Protein AF-Q0YSE2-F1 (afdb_monomer_lite)

Radius of gyration: 25.14 Å; chains: 1; bounding box: 91×57×61 Å

Structure (mmCIF, N/CA/C/O backbone):
data_AF-Q0YSE2-F1
#
_entry.id   AF-Q0YSE2-F1
#
loop_
_atom_site.group_PDB
_atom_site.id
_atom_site.type_symbol
_atom_site.label_atom_id
_atom_site.label_alt_id
_atom_site.label_comp_id
_atom_site.label_asym_id
_atom_site.label_entity_id
_atom_site.label_seq_id
_atom_site.pdbx_PDB_ins_code
_atom_site.Cartn_x
_atom_site.Cartn_y
_atom_site.Cartn_z
_atom_site.occupancy
_atom_site.B_iso_or_equiv
_atom_site.auth_seq_id
_atom_site.auth_comp_id
_atom_site.auth_asym_id
_atom_site.auth_atom_id
_atom_site.pdbx_PDB_model_num
ATOM 1 N N . MET A 1 1 ? -40.557 2.213 15.399 1.00 27.02 1 MET A N 1
ATOM 2 C CA . MET A 1 1 ? -40.833 2.348 13.955 1.00 27.02 1 MET A CA 1
ATOM 3 C C . MET A 1 1 ? -40.172 3.627 13.483 1.00 27.02 1 MET A C 1
ATOM 5 O O . MET A 1 1 ? -40.533 4.667 13.998 1.00 27.02 1 MET A O 1
ATOM 9 N N . CYS A 1 2 ? -39.141 3.503 12.650 1.00 21.84 2 CYS A N 1
ATOM 10 C CA . CYS A 1 2 ? -38.662 4.458 11.635 1.00 21.84 2 CYS A CA 1
ATOM 11 C C . CYS A 1 2 ? -37.334 3.898 11.108 1.00 21.84 2 CYS A C 1
ATOM 13 O O . CYS A 1 2 ? -36.240 4.401 11.337 1.00 21.84 2 CYS A O 1
ATOM 15 N N . VAL A 1 3 ? -37.473 2.738 10.472 1.00 29.84 3 VAL A N 1
ATOM 16 C CA . VAL A 1 3 ? -36.557 2.243 9.452 1.00 29.84 3 VAL A CA 1
ATOM 17 C C . VAL A 1 3 ? -36.946 3.036 8.203 1.00 29.84 3 VAL A C 1
ATOM 19 O O . VAL A 1 3 ? -38.081 2.853 7.777 1.00 29.84 3 VAL A O 1
ATOM 22 N N . ASN A 1 4 ? -36.109 3.964 7.703 1.00 28.20 4 ASN A N 1
ATOM 23 C CA . ASN A 1 4 ? -35.882 4.175 6.253 1.00 28.20 4 ASN A CA 1
ATOM 24 C C . ASN A 1 4 ? -35.102 5.432 5.801 1.00 28.20 4 ASN A C 1
ATOM 26 O O . ASN A 1 4 ? -34.595 5.387 4.684 1.00 28.20 4 ASN A O 1
ATOM 30 N N . ASP A 1 5 ? -34.908 6.507 6.573 1.00 29.84 5 ASP A N 1
ATOM 31 C CA . ASP A 1 5 ? -34.483 7.782 5.933 1.00 29.84 5 ASP A CA 1
ATOM 32 C C . ASP A 1 5 ? -32.990 8.167 5.956 1.00 29.84 5 ASP A C 1
ATOM 34 O O . ASP A 1 5 ? -32.609 9.168 5.359 1.00 29.84 5 ASP A O 1
ATOM 38 N N . ILE A 1 6 ? -32.084 7.335 6.484 1.00 35.50 6 ILE A N 1
ATOM 39 C CA . ILE A 1 6 ? -30.625 7.597 6.363 1.00 35.50 6 ILE A CA 1
ATOM 40 C C . ILE A 1 6 ? -30.049 7.064 5.030 1.00 35.50 6 ILE A C 1
ATOM 42 O O . ILE A 1 6 ? -28.933 7.396 4.638 1.00 35.50 6 ILE A O 1
ATOM 46 N N . ASN A 1 7 ? -30.827 6.282 4.273 1.00 33.59 7 ASN A N 1
ATOM 47 C CA . ASN A 1 7 ? -30.388 5.677 3.009 1.00 33.59 7 ASN A CA 1
ATOM 48 C C . ASN A 1 7 ? -30.594 6.556 1.765 1.00 33.59 7 ASN A C 1
ATOM 50 O O . ASN A 1 7 ? -30.190 6.150 0.677 1.00 33.59 7 ASN A O 1
ATOM 54 N N . LYS A 1 8 ? -31.212 7.738 1.881 1.00 32.59 8 LYS A N 1
ATOM 55 C CA . LYS A 1 8 ? -31.565 8.540 0.701 1.00 32.59 8 LYS A CA 1
ATOM 56 C C . LYS A 1 8 ? -30.521 9.594 0.340 1.00 32.59 8 LYS A C 1
ATOM 58 O O . LYS A 1 8 ? -30.084 9.624 -0.800 1.00 32.59 8 LYS A O 1
ATOM 63 N N . ASN A 1 9 ? -30.030 10.409 1.266 1.00 30.66 9 ASN A N 1
ATOM 64 C CA . ASN A 1 9 ? -29.483 11.703 0.828 1.00 30.66 9 ASN A CA 1
ATOM 65 C C . ASN A 1 9 ? -28.028 11.702 0.325 1.00 30.66 9 ASN A C 1
ATOM 67 O O . ASN A 1 9 ? -27.698 12.544 -0.499 1.00 30.66 9 ASN A O 1
ATOM 71 N N . VAL A 1 10 ? -27.196 10.715 0.683 1.00 35.56 10 VAL A N 1
ATOM 72 C CA . VAL A 1 10 ? -25.835 10.575 0.105 1.00 35.56 10 VAL A CA 1
ATOM 73 C C . VAL A 1 10 ? -25.837 9.670 -1.139 1.00 35.56 10 VAL A C 1
ATOM 75 O O . VAL A 1 10 ? -25.048 9.849 -2.059 1.00 35.56 10 VAL A O 1
ATOM 78 N N . CYS A 1 11 ? -26.795 8.740 -1.229 1.00 32.41 11 CYS A N 1
ATOM 79 C CA . CYS A 1 11 ? -26.982 7.864 -2.392 1.00 32.41 11 CYS A CA 1
ATOM 80 C C . CYS A 1 11 ? -27.774 8.550 -3.531 1.00 32.41 11 CYS A C 1
ATOM 82 O O . CYS A 1 11 ? -27.746 8.097 -4.674 1.00 32.41 11 CYS A O 1
ATOM 84 N N . ILE A 1 12 ? -28.449 9.676 -3.257 1.00 32.72 12 ILE A N 1
ATOM 85 C CA . ILE A 1 12 ? -29.160 10.480 -4.267 1.00 32.72 12 ILE A CA 1
ATOM 86 C C . ILE A 1 12 ? -28.204 11.140 -5.276 1.00 32.72 12 ILE A C 1
ATOM 88 O O . ILE A 1 12 ? -28.609 11.353 -6.418 1.00 32.72 12 ILE A O 1
ATOM 92 N N . LEU A 1 13 ? -26.946 11.418 -4.922 1.00 32.94 13 LEU A N 1
ATOM 93 C CA . LEU A 1 13 ? -25.993 12.042 -5.853 1.00 32.94 13 LEU A CA 1
ATOM 94 C C . LEU A 1 13 ? -25.423 11.041 -6.866 1.00 32.94 13 LEU A C 1
ATOM 96 O O . LEU A 1 13 ? -25.316 11.360 -8.049 1.00 32.94 13 LEU A O 1
ATOM 100 N N . GLU A 1 14 ? -25.192 9.795 -6.454 1.00 36.44 14 GLU A N 1
ATOM 101 C CA . GLU A 1 14 ? -24.856 8.714 -7.387 1.00 36.44 14 GLU A CA 1
ATOM 102 C C . GLU A 1 14 ? -26.078 8.315 -8.240 1.00 36.44 14 GLU A C 1
ATOM 104 O O . GLU A 1 14 ? -25.955 8.113 -9.448 1.00 36.44 14 GLU A O 1
ATOM 109 N N . ASN A 1 15 ? -27.290 8.345 -7.666 1.00 31.41 15 ASN A N 1
ATOM 110 C CA . ASN A 1 15 ? -28.540 8.104 -8.401 1.00 31.41 15 ASN A CA 1
ATOM 111 C C . ASN A 1 15 ? -28.948 9.230 -9.372 1.00 31.41 15 ASN A C 1
ATOM 113 O O . ASN A 1 15 ? -29.764 8.976 -10.259 1.00 31.41 15 ASN A O 1
ATOM 117 N N . ARG A 1 16 ? -28.405 10.455 -9.270 1.00 32.06 16 ARG A N 1
ATOM 118 C CA . ARG A 1 16 ? -28.670 11.515 -10.268 1.00 32.06 16 ARG A CA 1
ATOM 119 C C . ARG A 1 16 ? -27.799 11.403 -11.517 1.00 32.06 16 ARG A C 1
ATOM 121 O O . ARG A 1 16 ? -28.282 11.698 -12.605 1.00 32.06 16 ARG A O 1
ATOM 128 N N . VAL A 1 17 ? -26.567 10.903 -11.397 1.00 40.09 17 VAL A N 1
ATOM 129 C CA . VAL A 1 17 ? -25.717 10.568 -12.561 1.00 40.09 17 VAL A CA 1
ATOM 130 C C . VAL A 1 17 ? -26.307 9.382 -13.344 1.00 40.09 17 VAL A C 1
ATOM 132 O O . VAL A 1 17 ? -26.159 9.285 -14.563 1.00 40.09 17 VAL A O 1
ATOM 135 N N . ILE A 1 18 ? -27.059 8.516 -12.657 1.00 38.47 18 ILE A N 1
ATOM 136 C CA . ILE A 1 18 ? -27.759 7.352 -13.217 1.00 38.47 18 ILE A CA 1
ATOM 137 C C . ILE A 1 18 ? -29.241 7.685 -13.496 1.00 38.47 18 ILE A C 1
ATOM 139 O O . ILE A 1 18 ? -30.118 6.841 -13.362 1.00 38.47 18 ILE A O 1
ATOM 143 N N . GLN A 1 19 ? -29.572 8.907 -13.930 1.00 39.81 19 GLN A N 1
ATOM 144 C CA . GLN A 1 19 ? -30.920 9.155 -14.478 1.00 39.81 19 GLN A CA 1
ATOM 145 C C . GLN A 1 19 ? -31.128 8.520 -15.860 1.00 39.81 19 GLN A C 1
ATOM 147 O O . GLN A 1 19 ? -32.257 8.429 -16.337 1.00 39.81 19 GLN A O 1
ATOM 152 N N . ASN A 1 20 ? -30.057 8.009 -16.474 1.00 44.41 20 ASN A N 1
ATOM 153 C CA . ASN A 1 20 ? -30.134 7.165 -17.654 1.00 44.41 20 ASN A CA 1
ATOM 154 C C . ASN A 1 20 ? -29.507 5.788 -17.345 1.00 44.41 20 ASN A C 1
ATOM 156 O O . ASN A 1 20 ? -28.294 5.722 -17.110 1.00 44.41 20 ASN A O 1
ATOM 160 N N . PRO A 1 21 ? -30.279 4.683 -17.323 1.00 52.59 21 PRO A N 1
ATOM 161 C CA . PRO A 1 21 ? -29.772 3.350 -16.978 1.00 52.59 21 PRO A CA 1
ATOM 162 C C . PRO A 1 21 ? -28.624 2.885 -17.889 1.00 52.59 21 PRO A C 1
ATOM 164 O O . PRO A 1 21 ? -27.778 2.096 -17.462 1.00 52.59 21 PRO A O 1
ATOM 167 N N . ASP A 1 22 ? -28.534 3.417 -19.110 1.00 57.03 22 ASP A N 1
ATOM 168 C CA . ASP A 1 22 ? -27.431 3.137 -20.031 1.00 57.03 22 ASP A CA 1
ATOM 169 C C . ASP A 1 22 ? -26.116 3.829 -19.633 1.00 57.03 22 ASP A C 1
ATOM 171 O O . ASP A 1 22 ? -25.040 3.282 -19.882 1.00 57.03 22 ASP A O 1
ATOM 175 N N . ASN A 1 23 ? -26.174 4.980 -18.952 1.00 58.16 23 ASN A N 1
ATOM 176 C CA . ASN A 1 23 ? -24.982 5.662 -18.436 1.00 58.16 23 ASN A CA 1
ATOM 177 C C . ASN A 1 23 ? -24.396 4.914 -17.234 1.00 58.16 23 ASN A C 1
ATOM 179 O O . ASN A 1 23 ? -23.186 4.698 -17.178 1.00 58.16 23 ASN A O 1
ATOM 183 N N . GLY A 1 24 ? -25.245 4.439 -16.315 1.00 59.88 24 GLY A N 1
ATOM 184 C CA . GLY A 1 24 ? -24.804 3.617 -15.183 1.00 59.88 24 GLY A CA 1
ATOM 185 C C . GLY A 1 24 ? -24.104 2.336 -15.643 1.00 59.88 24 GLY A C 1
ATOM 186 O O . GLY A 1 24 ? -23.009 2.022 -15.180 1.00 59.88 24 GLY A O 1
ATOM 187 N N . LYS A 1 25 ? -24.674 1.642 -16.637 1.00 69.12 25 LYS A N 1
ATOM 188 C CA . LYS A 1 25 ? -24.063 0.440 -17.230 1.00 69.12 25 LYS A CA 1
ATOM 189 C C . LYS A 1 25 ? -22.701 0.717 -17.871 1.00 69.12 25 LYS A C 1
ATOM 191 O O . LYS A 1 25 ? -21.796 -0.097 -17.715 1.00 69.12 25 LYS A O 1
ATOM 196 N N . ARG A 1 26 ? -22.535 1.848 -18.564 1.00 68.19 26 ARG A N 1
ATOM 197 C CA . ARG A 1 26 ? -21.256 2.241 -19.189 1.00 68.19 26 ARG A CA 1
ATOM 198 C C . ARG A 1 26 ? -20.181 2.577 -18.164 1.00 68.19 26 ARG A C 1
ATOM 200 O O . ARG A 1 26 ? -19.054 2.125 -18.317 1.00 68.19 26 ARG A O 1
ATOM 207 N N . VAL A 1 27 ? -20.527 3.306 -17.104 1.00 68.69 27 VAL A N 1
ATOM 208 C CA . VAL A 1 27 ? -19.583 3.620 -16.019 1.00 68.69 27 VAL A CA 1
ATOM 209 C C . VAL A 1 27 ? -19.141 2.340 -15.310 1.00 68.69 27 VAL A C 1
ATOM 211 O O . VAL A 1 27 ? -17.945 2.127 -15.130 1.00 68.69 27 VAL A O 1
ATOM 214 N N . ILE A 1 28 ? -20.081 1.443 -14.999 1.00 72.81 28 ILE A N 1
ATOM 215 C CA . ILE A 1 28 ? -19.768 0.129 -14.419 1.00 72.81 28 ILE A CA 1
ATOM 216 C C . ILE A 1 28 ? -18.864 -0.672 -15.365 1.00 72.81 28 ILE A C 1
ATOM 218 O O . ILE A 1 28 ? -17.847 -1.207 -14.931 1.00 72.81 28 ILE A O 1
ATOM 222 N N . MET A 1 29 ? -19.187 -0.713 -16.661 1.00 79.00 29 MET A N 1
ATOM 223 C CA . MET A 1 29 ? -18.370 -1.399 -17.665 1.00 79.00 29 MET A CA 1
ATOM 224 C C . MET A 1 29 ? -16.957 -0.806 -17.757 1.00 79.00 29 MET A C 1
ATOM 226 O O . MET A 1 29 ? -15.983 -1.552 -17.775 1.00 79.00 29 MET A O 1
ATOM 230 N N . SER A 1 30 ? -16.819 0.522 -17.740 1.00 83.62 30 SER A N 1
ATOM 231 C CA . SER A 1 30 ? -15.519 1.198 -17.703 1.00 83.62 30 SER A CA 1
ATOM 232 C C . SER A 1 30 ? -14.714 0.812 -16.461 1.00 83.62 30 SER A C 1
ATOM 234 O O . SER A 1 30 ? -13.512 0.581 -16.575 1.00 83.62 30 SER A O 1
ATOM 236 N N . SER A 1 31 ? -15.341 0.714 -15.285 1.00 78.31 31 SER A N 1
ATOM 237 C CA . SER A 1 31 ? -14.663 0.279 -14.056 1.00 78.31 31 SER A CA 1
ATOM 238 C C . SER A 1 31 ? -14.243 -1.192 -14.107 1.00 78.31 31 SER A C 1
ATOM 240 O O . SER A 1 31 ? -13.151 -1.531 -13.654 1.00 78.31 31 SER A O 1
ATOM 242 N N . VAL A 1 32 ? -15.070 -2.063 -14.696 1.00 80.31 32 VAL A N 1
ATOM 243 C CA . VAL A 1 32 ? -14.722 -3.474 -14.926 1.00 80.31 32 VAL A CA 1
ATOM 244 C C . VAL A 1 32 ? -13.524 -3.583 -15.870 1.00 80.31 32 VAL A C 1
ATOM 246 O O . VAL A 1 32 ? -12.567 -4.286 -15.558 1.00 80.31 32 VAL A O 1
ATOM 249 N N . LEU A 1 33 ? -13.527 -2.844 -16.982 1.00 89.00 33 LEU A N 1
ATOM 250 C CA . LEU A 1 33 ? -12.413 -2.829 -17.932 1.00 89.00 33 LEU A CA 1
ATOM 251 C C . LEU A 1 33 ? -11.132 -2.261 -17.307 1.00 89.00 33 LEU A C 1
ATOM 253 O O . LEU A 1 33 ? -10.056 -2.815 -17.519 1.00 89.00 33 LEU A O 1
ATOM 257 N N . LEU A 1 34 ? -11.231 -1.217 -16.480 1.00 87.25 34 LEU A N 1
ATOM 258 C CA . LEU A 1 34 ? -10.095 -0.713 -15.708 1.00 87.25 34 LEU A CA 1
ATOM 259 C C . LEU A 1 34 ? -9.508 -1.799 -14.793 1.00 87.25 34 LEU A C 1
ATOM 261 O O . LEU A 1 34 ? -8.295 -2.002 -14.784 1.00 87.25 34 LEU A O 1
ATOM 265 N N . LEU A 1 35 ? -10.354 -2.530 -14.062 1.00 82.94 35 LEU A N 1
ATOM 266 C CA . LEU A 1 35 ? -9.903 -3.639 -13.220 1.00 82.94 35 LEU A CA 1
ATOM 267 C C . LEU A 1 35 ? -9.222 -4.735 -14.057 1.00 82.94 35 LEU A C 1
ATOM 269 O O . LEU A 1 35 ? -8.158 -5.221 -13.678 1.00 82.94 35 LEU A O 1
ATOM 273 N N . CYS A 1 36 ? -9.783 -5.082 -15.218 1.00 87.38 36 CYS A N 1
ATOM 274 C CA . CYS A 1 36 ? -9.158 -6.015 -16.156 1.00 87.38 36 CYS A CA 1
ATOM 275 C C . CYS A 1 36 ? -7.786 -5.521 -16.642 1.00 87.38 36 CYS A C 1
ATOM 277 O O . CYS A 1 36 ? -6.853 -6.319 -16.703 1.00 87.38 36 CYS A O 1
ATOM 279 N N . SER A 1 37 ? -7.637 -4.227 -16.944 1.00 94.12 37 SER A N 1
ATOM 280 C CA . SER A 1 37 ? -6.348 -3.622 -17.311 1.00 94.12 37 SER A CA 1
ATOM 281 C C . SER A 1 37 ? -5.305 -3.820 -16.206 1.00 94.12 37 SER A C 1
ATOM 283 O O . SER A 1 37 ? -4.218 -4.333 -16.477 1.00 94.12 37 SER A O 1
ATOM 285 N N . VAL A 1 38 ? -5.656 -3.509 -14.953 1.00 88.25 38 VAL A N 1
ATOM 286 C CA . VAL A 1 38 ? -4.768 -3.705 -13.794 1.00 88.25 38 VAL A CA 1
ATOM 287 C C . VAL A 1 38 ? -4.376 -5.177 -13.642 1.00 88.25 38 VAL A C 1
ATOM 289 O O . VAL A 1 38 ? -3.198 -5.487 -13.478 1.00 88.25 38 VAL A O 1
ATOM 292 N N . ILE A 1 39 ? -5.337 -6.100 -13.746 1.00 86.25 39 ILE A N 1
ATOM 293 C CA . ILE A 1 39 ? -5.078 -7.543 -13.634 1.00 86.25 39 ILE A CA 1
ATOM 294 C C . ILE A 1 39 ? -4.139 -8.027 -14.745 1.00 86.25 39 ILE A C 1
ATOM 296 O O . ILE A 1 39 ? -3.189 -8.749 -14.456 1.00 86.25 39 ILE A O 1
ATOM 300 N N . LEU A 1 40 ? -4.361 -7.621 -15.998 1.00 92.94 40 LEU A N 1
ATOM 301 C CA . LEU A 1 40 ? -3.491 -7.993 -17.120 1.00 92.94 40 LEU A CA 1
ATOM 302 C C . LEU A 1 40 ? -2.063 -7.482 -16.927 1.00 92.94 40 LEU A C 1
ATOM 304 O O . LEU A 1 40 ? -1.113 -8.221 -17.186 1.00 92.94 40 LEU A O 1
ATOM 308 N N . PHE A 1 41 ? -1.907 -6.254 -16.424 1.00 93.81 41 PHE A N 1
ATOM 309 C CA . PHE A 1 41 ? -0.590 -5.725 -16.083 1.00 93.81 41 PHE A CA 1
ATOM 310 C C . PHE A 1 41 ? 0.082 -6.576 -14.999 1.00 93.81 41 PHE A C 1
ATOM 312 O O . PHE A 1 41 ? 1.223 -6.992 -15.175 1.00 93.81 41 PHE A O 1
ATOM 319 N N . LEU A 1 42 ? -0.620 -6.904 -13.911 1.00 87.69 42 LEU A N 1
ATOM 320 C CA . LEU A 1 42 ? -0.069 -7.751 -12.844 1.00 87.69 42 LEU A CA 1
ATOM 321 C C . LEU A 1 42 ? 0.300 -9.156 -13.342 1.00 87.69 42 LEU A C 1
ATOM 323 O O . LEU A 1 42 ? 1.358 -9.670 -12.984 1.00 87.69 42 LEU A O 1
ATOM 327 N N . LEU A 1 43 ? -0.524 -9.756 -14.205 1.00 89.12 43 LEU A N 1
ATOM 328 C CA . LEU A 1 43 ? -0.235 -11.053 -14.818 1.00 89.12 43 LEU A CA 1
ATOM 329 C C . LEU A 1 43 ? 0.995 -10.993 -15.726 1.00 89.12 43 LEU A C 1
ATOM 331 O O . LEU A 1 43 ? 1.773 -11.943 -15.737 1.00 89.12 43 LEU A O 1
ATOM 335 N N . SER A 1 44 ? 1.214 -9.881 -16.439 1.00 94.62 44 SER A N 1
ATOM 336 C CA . SER A 1 44 ? 2.403 -9.713 -17.286 1.00 94.62 44 SER A CA 1
ATOM 337 C C . SER A 1 44 ? 3.715 -9.881 -16.520 1.00 94.62 44 SER A C 1
ATOM 339 O O . SER A 1 44 ? 4.686 -10.390 -17.073 1.00 94.62 44 SER A O 1
ATOM 341 N N . LEU A 1 45 ? 3.727 -9.542 -15.227 1.00 90.00 45 LEU A N 1
ATOM 342 C CA . LEU A 1 45 ? 4.910 -9.648 -14.376 1.00 90.00 45 LEU A CA 1
ATOM 343 C C . LEU A 1 45 ? 5.320 -11.098 -14.082 1.00 90.00 45 LEU A C 1
ATOM 345 O O . LEU A 1 45 ? 6.478 -11.334 -13.746 1.00 90.00 45 LEU A O 1
ATOM 349 N N . LEU A 1 46 ? 4.397 -12.056 -14.219 1.00 87.94 46 LEU A N 1
ATOM 350 C CA . LEU A 1 46 ? 4.615 -13.475 -13.916 1.00 87.94 46 LEU A CA 1
ATOM 351 C C . LEU A 1 46 ? 5.244 -14.257 -15.072 1.00 87.94 46 LEU A C 1
ATOM 353 O O . LEU A 1 46 ? 5.734 -15.364 -14.864 1.00 87.94 46 LEU A O 1
ATOM 357 N N . PHE A 1 47 ? 5.203 -13.708 -16.285 1.00 90.19 47 PHE A N 1
ATOM 358 C CA . PHE A 1 47 ? 5.630 -14.394 -17.499 1.00 90.19 47 PHE A CA 1
ATOM 359 C C . PHE A 1 47 ? 6.817 -13.687 -18.147 1.00 90.19 47 PHE A C 1
ATOM 361 O O . PHE A 1 47 ? 7.030 -12.490 -17.959 1.00 90.19 47 PHE A O 1
ATOM 368 N N . ASP A 1 48 ? 7.569 -14.431 -18.958 1.00 90.69 48 ASP A N 1
ATOM 369 C CA . ASP A 1 48 ? 8.640 -13.867 -19.775 1.00 90.69 48 ASP A CA 1
ATOM 370 C C . ASP A 1 48 ? 8.092 -12.868 -20.793 1.00 90.69 48 ASP A C 1
ATOM 372 O O . ASP A 1 48 ? 7.108 -13.141 -21.494 1.00 90.69 48 ASP A O 1
ATOM 376 N N . CYS A 1 49 ? 8.762 -11.724 -20.905 1.00 91.62 49 CYS A N 1
ATOM 377 C CA . CYS A 1 49 ? 8.411 -10.698 -21.878 1.00 91.62 49 CYS A CA 1
ATOM 378 C C . CYS A 1 49 ? 9.216 -10.832 -23.171 1.00 91.62 49 CYS A C 1
ATOM 380 O O . CYS A 1 49 ? 8.650 -10.694 -24.254 1.00 91.62 49 CYS A O 1
ATOM 382 N N . VAL A 1 50 ? 10.519 -11.106 -23.088 1.00 89.81 50 VAL A N 1
ATOM 383 C CA . VAL A 1 50 ? 11.411 -11.089 -24.255 1.00 89.81 50 VAL A CA 1
ATOM 384 C C . VAL A 1 50 ? 12.329 -12.312 -24.260 1.00 89.81 50 VAL A C 1
ATOM 386 O O . VAL A 1 50 ? 12.922 -12.684 -23.249 1.00 89.81 50 VAL A O 1
ATOM 389 N N . TYR A 1 51 ? 12.486 -12.941 -25.418 1.00 88.50 51 TYR A N 1
ATOM 390 C CA . TYR A 1 51 ? 13.453 -14.016 -25.613 1.00 88.50 51 TYR A CA 1
ATOM 391 C C . TYR A 1 51 ? 14.703 -13.460 -26.287 1.00 88.50 51 TYR A C 1
ATOM 393 O O . TYR A 1 51 ? 14.604 -12.735 -27.282 1.00 88.50 51 TYR A O 1
ATOM 401 N N . LEU A 1 52 ? 15.869 -13.797 -25.738 1.00 88.06 52 LEU A N 1
ATOM 402 C CA . LEU A 1 52 ? 17.169 -13.292 -26.174 1.00 88.06 52 LEU A CA 1
ATOM 403 C C . LEU A 1 52 ? 18.043 -14.413 -26.737 1.00 88.06 52 LEU A C 1
ATOM 405 O O . LEU A 1 52 ? 17.897 -15.572 -26.358 1.0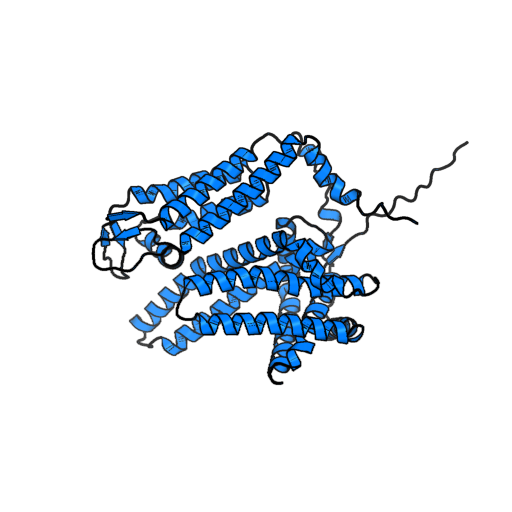0 88.06 52 LEU A O 1
ATOM 409 N N . GLU A 1 53 ? 18.933 -14.052 -27.658 1.00 83.25 53 GLU A N 1
ATOM 410 C CA . GLU A 1 53 ? 19.920 -14.958 -28.256 1.00 83.25 53 GLU A CA 1
ATOM 411 C C . GLU A 1 53 ? 21.054 -15.287 -27.256 1.00 83.25 53 GLU A C 1
ATOM 413 O O . GLU A 1 53 ? 21.676 -14.371 -26.715 1.00 83.25 53 GLU A O 1
ATOM 418 N N . GLY A 1 54 ? 21.322 -16.583 -27.019 1.00 72.75 54 GLY A N 1
ATOM 419 C CA . GLY A 1 54 ? 22.286 -17.100 -26.023 1.00 72.75 54 GLY A CA 1
ATOM 420 C C . GLY A 1 54 ? 21.621 -17.845 -24.848 1.00 72.75 54 GLY A C 1
ATOM 421 O O . GLY A 1 54 ? 20.420 -17.698 -24.626 1.00 72.75 54 GLY A O 1
ATOM 422 N N . GLU A 1 55 ? 22.359 -18.691 -24.108 1.00 54.78 55 GLU A N 1
ATOM 423 C CA . GLU A 1 55 ? 21.796 -19.378 -22.929 1.00 54.78 55 GLU A CA 1
ATOM 424 C C . GLU A 1 55 ? 21.374 -18.374 -21.838 1.00 54.78 55 GLU A C 1
ATOM 426 O O . GLU A 1 55 ? 22.068 -17.407 -21.531 1.00 54.78 55 GLU A O 1
ATOM 431 N N . LYS A 1 56 ? 20.167 -18.620 -21.318 1.00 64.25 56 LYS A N 1
ATOM 432 C CA . LYS A 1 56 ? 19.234 -17.698 -20.650 1.00 64.25 56 LYS A CA 1
ATOM 433 C C . LYS A 1 56 ? 19.819 -16.908 -19.470 1.00 64.25 56 LYS A C 1
ATOM 435 O O . LYS A 1 56 ? 20.447 -17.481 -18.582 1.00 64.25 56 LYS A O 1
ATOM 440 N N . PRO A 1 57 ? 19.326 -15.673 -19.296 1.00 57.56 57 PRO A N 1
ATOM 441 C CA . PRO A 1 57 ? 18.315 -15.511 -18.252 1.00 57.56 57 PRO A CA 1
ATOM 442 C C . PRO A 1 57 ? 16.902 -15.396 -18.835 1.00 57.56 57 PRO A C 1
ATOM 444 O O . PRO A 1 57 ? 16.679 -14.791 -19.883 1.00 57.56 57 PRO A O 1
ATOM 447 N N . LEU A 1 58 ? 15.939 -16.009 -18.140 1.00 68.50 58 LEU A N 1
ATOM 448 C CA . LEU A 1 58 ? 14.516 -15.697 -18.294 1.00 68.50 58 LEU A CA 1
ATOM 449 C C . LEU A 1 58 ? 14.361 -14.180 -18.083 1.00 68.50 58 LEU A C 1
ATOM 451 O O . LEU A 1 58 ? 14.993 -13.631 -17.176 1.00 68.50 58 LEU A O 1
ATOM 455 N N . THR A 1 59 ? 13.556 -13.496 -18.902 1.00 79.44 59 THR A N 1
ATOM 456 C CA . THR A 1 59 ? 13.250 -12.065 -18.707 1.00 79.44 59 THR A CA 1
ATOM 457 C C . THR A 1 59 ? 11.806 -11.903 -18.229 1.00 79.44 59 THR A C 1
ATOM 459 O O . THR A 1 59 ? 10.946 -11.390 -18.956 1.00 79.44 59 THR A O 1
ATOM 462 N N . PRO A 1 60 ? 11.488 -12.380 -17.010 1.00 87.50 60 PRO A N 1
ATOM 463 C CA . PRO A 1 60 ? 10.145 -12.247 -16.484 1.00 87.50 60 PRO A CA 1
ATOM 464 C C . PRO A 1 60 ? 9.798 -10.766 -16.327 1.00 87.50 60 PRO A C 1
ATOM 466 O O . PRO A 1 60 ? 10.654 -9.939 -15.999 1.00 87.50 60 PRO A O 1
ATOM 469 N N . GLY A 1 61 ? 8.533 -10.411 -16.545 1.00 88.44 61 GLY A N 1
ATOM 470 C CA . GLY A 1 61 ? 8.101 -9.015 -16.492 1.00 88.44 61 GLY A CA 1
ATOM 471 C C . GLY A 1 61 ? 8.433 -8.323 -15.165 1.00 88.44 61 GLY A C 1
ATOM 472 O O . GLY A 1 61 ? 8.775 -7.141 -15.170 1.00 88.44 61 GLY A O 1
ATOM 473 N N . TRP A 1 62 ? 8.424 -9.048 -14.038 1.00 84.88 62 TRP A N 1
ATOM 474 C CA . TRP A 1 62 ? 8.821 -8.490 -12.742 1.00 84.88 62 TRP A CA 1
ATOM 475 C C . TRP A 1 62 ? 10.280 -8.013 -12.720 1.00 84.88 62 TRP A C 1
ATOM 477 O O . TRP A 1 62 ? 10.559 -6.965 -12.136 1.00 84.88 62 TRP A O 1
ATOM 487 N N . SER A 1 63 ? 11.208 -8.731 -13.366 1.00 84.81 63 SER A N 1
ATOM 488 C CA . SER A 1 63 ? 12.625 -8.353 -13.361 1.00 84.81 63 SER A CA 1
ATOM 489 C C . SER A 1 63 ? 12.853 -7.135 -14.250 1.00 84.81 63 SER A C 1
ATOM 491 O O . SER A 1 63 ? 13.503 -6.181 -13.827 1.00 84.81 63 SER A O 1
ATOM 493 N N . LEU A 1 64 ? 12.216 -7.103 -15.424 1.00 88.50 64 LEU A N 1
ATOM 494 C CA . LEU A 1 64 ? 12.254 -5.960 -16.339 1.00 88.50 64 LEU A CA 1
ATOM 495 C C . LEU A 1 64 ? 11.601 -4.708 -15.745 1.00 88.50 64 LEU A C 1
ATOM 497 O O . LEU A 1 64 ? 12.057 -3.596 -16.007 1.00 88.50 64 LEU A O 1
ATOM 501 N N . LEU A 1 65 ? 10.562 -4.857 -14.922 1.00 89.25 65 LEU A N 1
ATOM 502 C CA . LEU A 1 65 ? 9.974 -3.727 -14.207 1.00 89.25 65 LEU A CA 1
ATOM 503 C C . LEU A 1 65 ? 10.950 -3.150 -13.165 1.00 89.25 65 LEU A C 1
ATOM 505 O O . LEU A 1 65 ? 11.007 -1.931 -13.008 1.00 89.25 65 LEU A O 1
ATOM 509 N N . MET A 1 66 ? 11.741 -4.001 -12.502 1.00 81.38 66 MET A N 1
ATOM 510 C CA . MET A 1 66 ? 12.723 -3.596 -11.485 1.00 81.38 66 MET A CA 1
ATOM 511 C C . MET A 1 66 ? 13.992 -2.969 -12.067 1.00 81.38 66 MET A C 1
ATOM 513 O O . MET A 1 66 ? 14.510 -2.012 -11.493 1.00 81.38 66 MET A O 1
ATOM 517 N N . THR A 1 67 ? 14.512 -3.504 -13.173 1.00 82.06 67 THR A N 1
ATOM 518 C CA . THR A 1 67 ? 15.824 -3.109 -13.724 1.00 82.06 67 THR A CA 1
ATOM 519 C C . THR A 1 67 ? 15.728 -2.316 -15.023 1.00 82.06 67 THR A C 1
ATOM 521 O O . THR A 1 67 ? 16.668 -1.610 -15.380 1.00 82.06 67 THR A O 1
ATOM 524 N N . GLY A 1 68 ? 14.594 -2.369 -15.725 1.00 86.31 68 GLY A N 1
ATOM 525 C CA . GLY A 1 68 ? 14.441 -1.786 -17.060 1.00 86.31 68 GLY A CA 1
ATOM 526 C C . GLY A 1 68 ? 14.570 -0.264 -17.115 1.00 86.31 68 GLY A C 1
ATOM 527 O O . GLY A 1 68 ? 14.848 0.274 -18.185 1.00 86.31 68 GLY A O 1
ATOM 528 N N . TRP A 1 69 ? 14.445 0.437 -15.983 1.00 85.75 69 TRP A N 1
ATOM 529 C CA . TRP A 1 69 ? 14.702 1.878 -15.909 1.00 85.75 69 TRP A CA 1
ATOM 530 C C . TRP A 1 69 ? 16.161 2.225 -16.252 1.00 85.75 69 TRP A C 1
ATOM 532 O O . TRP A 1 69 ? 16.409 3.304 -16.785 1.00 85.75 69 TRP A O 1
ATOM 542 N N . LEU A 1 70 ? 17.116 1.303 -16.049 1.00 81.06 70 LEU A N 1
ATOM 543 C CA . LEU A 1 70 ? 18.510 1.470 -16.489 1.00 81.06 70 LEU A CA 1
ATOM 544 C C . LEU A 1 70 ? 18.610 1.633 -18.007 1.00 81.06 70 LEU A C 1
ATOM 546 O O . LEU A 1 70 ? 19.460 2.376 -18.494 1.00 81.06 70 LEU A O 1
ATOM 550 N N . GLY A 1 71 ? 17.704 1.002 -18.760 1.00 84.00 71 GLY A N 1
ATOM 551 C CA . GLY A 1 71 ? 17.634 1.128 -20.212 1.00 84.00 71 GLY A CA 1
ATOM 552 C C . GLY A 1 71 ? 17.468 2.575 -20.682 1.00 84.00 71 GLY A C 1
ATOM 553 O O . GLY A 1 71 ? 17.978 2.915 -21.748 1.00 84.00 71 GLY A O 1
ATOM 554 N N . ILE A 1 72 ? 16.858 3.447 -19.869 1.00 87.38 72 ILE A N 1
ATOM 555 C CA . ILE A 1 72 ? 16.668 4.872 -20.188 1.00 87.38 72 ILE A CA 1
ATOM 556 C C . ILE A 1 72 ? 18.019 5.569 -20.392 1.00 87.38 72 ILE A C 1
ATOM 558 O O . ILE A 1 72 ? 18.155 6.374 -21.312 1.00 87.38 72 ILE A O 1
ATOM 562 N N . ILE A 1 73 ? 19.038 5.207 -19.603 1.00 83.69 73 ILE A N 1
ATOM 563 C CA . ILE A 1 73 ? 20.405 5.752 -19.709 1.00 83.69 73 ILE A CA 1
ATOM 564 C C . ILE A 1 73 ? 21.025 5.408 -21.072 1.00 83.69 73 ILE A C 1
ATOM 566 O O . ILE A 1 73 ? 21.797 6.186 -21.627 1.00 83.69 73 ILE A O 1
ATOM 570 N N . TYR A 1 74 ? 20.636 4.267 -21.642 1.00 82.44 74 TYR A N 1
ATOM 571 C CA . TYR A 1 74 ? 21.097 3.773 -22.940 1.00 82.44 74 TYR A CA 1
ATOM 572 C C . TYR A 1 74 ? 20.119 4.090 -24.087 1.00 82.44 74 TYR A C 1
ATOM 574 O O . TYR A 1 74 ? 20.259 3.544 -25.181 1.00 82.44 74 TYR A O 1
ATOM 582 N N . GLY A 1 75 ? 19.128 4.962 -23.859 1.00 84.88 75 GLY A N 1
ATOM 583 C CA . GLY A 1 75 ? 18.170 5.408 -24.878 1.00 84.88 75 GLY A CA 1
ATOM 584 C C . GLY A 1 75 ? 16.933 4.519 -25.062 1.00 84.88 75 GLY A C 1
ATOM 585 O O . GLY A 1 75 ? 16.110 4.796 -25.936 1.00 84.88 75 GLY A O 1
ATOM 586 N N . TYR A 1 76 ? 16.753 3.481 -24.242 1.00 87.75 76 TYR A N 1
ATOM 587 C CA . TYR A 1 76 ? 15.539 2.660 -24.237 1.00 87.75 76 TYR A CA 1
ATOM 588 C C . TYR A 1 76 ? 14.465 3.306 -23.356 1.00 87.75 76 TYR A C 1
ATOM 590 O O . TYR A 1 76 ? 14.537 3.283 -22.130 1.00 87.75 76 TYR A O 1
ATOM 598 N N . ILE A 1 77 ? 13.433 3.865 -23.985 1.00 90.88 77 ILE A N 1
ATOM 599 C CA . ILE A 1 77 ? 12.352 4.588 -23.292 1.00 90.88 77 ILE A CA 1
ATOM 600 C C . ILE A 1 77 ? 11.171 3.699 -22.889 1.00 90.88 77 ILE A C 1
ATOM 602 O O . ILE A 1 77 ? 10.248 4.170 -22.230 1.00 90.88 77 ILE A O 1
ATOM 606 N N . SER A 1 78 ? 11.172 2.423 -23.285 1.00 91.94 78 SER A N 1
ATOM 607 C CA . SER A 1 78 ? 10.034 1.509 -23.117 1.00 91.94 78 SER A CA 1
ATOM 608 C C . SER A 1 78 ? 9.561 1.371 -21.667 1.00 91.94 78 SER A C 1
ATOM 610 O O . SER A 1 78 ? 8.365 1.214 -21.424 1.00 91.94 78 SER A O 1
ATOM 612 N N . TRP A 1 79 ? 10.467 1.503 -20.694 1.00 93.06 79 TRP A N 1
ATOM 613 C CA . TRP A 1 79 ? 10.127 1.454 -19.271 1.00 93.06 79 TRP A CA 1
ATOM 614 C C . TRP A 1 79 ? 9.184 2.592 -18.833 1.00 93.06 79 TRP A C 1
ATOM 616 O O . TRP A 1 79 ? 8.374 2.403 -17.923 1.00 93.06 79 TRP A O 1
ATOM 626 N N . LEU A 1 80 ? 9.213 3.747 -19.514 1.00 92.81 80 LEU A N 1
ATOM 627 C CA . LEU A 1 80 ? 8.342 4.892 -19.215 1.00 92.81 80 LEU A CA 1
ATOM 628 C C . LEU A 1 80 ? 6.856 4.601 -19.462 1.00 92.81 80 LEU A C 1
ATOM 630 O O . LEU A 1 80 ? 6.009 5.298 -18.906 1.00 92.81 80 LEU A O 1
ATOM 634 N N . ALA A 1 81 ? 6.513 3.554 -20.219 1.00 95.31 81 ALA A N 1
ATOM 635 C CA . ALA A 1 81 ? 5.121 3.133 -20.361 1.00 95.31 81 ALA A CA 1
ATOM 636 C C . ALA A 1 81 ? 4.473 2.766 -19.013 1.00 95.31 81 ALA A C 1
ATOM 638 O O . ALA A 1 81 ? 3.267 2.949 -18.863 1.00 95.31 81 ALA A O 1
ATOM 639 N N . ASN A 1 82 ? 5.251 2.302 -18.023 1.00 93.06 82 ASN A N 1
ATOM 640 C CA . ASN A 1 82 ? 4.715 1.876 -16.727 1.00 93.06 82 ASN A CA 1
ATOM 641 C C . ASN A 1 82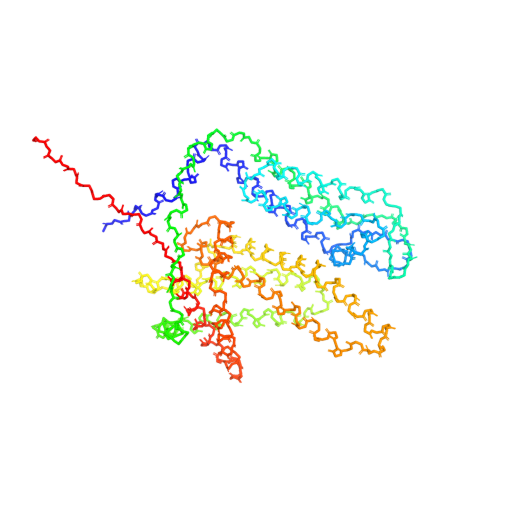 ? 4.135 3.062 -15.921 1.00 93.06 82 ASN A C 1
ATOM 643 O O . ASN A 1 82 ? 2.942 3.021 -15.607 1.00 93.06 82 ASN A O 1
ATOM 647 N N . PRO A 1 83 ? 4.886 4.158 -15.652 1.00 91.12 83 PRO A N 1
ATOM 648 C CA . PRO A 1 83 ? 4.300 5.373 -15.083 1.00 91.12 83 PRO A CA 1
ATOM 649 C C . PRO A 1 83 ? 3.128 5.939 -15.896 1.00 91.12 83 PRO A C 1
ATOM 651 O O . PRO A 1 83 ? 2.152 6.404 -15.313 1.00 91.12 83 PRO A O 1
ATOM 654 N N . ILE A 1 84 ? 3.195 5.892 -17.231 1.00 94.81 84 ILE A N 1
ATOM 655 C CA . ILE A 1 84 ? 2.152 6.455 -18.103 1.00 94.81 84 ILE A CA 1
ATOM 656 C C . ILE A 1 84 ? 0.829 5.680 -17.961 1.00 94.81 84 ILE A C 1
ATOM 658 O O . ILE A 1 84 ? -0.213 6.306 -17.756 1.00 94.81 84 ILE A O 1
ATOM 662 N N . VAL A 1 85 ? 0.852 4.338 -18.004 1.00 93.81 85 VAL A N 1
ATOM 663 C CA . VAL A 1 85 ? -0.346 3.504 -17.755 1.00 93.81 85 VAL A CA 1
ATOM 664 C C . VAL A 1 85 ? -0.917 3.773 -16.374 1.00 93.81 85 VAL A C 1
ATOM 666 O O . VAL A 1 85 ? -2.130 3.897 -16.223 1.00 93.81 85 VAL A O 1
ATOM 669 N N . PHE A 1 86 ? -0.048 3.898 -15.374 1.00 89.38 86 PHE A N 1
ATOM 670 C CA . PHE A 1 86 ? -0.472 4.138 -14.005 1.00 89.38 86 PHE A CA 1
ATOM 671 C C . PHE A 1 86 ? -1.209 5.469 -13.837 1.00 89.38 86 PHE A C 1
ATOM 673 O O . PHE A 1 86 ? -2.274 5.520 -13.217 1.00 89.38 86 PHE A O 1
ATOM 680 N N . VAL A 1 87 ? -0.679 6.546 -14.425 1.00 88.75 87 VAL A N 1
ATOM 681 C CA . VAL A 1 87 ? -1.384 7.833 -14.456 1.00 88.75 87 VAL A CA 1
ATOM 682 C C . VAL A 1 87 ? -2.724 7.675 -15.176 1.00 88.75 87 VAL A C 1
ATOM 684 O O . VAL A 1 87 ? -3.732 8.177 -14.683 1.00 88.75 87 VAL A O 1
ATOM 687 N N . GLY A 1 88 ? -2.771 6.901 -16.263 1.00 91.38 88 GLY A N 1
ATOM 688 C CA . GLY A 1 88 ? -4.018 6.543 -16.937 1.00 91.38 88 GLY A CA 1
ATOM 689 C C . GLY A 1 88 ? -5.037 5.859 -16.015 1.00 91.38 88 GLY A C 1
ATOM 690 O O . GLY A 1 88 ? -6.199 6.259 -16.003 1.00 91.38 88 GLY A O 1
ATOM 691 N N . TRP A 1 89 ? -4.622 4.896 -15.181 1.00 88.88 89 TRP A N 1
ATOM 692 C CA . TRP A 1 89 ? -5.502 4.273 -14.181 1.00 88.88 89 TRP A CA 1
ATOM 693 C C . TRP A 1 89 ? -6.043 5.288 -13.173 1.00 88.88 89 TRP A C 1
ATOM 695 O O . TRP A 1 89 ? -7.246 5.320 -12.921 1.00 88.88 89 TRP A O 1
ATOM 705 N N . ILE A 1 90 ? -5.177 6.142 -12.619 1.00 82.38 90 ILE A N 1
ATOM 706 C CA . ILE A 1 90 ? -5.563 7.178 -11.646 1.00 82.38 90 ILE A CA 1
ATOM 707 C C . ILE A 1 90 ? -6.597 8.139 -12.234 1.00 82.38 90 ILE A C 1
ATOM 709 O O . ILE A 1 90 ? -7.591 8.485 -11.592 1.00 82.38 90 ILE A O 1
ATOM 713 N N . VAL A 1 91 ? -6.333 8.609 -13.445 1.00 84.12 91 VAL A N 1
ATOM 714 C CA . VAL A 1 91 ? -7.181 9.564 -14.152 1.00 84.12 91 VAL A CA 1
ATOM 715 C C . VAL A 1 91 ? -8.538 8.930 -14.482 1.00 84.12 91 VAL A C 1
ATOM 717 O O . VAL A 1 91 ? -9.579 9.561 -14.304 1.00 84.12 91 VAL A O 1
ATOM 720 N N . LEU A 1 92 ? -8.561 7.641 -14.824 1.00 81.69 92 LEU A N 1
ATOM 721 C CA . LEU A 1 92 ? -9.810 6.927 -15.062 1.00 81.69 92 LEU A CA 1
ATOM 722 C C . LEU A 1 92 ? -10.607 6.656 -13.774 1.00 81.69 92 LEU A C 1
ATOM 724 O O . LEU A 1 92 ? -11.835 6.725 -13.788 1.00 81.69 92 LEU A O 1
ATOM 728 N N . LEU A 1 93 ? -9.937 6.430 -12.636 1.00 77.31 93 LEU A N 1
ATOM 729 C CA . LEU A 1 93 ? -10.590 6.371 -11.315 1.00 77.31 93 LEU A CA 1
ATOM 730 C C . LEU A 1 93 ? -11.243 7.707 -10.934 1.00 77.31 93 LEU A C 1
ATOM 732 O O . LEU A 1 93 ? -12.266 7.717 -10.250 1.00 77.31 93 LEU A O 1
ATOM 736 N N . LYS A 1 94 ? -10.685 8.826 -11.413 1.00 71.06 94 LYS A N 1
ATOM 737 C CA . LYS A 1 94 ? -11.284 10.169 -11.322 1.00 71.06 94 LYS A CA 1
ATOM 738 C C . LYS A 1 94 ? -12.451 10.390 -12.283 1.00 71.06 94 LYS A C 1
ATOM 740 O O . LYS A 1 94 ? -13.060 11.452 -12.227 1.00 71.06 94 LYS A O 1
ATOM 745 N N . LYS A 1 95 ? -12.773 9.407 -13.131 1.00 75.88 95 LYS A N 1
ATOM 746 C CA . LYS A 1 95 ? -13.770 9.508 -14.206 1.00 75.88 95 LYS A CA 1
ATOM 747 C C . LYS A 1 95 ? -13.420 10.571 -15.257 1.00 75.88 95 LYS A C 1
ATOM 749 O O . LYS A 1 95 ? -14.299 11.043 -15.969 1.00 75.88 95 LYS A O 1
ATOM 754 N N . ASP A 1 96 ? -12.142 10.921 -15.380 1.00 79.62 96 ASP A N 1
ATOM 755 C CA . ASP A 1 96 ? -11.655 11.788 -16.450 1.00 79.62 96 ASP A CA 1
ATOM 756 C C . ASP A 1 96 ? -11.260 10.916 -17.649 1.00 79.62 96 ASP A C 1
ATOM 758 O O . ASP A 1 96 ? -10.138 10.428 -17.788 1.00 79.62 96 ASP A O 1
ATOM 762 N N . PHE A 1 97 ? -12.248 10.620 -18.489 1.00 86.75 97 PHE A N 1
ATOM 763 C CA . PHE A 1 97 ? -12.095 9.659 -19.580 1.00 86.75 97 PHE A CA 1
ATOM 764 C C . PHE A 1 97 ? -11.254 10.201 -20.745 1.00 86.75 97 PHE A C 1
ATOM 766 O O . PHE A 1 97 ? -10.630 9.415 -21.459 1.00 86.75 97 PHE A O 1
ATOM 773 N N . GLU A 1 98 ? -11.199 11.523 -20.932 1.00 88.06 98 GLU A N 1
ATOM 774 C CA . GLU A 1 98 ? -10.410 12.163 -21.992 1.00 88.06 98 GLU A CA 1
ATOM 775 C C . GLU A 1 98 ? -8.916 12.075 -21.695 1.00 8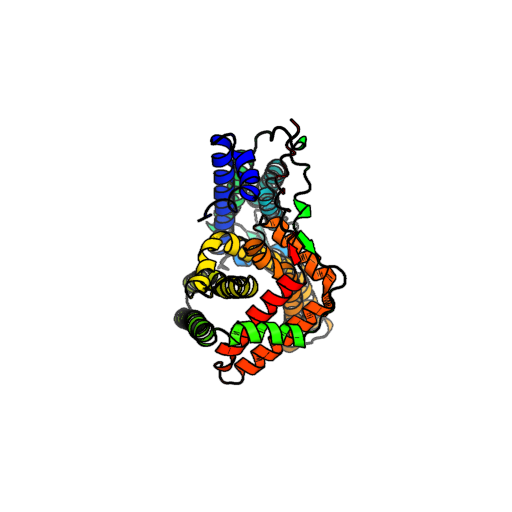8.06 98 GLU A C 1
ATOM 777 O O . GLU A 1 98 ? -8.148 11.548 -22.510 1.00 88.06 98 GLU A O 1
ATOM 782 N N . LEU A 1 99 ? -8.501 12.508 -20.499 1.00 87.94 99 LEU A N 1
ATOM 783 C CA . LEU A 1 99 ? -7.114 12.339 -20.076 1.00 87.94 99 LEU A CA 1
ATOM 784 C C . LEU A 1 99 ? -6.772 10.850 -19.940 1.00 87.94 99 LEU A C 1
ATOM 786 O O . LEU A 1 99 ? -5.676 10.438 -20.325 1.00 87.94 99 LEU A O 1
ATOM 790 N N . GLY A 1 100 ? -7.709 10.021 -19.466 1.00 92.31 100 GLY A N 1
ATOM 791 C CA . GLY A 1 100 ? -7.527 8.571 -19.388 1.00 92.31 100 GLY A CA 1
ATOM 792 C C . GLY A 1 100 ? -7.210 7.962 -20.756 1.00 92.31 100 GLY A C 1
ATOM 793 O O . GLY A 1 100 ? -6.291 7.145 -20.880 1.00 92.31 100 GLY A O 1
ATOM 794 N N . LEU A 1 101 ? -7.914 8.401 -21.806 1.00 95.00 101 LEU A N 1
ATOM 795 C CA . LEU A 1 101 ? -7.651 7.976 -23.177 1.00 95.00 101 LEU A CA 1
ATOM 796 C C . LEU A 1 101 ? -6.265 8.435 -23.646 1.00 95.00 101 LEU A C 1
ATOM 798 O O . LEU A 1 101 ? -5.499 7.608 -24.141 1.00 95.00 101 LEU A O 1
ATOM 802 N N . LEU A 1 102 ? -5.908 9.704 -23.430 1.00 95.75 102 LEU A N 1
ATOM 803 C CA . LEU A 1 102 ? -4.592 10.241 -23.795 1.00 95.75 102 LEU A CA 1
ATOM 804 C C . LEU A 1 102 ? -3.450 9.416 -23.182 1.00 95.75 102 LEU A C 1
ATOM 806 O O . LEU A 1 102 ? -2.577 8.939 -23.908 1.00 95.75 102 LEU A O 1
ATOM 810 N N . PHE A 1 103 ? -3.475 9.198 -21.864 1.00 96.25 103 PHE A N 1
ATOM 811 C CA . PHE A 1 103 ? -2.439 8.422 -21.177 1.00 96.25 103 PHE A CA 1
ATOM 812 C C . PHE A 1 103 ? -2.398 6.968 -21.658 1.00 96.25 103 PHE A C 1
ATOM 814 O O . PHE A 1 103 ? -1.314 6.436 -21.893 1.00 96.25 103 PHE A O 1
ATOM 821 N N . SER A 1 104 ? -3.553 6.334 -21.878 1.00 96.56 104 SER A N 1
ATOM 822 C CA . SER A 1 104 ? -3.600 4.958 -22.387 1.00 96.56 104 SER A CA 1
ATOM 823 C C . SER A 1 104 ? -3.002 4.815 -23.794 1.00 96.56 104 SER A C 1
ATOM 825 O O . SER A 1 104 ? -2.253 3.871 -24.043 1.00 96.56 104 SER A O 1
ATOM 827 N N . ILE A 1 105 ? -3.250 5.780 -24.690 1.00 97.25 105 ILE A N 1
ATOM 828 C CA . ILE A 1 105 ? -2.678 5.801 -26.042 1.00 97.25 105 ILE A CA 1
ATOM 829 C C . ILE A 1 105 ? -1.169 6.045 -25.974 1.00 97.25 105 ILE A C 1
ATOM 831 O O . ILE A 1 105 ? -0.406 5.305 -26.593 1.00 97.25 105 ILE A O 1
ATOM 835 N N . CYS A 1 106 ? -0.722 7.035 -25.196 1.00 97.50 106 CYS A N 1
ATOM 836 C CA . CYS A 1 106 ? 0.703 7.313 -25.003 1.00 97.50 106 CYS A CA 1
ATOM 837 C C . CYS A 1 106 ? 1.449 6.080 -24.480 1.00 97.50 106 CYS A C 1
ATOM 839 O O . CYS A 1 106 ? 2.501 5.723 -25.009 1.00 97.50 106 CYS A O 1
ATOM 841 N N . ALA A 1 107 ? 0.884 5.398 -23.482 1.00 97.50 107 ALA A N 1
ATOM 842 C CA . ALA A 1 107 ? 1.441 4.159 -22.965 1.00 97.50 107 ALA A CA 1
ATOM 843 C C . ALA A 1 107 ? 1.532 3.091 -24.054 1.00 97.50 107 ALA A C 1
ATOM 845 O O . ALA A 1 107 ? 2.602 2.524 -24.258 1.00 97.50 107 ALA A O 1
ATOM 846 N N . LEU A 1 108 ? 0.436 2.850 -24.777 1.00 97.19 108 LEU A N 1
ATOM 847 C CA . LEU A 1 108 ? 0.376 1.828 -25.817 1.00 97.19 108 LEU A CA 1
ATOM 848 C C . LEU A 1 108 ? 1.432 2.064 -26.908 1.00 97.19 108 LEU A C 1
ATOM 850 O O . LEU A 1 108 ? 2.106 1.121 -27.318 1.00 97.19 108 LEU A O 1
ATOM 854 N N . LEU A 1 109 ? 1.636 3.316 -27.326 1.00 96.94 109 LEU A N 1
ATOM 855 C CA . LEU A 1 109 ? 2.674 3.679 -28.295 1.00 96.94 109 LEU A CA 1
ATOM 856 C C . LEU A 1 109 ? 4.085 3.375 -27.772 1.00 96.94 109 LEU A C 1
ATOM 858 O O . LEU A 1 109 ? 4.894 2.787 -28.492 1.00 96.94 109 LEU A O 1
ATOM 862 N N . VAL A 1 110 ? 4.377 3.718 -26.514 1.00 96.94 110 VAL A N 1
ATOM 863 C CA . VAL A 1 110 ? 5.676 3.412 -25.892 1.00 96.94 110 VAL A CA 1
ATOM 864 C C . VAL A 1 110 ? 5.872 1.897 -25.745 1.00 96.94 110 VAL A C 1
ATOM 866 O O . VAL A 1 110 ? 6.964 1.400 -26.015 1.00 96.94 110 VAL A O 1
ATOM 869 N N . MET A 1 111 ? 4.832 1.134 -25.401 1.00 97.25 111 MET A N 1
ATOM 870 C CA . MET A 1 111 ? 4.912 -0.331 -25.302 1.00 97.25 111 MET A CA 1
ATOM 871 C C . MET A 1 111 ? 5.156 -1.002 -26.660 1.00 97.25 111 MET A C 1
ATOM 873 O O . MET A 1 111 ? 5.987 -1.908 -26.776 1.00 97.25 111 MET A O 1
ATOM 877 N N . LEU A 1 112 ? 4.463 -0.541 -27.704 1.00 96.50 112 LEU A N 1
ATOM 878 C CA . LEU A 1 112 ? 4.630 -1.041 -29.072 1.00 96.50 112 LEU A CA 1
ATOM 879 C C . LEU A 1 112 ? 5.978 -0.638 -29.679 1.00 96.50 112 LEU A C 1
ATOM 881 O O . LEU A 1 112 ? 6.481 -1.341 -30.553 1.00 96.50 112 LEU A O 1
ATOM 885 N N . SER A 1 113 ? 6.609 0.434 -29.185 1.00 94.75 113 SER A N 1
ATOM 886 C CA . SER A 1 113 ? 7.940 0.851 -29.648 1.00 94.75 113 SER A CA 1
ATOM 887 C C . SER A 1 113 ? 9.013 -0.238 -29.478 1.00 94.75 113 SER A C 1
ATOM 889 O O . SER A 1 113 ? 9.965 -0.292 -30.255 1.00 94.75 113 SER A O 1
ATOM 891 N N . VAL A 1 114 ? 8.816 -1.165 -28.530 1.00 92.88 114 VAL A N 1
ATOM 892 C CA . VAL A 1 114 ? 9.705 -2.313 -28.278 1.00 92.88 114 VAL A CA 1
ATOM 893 C C . VAL A 1 114 ? 9.815 -3.245 -29.491 1.00 92.88 114 VAL A C 1
ATOM 895 O O . VAL A 1 114 ? 10.849 -3.889 -29.672 1.00 92.88 114 VAL A O 1
ATOM 898 N N . LEU A 1 115 ? 8.802 -3.286 -30.364 1.00 93.56 115 LEU A N 1
ATOM 899 C CA . LEU A 1 115 ? 8.838 -4.073 -31.603 1.00 93.56 115 LEU A CA 1
ATOM 900 C C . LEU A 1 115 ? 9.900 -3.578 -32.597 1.00 93.56 115 LEU A C 1
ATOM 902 O O . LEU A 1 115 ? 10.302 -4.317 -33.493 1.00 93.56 115 LEU A O 1
ATOM 906 N N . PHE A 1 116 ? 10.375 -2.340 -32.441 1.00 92.94 116 PHE A N 1
ATOM 907 C CA . PHE A 1 116 ? 11.443 -1.778 -33.267 1.00 92.94 116 PHE A CA 1
ATOM 908 C C . PHE A 1 116 ? 12.842 -2.027 -32.688 1.00 92.94 116 PHE A C 1
ATOM 910 O O . PHE A 1 116 ? 13.842 -1.759 -33.361 1.00 92.94 116 PHE A O 1
ATOM 917 N N . TYR A 1 117 ? 12.946 -2.549 -31.462 1.00 89.38 117 TYR A N 1
ATOM 918 C CA . TYR A 1 117 ? 14.232 -2.865 -30.847 1.00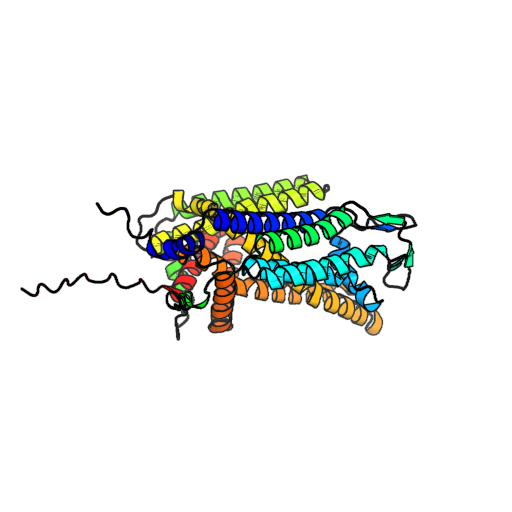 89.38 117 TYR A CA 1
ATOM 919 C C . TYR A 1 117 ? 14.768 -4.190 -31.388 1.00 89.38 117 TYR A C 1
ATOM 921 O O . TYR A 1 117 ? 14.127 -5.232 -31.292 1.00 89.38 117 TYR A O 1
ATOM 929 N N . LYS A 1 118 ? 15.978 -4.155 -31.955 1.00 88.81 118 LYS A N 1
ATOM 930 C CA . LYS A 1 118 ? 16.670 -5.356 -32.457 1.00 88.81 118 LYS A CA 1
ATOM 931 C C . LYS A 1 118 ? 17.482 -6.061 -31.370 1.00 88.81 118 LYS A C 1
ATOM 933 O O . LYS A 1 118 ? 17.714 -7.264 -31.450 1.00 88.81 118 LYS A O 1
ATOM 938 N N . SER A 1 119 ? 17.915 -5.309 -30.368 1.00 86.94 119 SER A N 1
ATOM 939 C CA . SER A 1 119 ? 18.734 -5.771 -29.254 1.00 86.94 119 SER A CA 1
ATOM 940 C C . SER A 1 119 ? 18.383 -4.993 -27.997 1.00 86.94 119 SER A C 1
ATOM 942 O O . SER A 1 119 ? 17.906 -3.863 -28.095 1.00 86.94 119 SER A O 1
ATOM 944 N N . ILE A 1 120 ? 18.656 -5.581 -26.837 1.00 85.88 120 ILE A N 1
ATOM 945 C CA . ILE A 1 120 ? 18.537 -4.918 -25.537 1.00 85.88 120 ILE A CA 1
ATOM 946 C C . ILE A 1 120 ? 19.817 -5.108 -24.732 1.00 85.88 120 ILE A C 1
ATOM 948 O O . ILE A 1 120 ? 20.583 -6.040 -24.983 1.00 85.88 120 ILE A O 1
ATOM 952 N N . ILE A 1 121 ? 20.047 -4.209 -23.778 1.00 82.50 121 ILE A N 1
ATOM 953 C CA . ILE A 1 121 ? 21.163 -4.324 -22.844 1.00 82.50 121 ILE A CA 1
ATOM 954 C C . ILE A 1 121 ? 20.907 -5.466 -21.855 1.00 82.50 121 ILE A C 1
ATOM 956 O O . ILE A 1 121 ? 19.805 -5.589 -21.317 1.00 82.50 121 ILE A O 1
ATOM 960 N N . THR A 1 122 ? 21.913 -6.309 -21.638 1.00 75.12 122 THR A N 1
ATOM 961 C CA . THR A 1 122 ? 21.798 -7.507 -20.788 1.00 75.12 122 THR A CA 1
ATOM 962 C C . THR A 1 122 ? 22.785 -7.560 -19.633 1.00 75.12 122 THR A C 1
ATOM 964 O O . THR A 1 122 ? 22.666 -8.439 -18.782 1.00 75.12 122 THR A O 1
ATOM 967 N N . SER A 1 123 ? 23.720 -6.614 -19.547 1.00 68.06 123 SER A N 1
ATOM 968 C CA . SER A 1 123 ? 24.633 -6.507 -18.409 1.00 68.06 123 SER A CA 1
ATOM 969 C C . SER A 1 123 ? 24.882 -5.061 -17.990 1.00 68.06 123 SER A C 1
ATOM 971 O O . SER A 1 123 ? 24.539 -4.121 -18.700 1.00 68.06 123 SER A O 1
ATOM 973 N N . GLU A 1 124 ? 25.504 -4.900 -16.823 1.00 61.66 124 GLU A N 1
ATOM 974 C CA . GLU A 1 124 ? 25.947 -3.609 -16.274 1.00 61.66 124 GLU A CA 1
ATOM 975 C C . GLU A 1 124 ? 27.088 -2.983 -17.097 1.00 61.66 124 GLU A C 1
ATOM 977 O O . GLU A 1 124 ? 27.287 -1.770 -17.093 1.00 61.66 124 GLU A O 1
ATOM 982 N N . TYR A 1 125 ? 27.813 -3.812 -17.851 1.00 60.78 125 TYR A N 1
ATOM 983 C CA . TYR A 1 125 ? 28.656 -3.382 -18.963 1.00 60.78 125 TYR A CA 1
ATOM 984 C C . TYR A 1 125 ? 27.817 -3.349 -20.250 1.00 60.78 125 TYR A C 1
ATOM 986 O O . TYR A 1 125 ? 26.899 -4.161 -20.355 1.00 60.78 125 TYR A O 1
ATOM 994 N N . PRO A 1 126 ? 28.096 -2.483 -21.243 1.00 62.50 126 PRO A N 1
ATOM 995 C CA . PRO A 1 126 ? 27.360 -2.442 -22.511 1.00 62.50 126 PRO A CA 1
ATOM 996 C C . PRO A 1 126 ? 27.545 -3.729 -23.340 1.00 62.50 126 PRO A C 1
ATOM 998 O O . PRO A 1 126 ? 28.267 -3.760 -24.335 1.00 62.50 126 PRO A O 1
ATOM 1001 N N . ALA A 1 127 ? 26.868 -4.796 -22.922 1.00 76.81 127 ALA A N 1
ATOM 1002 C CA . ALA A 1 127 ? 26.640 -6.018 -23.665 1.00 76.81 127 ALA A CA 1
ATOM 1003 C C . ALA A 1 127 ? 25.195 -6.003 -24.156 1.00 76.81 127 ALA A C 1
ATOM 1005 O O . ALA A 1 127 ? 24.261 -5.694 -23.410 1.00 76.81 127 ALA A O 1
ATOM 1006 N N . TYR A 1 128 ? 25.034 -6.321 -25.434 1.00 83.75 128 TYR A N 1
ATOM 1007 C CA . TYR A 1 128 ? 23.752 -6.309 -26.111 1.00 83.75 128 TYR A CA 1
ATOM 1008 C C . TYR A 1 128 ? 23.414 -7.723 -26.545 1.00 83.75 128 TYR A C 1
ATOM 1010 O O . TYR A 1 128 ? 24.219 -8.381 -27.206 1.00 83.75 128 TYR A O 1
ATOM 1018 N N . SER A 1 129 ? 22.204 -8.162 -26.225 1.00 86.44 129 SER A N 1
ATOM 1019 C CA . SER A 1 129 ? 21.667 -9.423 -26.728 1.00 86.44 129 SER A CA 1
ATOM 1020 C C . SER A 1 129 ? 20.548 -9.141 -27.715 1.00 86.44 129 SER A C 1
ATOM 1022 O O . SER A 1 129 ? 19.718 -8.249 -27.513 1.00 86.44 129 SER A O 1
ATOM 1024 N N . ARG A 1 130 ? 20.536 -9.898 -28.810 1.00 88.56 130 ARG A N 1
ATOM 1025 C CA . ARG A 1 130 ? 19.525 -9.771 -29.856 1.00 88.56 130 ARG A CA 1
ATOM 1026 C C . ARG A 1 130 ? 18.188 -10.323 -29.370 1.00 88.56 130 ARG A C 1
ATOM 1028 O O . ARG A 1 130 ? 18.149 -11.372 -28.730 1.00 88.56 130 ARG A O 1
ATOM 1035 N N . ILE A 1 131 ? 17.101 -9.634 -29.711 1.00 89.88 131 ILE A N 1
ATOM 1036 C CA . ILE A 1 131 ? 15.742 -10.118 -29.460 1.00 89.88 131 ILE A CA 1
ATOM 1037 C C . ILE A 1 131 ? 15.388 -11.159 -30.526 1.00 89.88 131 ILE A C 1
ATOM 1039 O O . ILE A 1 131 ? 15.412 -10.858 -31.721 1.00 89.88 131 ILE A O 1
ATOM 1043 N N . ILE A 1 132 ? 15.053 -12.374 -30.093 1.00 89.94 132 ILE A N 1
ATOM 1044 C CA . ILE A 1 132 ? 14.628 -13.482 -30.968 1.00 89.94 132 ILE A CA 1
ATOM 1045 C C . ILE A 1 132 ? 13.114 -13.717 -30.930 1.00 89.94 132 ILE A C 1
ATOM 1047 O O . ILE A 1 132 ? 12.571 -14.360 -31.824 1.00 89.94 132 ILE A O 1
ATOM 1051 N N . GLY A 1 133 ? 12.415 -13.181 -29.927 1.00 89.94 133 GLY A N 1
ATOM 1052 C CA . GLY A 1 133 ? 10.962 -13.276 -29.838 1.00 89.94 133 GLY A CA 1
ATOM 1053 C C . GLY A 1 133 ? 10.374 -12.558 -28.628 1.00 89.94 133 GLY A C 1
ATOM 1054 O O . GLY A 1 133 ? 11.100 -12.082 -27.755 1.00 89.94 133 GLY A O 1
ATOM 1055 N N . TYR A 1 134 ? 9.043 -12.519 -28.576 1.00 93.06 134 TYR A N 1
ATOM 1056 C CA . TYR A 1 134 ? 8.269 -11.893 -27.504 1.00 93.06 134 TYR A CA 1
ATOM 1057 C C . TYR A 1 134 ? 7.406 -12.943 -26.806 1.00 93.06 134 TYR A C 1
ATOM 1059 O O . TYR A 1 134 ? 6.666 -13.680 -27.461 1.00 93.06 134 TYR A O 1
ATOM 1067 N N . GLY A 1 135 ? 7.525 -13.017 -25.485 1.00 91.88 135 GLY A N 1
ATOM 1068 C CA . GLY A 1 135 ? 6.778 -13.949 -24.649 1.00 91.88 135 GLY A CA 1
ATOM 1069 C C . GLY A 1 135 ? 5.386 -13.439 -24.280 1.00 91.88 135 GLY A C 1
ATOM 1070 O O . GLY A 1 135 ? 4.981 -12.324 -24.619 1.00 91.88 135 GLY A O 1
ATOM 1071 N N . VAL A 1 136 ? 4.638 -14.271 -23.552 1.00 93.19 136 VAL A N 1
ATOM 1072 C CA . VAL A 1 136 ? 3.263 -13.967 -23.118 1.00 93.19 136 VAL A CA 1
ATOM 1073 C C . VAL A 1 136 ? 3.215 -12.723 -22.226 1.00 93.19 136 VAL A C 1
ATOM 1075 O O . VAL A 1 136 ? 2.275 -11.936 -22.336 1.00 93.19 136 VAL A O 1
ATOM 1078 N N . GLY A 1 137 ? 4.242 -12.497 -21.398 1.00 94.50 137 GLY A N 1
ATOM 1079 C CA . GLY A 1 137 ? 4.325 -11.326 -20.524 1.00 94.50 137 GLY A CA 1
ATOM 1080 C C . GLY A 1 137 ? 4.261 -10.017 -21.311 1.00 94.50 137 GLY A C 1
ATOM 1081 O O . GLY A 1 137 ? 3.484 -9.129 -20.971 1.00 94.50 137 GLY A O 1
ATOM 1082 N N . TYR A 1 138 ? 4.967 -9.929 -22.441 1.00 95.69 138 TYR A N 1
ATOM 1083 C CA . TYR A 1 138 ? 4.967 -8.727 -23.279 1.00 95.69 138 TYR A CA 1
ATOM 1084 C C . TYR A 1 138 ? 3.574 -8.417 -23.834 1.00 95.69 138 TYR A C 1
ATOM 1086 O O . TYR A 1 138 ? 3.104 -7.281 -23.760 1.00 95.69 138 TYR A O 1
ATOM 1094 N N . TRP A 1 139 ? 2.873 -9.433 -24.336 1.00 97.31 139 TRP A N 1
ATOM 1095 C CA . TRP A 1 139 ? 1.537 -9.243 -24.898 1.00 97.31 139 TRP A CA 1
ATOM 1096 C C . TRP A 1 139 ? 0.491 -8.914 -23.836 1.00 97.31 139 TRP A C 1
ATOM 1098 O O . TRP A 1 139 ? -0.388 -8.095 -24.098 1.00 97.31 139 TRP A O 1
ATOM 1108 N N . LEU A 1 140 ? 0.596 -9.485 -22.632 1.00 97.06 140 LEU A N 1
ATOM 1109 C CA . LEU A 1 140 ? -0.256 -9.112 -21.498 1.00 97.06 140 LEU A CA 1
ATOM 1110 C C . LEU A 1 140 ? -0.030 -7.651 -21.079 1.00 97.06 140 LEU A C 1
ATOM 1112 O O . LEU A 1 140 ? -0.996 -6.928 -20.828 1.00 97.06 140 LEU A O 1
ATOM 1116 N N . TRP A 1 141 ? 1.225 -7.197 -21.076 1.00 97.25 141 TRP A N 1
ATOM 1117 C CA . TRP A 1 141 ? 1.601 -5.816 -20.773 1.00 97.25 141 TRP A CA 1
ATOM 1118 C C . TRP A 1 141 ? 1.020 -4.831 -21.796 1.00 97.25 141 TRP A C 1
ATOM 1120 O O . TRP A 1 141 ? 0.289 -3.922 -21.407 1.00 97.25 141 TRP A O 1
ATOM 1130 N N . VAL A 1 142 ? 1.209 -5.076 -23.099 1.00 97.75 142 VAL A N 1
ATOM 1131 C CA . VAL A 1 142 ? 0.597 -4.280 -24.187 1.00 97.75 142 VAL A CA 1
ATOM 1132 C C . VAL A 1 142 ? -0.935 -4.297 -24.086 1.00 97.75 142 VAL A C 1
ATOM 1134 O O . VAL A 1 142 ? -1.589 -3.255 -24.183 1.00 97.75 142 VAL A O 1
ATOM 1137 N N . SER A 1 143 ? -1.519 -5.472 -23.831 1.00 97.69 143 SER A N 1
ATOM 1138 C CA . SER A 1 143 ? -2.971 -5.637 -23.697 1.00 97.69 143 SER A CA 1
ATOM 1139 C C . SER A 1 143 ? -3.540 -4.848 -22.524 1.00 97.69 143 SER A C 1
ATOM 1141 O O . SER A 1 143 ? -4.650 -4.332 -22.636 1.00 97.69 143 SER A O 1
ATOM 1143 N N . SER A 1 144 ? -2.800 -4.684 -21.423 1.00 97.62 144 SER A N 1
ATOM 1144 C CA . SER A 1 144 ? -3.269 -3.858 -20.306 1.00 97.62 144 SER A CA 1
ATOM 1145 C C . SER A 1 144 ? -3.510 -2.402 -20.718 1.00 97.62 144 SER A C 1
ATOM 1147 O O . SER A 1 144 ? -4.539 -1.834 -20.345 1.00 97.62 144 SER A O 1
ATOM 1149 N N . ALA A 1 145 ? -2.636 -1.813 -21.543 1.00 97.38 145 ALA A N 1
ATOM 1150 C CA . ALA A 1 145 ? -2.810 -0.451 -22.043 1.00 97.38 145 ALA A CA 1
ATOM 1151 C C . ALA A 1 145 ? -3.945 -0.381 -23.075 1.00 97.38 145 ALA A C 1
ATOM 1153 O O . ALA A 1 145 ? -4.739 0.560 -23.059 1.00 97.38 145 ALA A O 1
ATOM 1154 N N . GLY A 1 146 ? -4.085 -1.408 -23.920 1.00 97.19 146 GLY A N 1
ATOM 1155 C CA . GLY A 1 146 ? -5.197 -1.513 -24.870 1.00 97.19 146 GLY A CA 1
ATOM 1156 C C . GLY A 1 146 ? -6.567 -1.592 -24.183 1.00 97.19 146 GLY A C 1
ATOM 1157 O O . GLY A 1 146 ? -7.491 -0.867 -24.549 1.00 97.19 146 GLY A O 1
ATOM 1158 N N . ILE A 1 147 ? -6.693 -2.415 -23.138 1.00 97.25 147 ILE A N 1
ATOM 1159 C CA . ILE A 1 147 ? -7.918 -2.504 -22.331 1.00 97.25 147 ILE A CA 1
ATOM 1160 C C . ILE A 1 147 ? -8.173 -1.202 -21.568 1.00 97.25 147 ILE A C 1
ATOM 1162 O O . ILE A 1 147 ? -9.327 -0.795 -21.446 1.00 97.25 147 ILE A O 1
ATOM 1166 N N . LEU A 1 148 ? -7.126 -0.508 -21.111 1.00 95.81 148 LEU A N 1
ATOM 1167 C CA . LEU A 1 148 ? -7.284 0.813 -20.507 1.00 95.81 148 LEU A CA 1
ATOM 1168 C C . LEU A 1 148 ? -7.856 1.828 -21.504 1.00 95.81 148 LEU A C 1
ATOM 1170 O O . LEU A 1 148 ? -8.772 2.569 -21.159 1.00 95.81 148 LEU A O 1
ATOM 1174 N N . ALA A 1 149 ? -7.376 1.827 -22.749 1.00 96.12 149 ALA A N 1
ATOM 1175 C CA . ALA A 1 149 ? -7.927 2.674 -23.803 1.00 96.12 149 ALA A CA 1
ATOM 1176 C C . ALA A 1 149 ? -9.400 2.340 -24.081 1.00 96.12 149 ALA A C 1
ATOM 1178 O O . ALA A 1 149 ? -10.231 3.243 -24.179 1.00 96.12 149 ALA A O 1
ATOM 1179 N N . ALA A 1 150 ? -9.750 1.051 -24.130 1.00 94.19 150 ALA A N 1
ATOM 1180 C CA . ALA A 1 150 ? -11.137 0.611 -24.271 1.00 94.19 150 ALA A CA 1
ATOM 1181 C C . ALA A 1 150 ? -12.016 1.062 -23.090 1.00 94.19 150 ALA A C 1
ATOM 1183 O O . ALA A 1 150 ? -13.151 1.489 -23.305 1.00 94.19 150 ALA A O 1
ATOM 1184 N N . ALA A 1 151 ? -11.491 1.017 -21.861 1.00 91.75 151 ALA A N 1
ATOM 1185 C CA . ALA A 1 151 ? -12.172 1.517 -20.671 1.00 91.75 151 ALA A CA 1
ATOM 1186 C C . ALA A 1 151 ? -12.467 3.022 -20.797 1.00 91.75 151 ALA A C 1
ATOM 1188 O O . ALA A 1 151 ? -13.615 3.436 -20.630 1.00 91.75 151 ALA A O 1
ATOM 1189 N N . SER A 1 152 ? -11.469 3.814 -21.198 1.00 92.56 152 SER A N 1
ATOM 1190 C CA . SER A 1 152 ? -11.609 5.253 -21.449 1.00 92.56 152 SER A CA 1
ATOM 1191 C C . SER A 1 152 ? -12.650 5.562 -22.527 1.00 92.56 152 SER A C 1
ATOM 1193 O O . SER A 1 152 ? -13.536 6.386 -22.311 1.00 92.56 152 SER A O 1
ATOM 1195 N N . VAL A 1 153 ? -12.627 4.850 -23.659 1.00 91.44 153 VAL A N 1
ATOM 1196 C CA . VAL A 1 153 ? -13.630 5.007 -24.732 1.00 91.44 153 VAL A CA 1
ATOM 1197 C C . VAL A 1 153 ? -15.035 4.618 -24.267 1.00 91.44 153 VAL A C 1
ATOM 1199 O O . VAL A 1 153 ? -16.005 5.284 -24.625 1.00 91.44 153 VAL A O 1
ATOM 1202 N N . CYS A 1 154 ? -15.172 3.572 -23.452 1.00 88.06 154 CYS A N 1
ATOM 1203 C CA . CYS A 1 154 ? -16.470 3.149 -22.924 1.00 88.06 154 CYS A CA 1
ATOM 1204 C C . CYS A 1 154 ? -17.117 4.236 -22.045 1.00 88.06 154 CYS A C 1
ATOM 1206 O O . CYS A 1 154 ? -18.338 4.421 -22.094 1.00 88.06 154 CYS A O 1
ATOM 1208 N N . GLY A 1 155 ? -16.295 4.975 -21.291 1.00 80.75 155 GLY A N 1
ATOM 1209 C CA . GLY A 1 155 ? -16.724 6.102 -20.462 1.00 80.75 155 GLY A CA 1
ATOM 1210 C C . GLY A 1 155 ? -16.888 7.440 -21.198 1.00 80.75 155 GLY A C 1
ATOM 1211 O O . GLY A 1 155 ? -17.529 8.346 -20.670 1.00 80.75 155 GLY A O 1
ATOM 1212 N N . LEU A 1 156 ? -16.384 7.574 -22.430 1.00 80.81 156 LEU A N 1
ATOM 1213 C CA . LEU A 1 156 ? -16.465 8.802 -23.230 1.00 80.81 156 LEU A CA 1
ATOM 1214 C C . LEU A 1 156 ? -17.888 9.057 -23.779 1.00 80.81 156 LEU A C 1
ATOM 1216 O O . LEU A 1 156 ? -18.259 8.564 -24.847 1.00 80.81 156 LEU A O 1
ATOM 1220 N N . LYS A 1 157 ? -18.683 9.888 -23.082 1.00 68.69 157 LYS A N 1
ATOM 1221 C CA . LYS A 1 157 ? -19.723 10.762 -23.675 1.00 68.69 157 LYS A CA 1
ATOM 1222 C C . LYS A 1 157 ? -20.109 11.908 -22.725 1.00 68.69 157 LYS A C 1
ATOM 1224 O O . LYS A 1 157 ? -20.366 11.655 -21.555 1.00 68.69 157 LYS A O 1
ATOM 1229 N N . LYS A 1 158 ? -20.201 13.132 -23.283 1.00 48.72 158 LYS A N 1
ATOM 1230 C CA . LYS A 1 158 ? -20.585 14.420 -22.657 1.00 48.72 158 LYS A CA 1
ATOM 1231 C C . LYS A 1 158 ? -21.470 14.263 -21.416 1.00 48.72 158 LYS A C 1
ATOM 1233 O O . LYS A 1 158 ? -22.678 14.044 -21.536 1.00 48.72 158 LYS A O 1
ATOM 1238 N N . THR A 1 159 ? -20.876 14.487 -20.251 1.00 43.81 159 THR A N 1
ATOM 1239 C CA . THR A 1 159 ? -21.583 14.973 -19.069 1.00 43.81 159 THR A CA 1
ATOM 1240 C C . THR A 1 159 ? -22.250 16.289 -19.476 1.00 43.81 159 THR A C 1
ATOM 1242 O O . THR A 1 159 ? -21.573 17.282 -19.732 1.00 43.81 159 THR A O 1
ATOM 1245 N N . ILE A 1 160 ? -23.570 16.287 -19.662 1.00 37.72 160 ILE A N 1
ATOM 1246 C CA . ILE A 1 160 ? -24.327 17.539 -19.667 1.00 37.72 160 ILE A CA 1
ATOM 1247 C C . ILE A 1 160 ? -24.275 18.052 -18.225 1.00 37.72 160 ILE A C 1
ATOM 1249 O O . ILE A 1 160 ? -24.623 17.321 -17.302 1.00 37.72 160 ILE A O 1
ATOM 1253 N N . ASP A 1 161 ? -23.795 19.286 -18.092 1.00 33.66 161 ASP A N 1
ATOM 1254 C CA . ASP A 1 161 ? -23.758 20.130 -16.897 1.00 33.66 161 ASP A CA 1
ATOM 1255 C C . ASP A 1 161 ? -22.970 19.632 -15.674 1.00 33.66 161 ASP A C 1
ATOM 1257 O O . ASP A 1 161 ? -23.519 19.240 -14.647 1.00 33.66 161 ASP A O 1
ATOM 1261 N N . GLU A 1 162 ? -21.654 19.869 -15.707 1.00 36.72 162 GLU A N 1
ATOM 1262 C CA . GLU A 1 162 ? -20.866 20.129 -14.487 1.00 36.72 162 GLU A CA 1
ATOM 1263 C C . GLU A 1 162 ? -21.302 21.420 -13.759 1.00 36.72 162 GLU A C 1
ATOM 1265 O O . GLU A 1 162 ? -20.941 21.628 -12.603 1.00 36.72 162 GLU A O 1
ATOM 1270 N N . SER A 1 163 ? -22.138 22.266 -14.378 1.00 28.38 163 SER A N 1
ATOM 1271 C CA . SER A 1 163 ? -22.680 23.478 -13.747 1.00 28.38 163 SER A CA 1
ATOM 1272 C C . SER A 1 163 ? -23.687 23.186 -12.618 1.00 28.38 163 SER A C 1
ATOM 1274 O O . SER A 1 163 ? -23.919 24.050 -11.773 1.00 28.38 163 SER A O 1
ATOM 1276 N N . ALA A 1 164 ? -24.224 21.961 -12.536 1.00 31.64 164 ALA A N 1
ATOM 1277 C CA . ALA A 1 164 ? -25.128 21.525 -11.465 1.00 31.64 164 ALA A CA 1
ATOM 1278 C C . ALA A 1 164 ? -24.427 20.751 -10.328 1.00 31.64 164 ALA A C 1
ATOM 1280 O O . ALA A 1 164 ? -25.072 20.405 -9.337 1.00 31.64 164 ALA A O 1
ATOM 1281 N N . LEU A 1 165 ? -23.119 20.488 -10.449 1.00 34.84 165 LEU A N 1
ATOM 1282 C CA . LEU A 1 165 ? -22.312 19.754 -9.461 1.00 34.84 165 LEU A CA 1
ATOM 1283 C C . LEU A 1 165 ? -21.438 20.675 -8.598 1.00 34.84 165 LEU A C 1
ATOM 1285 O O . LEU A 1 165 ? -20.537 20.215 -7.902 1.00 34.84 165 LEU A O 1
ATOM 1289 N N . ASN A 1 166 ? -21.729 21.977 -8.614 1.00 29.33 166 ASN A N 1
ATOM 1290 C CA . ASN A 1 166 ? -21.073 22.974 -7.777 1.00 29.33 166 ASN A CA 1
ATOM 1291 C C . ASN A 1 166 ? -21.854 23.216 -6.473 1.00 29.33 166 ASN A C 1
ATOM 1293 O O . ASN A 1 166 ? -22.079 24.351 -6.058 1.00 29.33 166 ASN A O 1
ATOM 1297 N N . ILE A 1 167 ? -22.309 22.134 -5.842 1.00 36.00 167 ILE A N 1
ATOM 1298 C CA . ILE A 1 167 ? -22.573 22.154 -4.407 1.00 36.00 167 ILE A CA 1
ATOM 1299 C C . ILE A 1 167 ? -21.330 21.533 -3.795 1.00 36.00 167 ILE A C 1
ATOM 1301 O O . ILE A 1 167 ? -21.020 20.377 -4.069 1.00 36.00 167 ILE A O 1
ATOM 1305 N N . ASP A 1 168 ? -20.603 22.332 -3.020 1.00 36.06 168 ASP A N 1
ATOM 1306 C CA . ASP A 1 168 ? -19.502 21.922 -2.155 1.00 36.06 168 ASP A CA 1
ATOM 1307 C C . ASP A 1 168 ? -19.931 20.751 -1.242 1.00 36.06 168 ASP A C 1
ATOM 1309 O O . ASP A 1 168 ? -20.219 20.910 -0.056 1.00 36.06 168 ASP A O 1
ATOM 1313 N N . ASP A 1 169 ? -19.934 19.530 -1.773 1.00 40.72 169 ASP A N 1
ATOM 1314 C CA . ASP A 1 169 ? -20.130 18.292 -1.006 1.00 40.72 169 ASP A CA 1
ATOM 1315 C C . ASP A 1 169 ? -18.856 17.943 -0.202 1.00 40.72 169 ASP A C 1
ATOM 1317 O O . ASP A 1 169 ? -18.815 17.051 0.643 1.00 40.72 169 ASP A O 1
ATOM 1321 N N . LYS A 1 170 ? -17.801 18.754 -0.385 1.00 43.25 170 LYS A N 1
ATOM 1322 C CA . LYS A 1 170 ? -16.648 18.876 0.517 1.00 43.25 170 LYS A CA 1
ATOM 1323 C C . LYS A 1 170 ? -17.015 19.476 1.884 1.00 43.25 170 LYS A C 1
ATOM 1325 O O . LYS A 1 170 ? -16.176 19.454 2.782 1.00 43.25 170 LYS A O 1
ATOM 1330 N N . SER A 1 171 ? -18.232 19.997 2.068 1.00 44.03 171 SER A N 1
ATOM 1331 C CA . SER A 1 171 ? -18.671 20.645 3.316 1.00 44.03 171 SER A CA 1
ATOM 1332 C C . SER A 1 171 ? -19.016 19.677 4.458 1.00 44.03 171 SER A C 1
ATOM 1334 O O . SER A 1 171 ? -19.069 20.093 5.620 1.00 44.03 171 SER A O 1
ATOM 1336 N N . CYS A 1 172 ? -19.207 18.382 4.181 1.00 50.91 172 CYS A N 1
ATOM 1337 C CA . CYS A 1 172 ? -19.600 17.416 5.213 1.00 50.91 172 CYS A CA 1
ATOM 1338 C C . CYS A 1 172 ? -18.423 16.899 6.055 1.00 50.91 172 CYS A C 1
ATOM 1340 O O . CYS A 1 172 ? -18.647 16.379 7.150 1.00 50.91 172 CYS A O 1
ATOM 1342 N N . ILE A 1 173 ? -17.181 17.028 5.568 1.00 61.53 173 ILE A N 1
ATOM 1343 C CA . ILE A 1 173 ? -15.979 16.480 6.214 1.00 61.53 173 ILE A CA 1
ATOM 1344 C C . ILE A 1 173 ? -15.044 17.620 6.589 1.00 61.53 173 ILE A C 1
ATOM 1346 O O . ILE A 1 173 ? -14.386 18.218 5.736 1.00 61.53 173 ILE A O 1
ATOM 1350 N N . ARG A 1 174 ? -14.938 17.886 7.891 1.00 68.31 174 ARG A N 1
ATOM 1351 C CA . ARG A 1 174 ? -14.009 18.880 8.421 1.00 68.31 174 ARG A CA 1
ATOM 1352 C C . ARG A 1 174 ? -12.852 18.184 9.123 1.00 68.31 174 ARG A C 1
ATOM 1354 O O . ARG A 1 174 ? -13.045 17.402 10.051 1.00 68.31 174 ARG A O 1
ATOM 1361 N N . VAL A 1 175 ? -11.631 18.516 8.706 1.00 74.56 175 VAL A N 1
ATOM 1362 C CA . VAL A 1 175 ? -10.440 18.192 9.496 1.00 74.56 175 VAL A CA 1
ATOM 1363 C C . VAL A 1 175 ? -10.448 19.114 10.705 1.00 74.56 175 VAL A C 1
ATOM 1365 O O . VAL A 1 175 ? -10.375 20.331 10.533 1.00 74.56 175 VAL A O 1
ATOM 1368 N N . VAL A 1 176 ? -10.553 18.548 11.906 1.00 77.94 176 VAL A N 1
ATOM 1369 C CA . VAL A 1 176 ? -10.561 19.320 13.154 1.00 77.94 176 VAL A CA 1
ATOM 1370 C C . VAL A 1 176 ? -9.296 20.180 13.199 1.00 77.94 176 VAL A C 1
ATOM 1372 O O . VAL A 1 176 ? -8.218 19.735 12.805 1.00 77.94 176 VAL A O 1
ATOM 1375 N N . ASP A 1 177 ? -9.437 21.449 13.572 1.00 74.56 177 ASP A N 1
ATOM 1376 C CA . ASP A 1 177 ? -8.327 22.386 13.744 1.00 74.56 177 ASP A CA 1
ATOM 1377 C C . ASP A 1 177 ? -7.921 22.415 15.220 1.00 74.56 177 ASP A C 1
ATOM 1379 O O . ASP A 1 177 ? -8.777 22.365 16.098 1.00 74.56 177 ASP A O 1
ATOM 1383 N N . GLY A 1 178 ? -6.617 22.486 15.507 1.00 75.94 178 GLY A N 1
ATOM 1384 C CA . GLY A 1 178 ? -6.125 22.691 16.876 1.00 75.94 178 GLY A CA 1
ATOM 1385 C C . GLY A 1 178 ? -6.316 21.520 17.849 1.00 75.94 178 GLY A C 1
ATOM 1386 O O . GLY A 1 178 ? -6.192 21.721 19.052 1.00 75.94 178 GLY A O 1
ATOM 1387 N N . TYR A 1 179 ? -6.604 20.302 17.370 1.00 81.25 179 TYR A N 1
ATOM 1388 C CA . TYR A 1 179 ? -6.669 19.125 18.242 1.00 81.25 179 TYR A CA 1
ATOM 1389 C C . TYR A 1 179 ? -5.356 18.919 19.022 1.00 81.25 179 TYR A C 1
ATOM 1391 O O . TYR A 1 179 ? -4.287 18.762 18.427 1.00 81.25 179 TYR A O 1
ATOM 1399 N N . HIS A 1 180 ? -5.449 18.889 20.354 1.00 83.88 180 HIS A N 1
ATOM 1400 C CA . HIS A 1 180 ? -4.331 18.573 21.238 1.00 83.88 180 HIS A CA 1
ATOM 1401 C C . HIS A 1 180 ? -4.140 17.056 21.328 1.00 83.88 180 HIS A C 1
ATOM 1403 O O . HIS A 1 180 ? -5.014 16.332 21.800 1.00 83.88 180 HIS A O 1
ATOM 1409 N N . PHE A 1 181 ? -2.981 16.574 20.878 1.00 87.38 181 PHE A N 1
ATOM 1410 C CA . PHE A 1 181 ? -2.636 15.155 20.924 1.00 87.38 181 PHE A CA 1
ATOM 1411 C C . PHE A 1 181 ? -2.159 14.743 22.317 1.00 87.38 181 PHE A C 1
ATOM 1413 O O . PHE A 1 181 ? -0.987 14.905 22.649 1.00 87.38 181 PHE A O 1
ATOM 1420 N N . ASP A 1 182 ? -3.055 14.143 23.097 1.00 89.38 182 ASP A N 1
ATOM 1421 C CA . ASP A 1 182 ? -2.686 13.365 24.279 1.00 89.38 182 ASP A CA 1
ATOM 1422 C C . ASP A 1 182 ? -2.605 11.875 23.907 1.00 89.38 182 ASP A C 1
ATOM 1424 O O . ASP A 1 182 ? -3.612 11.170 23.793 1.00 89.38 182 ASP A O 1
ATOM 1428 N N . LEU A 1 183 ? -1.378 11.394 23.685 1.00 89.81 183 LEU A N 1
ATOM 1429 C CA . LEU A 1 183 ? -1.111 10.008 23.284 1.00 89.81 183 LEU A CA 1
ATOM 1430 C C . LEU A 1 183 ? -1.628 8.995 24.313 1.00 89.81 183 LEU A C 1
ATOM 1432 O O . LEU A 1 183 ? -2.125 7.928 23.938 1.00 89.81 183 LEU A O 1
ATOM 1436 N N . PHE A 1 184 ? -1.523 9.322 25.602 1.00 89.56 184 PHE A N 1
ATOM 1437 C CA . PHE A 1 184 ? -1.953 8.436 26.676 1.00 89.56 184 PHE A CA 1
ATOM 1438 C C . PHE A 1 184 ? -3.478 8.378 26.748 1.00 89.56 184 PHE A C 1
ATOM 1440 O O . PHE A 1 184 ? -4.047 7.290 26.873 1.00 89.56 184 PHE A O 1
ATOM 1447 N N . GLU A 1 185 ? -4.157 9.518 26.605 1.00 92.94 185 GLU A N 1
ATOM 1448 C CA . GLU A 1 185 ? -5.619 9.561 26.560 1.00 92.94 185 GLU A CA 1
ATOM 1449 C C . GLU A 1 185 ? -6.174 8.785 25.355 1.00 92.94 185 GLU A C 1
ATOM 1451 O O . GLU A 1 185 ? -7.124 8.008 25.502 1.00 92.94 185 GLU A O 1
ATOM 1456 N N . LEU A 1 186 ? -5.559 8.941 24.177 1.00 93.25 186 LEU A N 1
ATOM 1457 C CA . LEU A 1 186 ? -5.924 8.210 22.959 1.00 93.25 186 LEU A CA 1
ATOM 1458 C C . LEU A 1 186 ? -5.800 6.692 23.153 1.00 93.25 186 LEU A C 1
ATOM 1460 O O . LEU A 1 186 ? -6.739 5.945 22.856 1.00 93.25 186 LEU A O 1
ATOM 1464 N N . LEU A 1 187 ? -4.679 6.237 23.720 1.00 94.25 187 LEU A N 1
ATOM 1465 C CA . LEU A 1 187 ? -4.459 4.824 24.024 1.00 94.25 187 LEU A CA 1
ATOM 1466 C C . LEU A 1 187 ? -5.454 4.309 25.072 1.00 94.25 187 LEU A C 1
ATOM 1468 O O . LEU A 1 187 ? -6.034 3.236 24.902 1.00 94.25 187 LEU A O 1
ATOM 1472 N N . LYS A 1 188 ? -5.710 5.090 26.127 1.00 95.31 188 LYS A N 1
ATOM 1473 C CA . LYS A 1 188 ? -6.672 4.751 27.184 1.00 95.31 188 LYS A CA 1
ATOM 1474 C C . LYS A 1 188 ? -8.091 4.606 26.633 1.00 95.31 188 LYS A C 1
ATOM 1476 O O . LYS A 1 188 ? -8.801 3.679 27.023 1.00 95.31 188 LYS A O 1
ATOM 1481 N N . LYS A 1 189 ? -8.511 5.480 25.711 1.00 94.62 189 LYS A N 1
ATOM 1482 C CA . LYS A 1 189 ? -9.804 5.367 25.012 1.00 94.62 189 LYS A CA 1
ATOM 1483 C C . LYS A 1 189 ? -9.861 4.110 24.141 1.00 94.62 189 LYS A C 1
ATOM 1485 O O . LYS A 1 189 ? -10.846 3.379 24.222 1.00 94.62 189 LYS A O 1
ATOM 1490 N N . GLY A 1 190 ? -8.802 3.818 23.384 1.00 95.12 190 GLY A N 1
ATOM 1491 C CA . GLY A 1 190 ? -8.698 2.583 22.598 1.00 95.12 190 GLY A CA 1
ATOM 1492 C C . GLY A 1 190 ? -8.787 1.318 23.459 1.00 95.12 190 GLY A C 1
ATOM 1493 O O . GLY A 1 190 ? -9.560 0.406 23.158 1.00 95.12 190 GLY A O 1
ATOM 1494 N N . TYR A 1 191 ? -8.071 1.299 24.586 1.00 96.31 191 TYR A N 1
ATOM 1495 C CA . TYR A 1 191 ? -8.144 0.220 25.570 1.00 96.31 191 TYR A CA 1
ATOM 1496 C C . TYR A 1 191 ? -9.540 0.093 26.186 1.00 96.31 191 TYR A C 1
ATOM 1498 O O . TYR A 1 191 ? -10.026 -1.020 26.331 1.00 96.31 191 TYR A O 1
ATOM 1506 N N . LYS A 1 192 ? -10.225 1.205 26.487 1.00 96.12 192 LYS A N 1
ATOM 1507 C CA . LYS A 1 192 ? -11.592 1.183 27.037 1.00 96.12 192 LYS A CA 1
ATOM 1508 C C . LYS A 1 192 ? -12.596 0.514 26.090 1.00 96.12 192 LYS A C 1
ATOM 1510 O O . LYS A 1 192 ? -13.478 -0.208 26.555 1.00 96.12 192 LYS A O 1
ATOM 1515 N N . ILE A 1 193 ? -12.469 0.747 24.780 1.00 94.75 193 ILE A N 1
ATOM 1516 C CA . ILE A 1 193 ? -13.292 0.074 23.759 1.00 94.75 193 ILE A CA 1
ATOM 1517 C C . ILE A 1 193 ? -13.007 -1.431 23.776 1.00 94.75 193 ILE A C 1
ATOM 1519 O O . ILE A 1 193 ? -13.933 -2.231 23.872 1.00 94.75 193 ILE A O 1
ATOM 1523 N N . PHE A 1 194 ? -11.727 -1.814 23.774 1.00 95.75 194 PHE A N 1
ATOM 1524 C CA . PHE A 1 194 ? -11.311 -3.216 23.864 1.00 95.75 194 PHE A CA 1
ATOM 1525 C C . PHE A 1 194 ? -11.825 -3.898 25.142 1.00 95.75 194 PHE A C 1
ATOM 1527 O O . PHE A 1 194 ? -12.440 -4.957 25.073 1.00 95.75 194 PHE A O 1
ATOM 1534 N N . SER A 1 195 ? -11.629 -3.276 26.308 1.00 95.44 195 SER A N 1
ATOM 1535 C CA . SER A 1 195 ? -11.973 -3.857 27.609 1.00 95.44 195 SER A CA 1
ATOM 1536 C C . SER A 1 195 ? -13.475 -4.072 27.794 1.00 95.44 195 SER A C 1
ATOM 1538 O O . SER A 1 195 ? -13.872 -4.905 28.602 1.00 95.44 195 SER A O 1
ATOM 1540 N N . LYS A 1 196 ? -14.315 -3.324 27.065 1.00 94.25 196 LYS A N 1
ATOM 1541 C CA . LYS A 1 196 ? -15.776 -3.474 27.100 1.00 94.25 196 LYS A CA 1
ATOM 1542 C C . LYS A 1 196 ? -16.235 -4.805 26.490 1.00 94.25 196 LYS A C 1
ATOM 1544 O O . LYS A 1 196 ? -17.169 -5.397 27.014 1.00 94.25 196 LYS A O 1
ATOM 1549 N N . ASN A 1 197 ? -15.574 -5.258 25.422 1.00 93.19 197 ASN A N 1
ATOM 1550 C CA . ASN A 1 197 ? -15.924 -6.461 24.653 1.00 93.19 197 ASN A CA 1
ATOM 1551 C C . ASN A 1 197 ? -14.696 -7.387 24.522 1.00 93.19 197 ASN A C 1
ATOM 1553 O O . ASN A 1 197 ? -14.295 -7.791 23.427 1.00 93.19 197 ASN A O 1
ATOM 1557 N N . ILE A 1 198 ? -14.017 -7.636 25.650 1.00 94.75 198 ILE A N 1
ATOM 1558 C CA . ILE A 1 198 ? -12.683 -8.253 25.668 1.00 94.75 198 ILE A CA 1
ATOM 1559 C C . ILE A 1 198 ? -12.672 -9.640 25.020 1.00 94.75 198 ILE A C 1
ATOM 1561 O O . ILE A 1 198 ? -11.764 -9.953 24.252 1.00 94.75 198 ILE A O 1
ATOM 1565 N N . TYR A 1 199 ? -13.689 -10.460 25.291 1.00 94.50 199 TYR A N 1
ATOM 1566 C CA . TYR A 1 199 ? -13.758 -11.831 24.796 1.00 94.50 199 TYR A CA 1
ATOM 1567 C C . TYR A 1 199 ? -13.908 -11.857 23.280 1.00 94.50 199 TYR A C 1
ATOM 1569 O O . TYR A 1 199 ? -13.243 -12.639 22.605 1.00 94.50 199 TYR A O 1
ATOM 1577 N N . GLU A 1 200 ? -14.722 -10.967 22.730 1.00 95.12 200 GLU A N 1
ATOM 1578 C CA . GLU A 1 200 ? -14.980 -10.918 21.301 1.00 95.12 200 GLU A CA 1
ATOM 1579 C C . GLU A 1 200 ? -13.757 -10.414 20.532 1.00 95.12 200 GLU A C 1
ATOM 1581 O O . GLU A 1 200 ? -13.374 -11.017 19.530 1.00 95.12 200 GLU A O 1
ATOM 1586 N N . TYR A 1 201 ? -13.069 -9.386 21.038 1.00 95.88 201 TYR A N 1
ATOM 1587 C CA . TYR A 1 201 ? -11.795 -8.965 20.451 1.00 95.88 201 TYR A CA 1
ATOM 1588 C C . TYR A 1 201 ? -10.723 -10.061 20.550 1.00 95.88 201 TYR A C 1
ATOM 1590 O O . TYR A 1 201 ? -10.005 -10.272 19.578 1.00 95.88 201 TYR A O 1
ATOM 1598 N N . LEU A 1 202 ? -10.620 -10.790 21.668 1.00 96.00 202 LEU A N 1
ATOM 1599 C CA . LEU A 1 202 ? -9.636 -11.872 21.822 1.00 96.00 202 LEU A CA 1
ATOM 1600 C C . LEU A 1 202 ? -9.895 -13.046 20.872 1.00 96.00 202 LEU A C 1
ATOM 1602 O O . LEU A 1 202 ? -8.962 -13.532 20.231 1.00 96.00 202 LEU A O 1
ATOM 1606 N N . VAL A 1 203 ? -11.149 -13.492 20.756 1.00 96.25 203 VAL A N 1
ATOM 1607 C CA . VAL A 1 203 ? -11.521 -14.582 19.842 1.00 96.25 203 VAL A CA 1
ATOM 1608 C C . VAL A 1 203 ? -11.280 -14.161 18.394 1.00 96.25 203 VAL A C 1
ATOM 1610 O O . VAL A 1 203 ? -10.721 -14.934 17.617 1.00 96.25 203 VAL A O 1
ATOM 1613 N N . PHE A 1 204 ? -11.641 -12.930 18.025 1.00 96.44 204 PHE A N 1
ATOM 1614 C CA . PHE A 1 204 ? -11.402 -12.443 16.671 1.00 96.44 204 PHE A CA 1
ATOM 1615 C C . PHE A 1 204 ? -9.904 -12.272 16.366 1.00 96.44 204 PHE A C 1
ATOM 1617 O O . PHE A 1 204 ? -9.453 -12.701 15.303 1.00 96.44 204 PHE A O 1
ATOM 1624 N N . SER A 1 205 ? -9.107 -11.768 17.317 1.00 95.38 205 SER A N 1
ATOM 1625 C CA . SER A 1 205 ? -7.641 -11.771 17.224 1.00 95.38 205 SER A CA 1
ATOM 1626 C C . SER A 1 205 ? -7.105 -13.171 16.973 1.00 95.38 205 SER A C 1
ATOM 1628 O O . SER A 1 205 ? -6.336 -13.357 16.034 1.00 95.38 205 SER A O 1
ATOM 1630 N N . LEU A 1 206 ? -7.548 -14.174 17.734 1.00 95.69 206 LEU A N 1
ATOM 1631 C CA . LEU A 1 206 ? -7.106 -15.556 17.552 1.00 95.69 206 LEU A CA 1
ATOM 1632 C C . LEU A 1 206 ? -7.402 -16.079 16.136 1.00 95.69 206 LEU A C 1
ATOM 1634 O O . LEU A 1 206 ? -6.530 -16.702 15.532 1.00 95.69 206 LEU A O 1
ATOM 1638 N N . ILE A 1 207 ? -8.581 -15.780 15.577 1.00 95.56 207 ILE A N 1
ATOM 1639 C CA . ILE A 1 207 ? -8.923 -16.126 14.185 1.00 95.56 207 ILE A CA 1
ATOM 1640 C C . ILE A 1 207 ? -7.924 -15.485 13.215 1.00 95.56 207 ILE A C 1
ATOM 1642 O O . ILE A 1 207 ? -7.386 -16.172 12.345 1.00 95.56 207 ILE A O 1
ATOM 1646 N N . VAL A 1 208 ? -7.629 -14.192 13.380 1.00 94.94 208 VAL A N 1
ATOM 1647 C CA . VAL A 1 208 ? -6.651 -13.493 12.534 1.00 94.94 208 VAL A CA 1
ATOM 1648 C C . VAL A 1 208 ? -5.257 -14.114 12.665 1.00 94.94 208 VAL A C 1
ATOM 1650 O O . VAL A 1 208 ? -4.605 -14.352 11.651 1.00 94.94 208 VAL A O 1
ATOM 1653 N N . PHE A 1 209 ? -4.818 -14.464 13.877 1.00 93.00 209 PHE A N 1
ATOM 1654 C CA . PHE A 1 209 ? -3.535 -15.143 14.086 1.00 93.00 209 PHE A CA 1
ATOM 1655 C C . PHE A 1 209 ? -3.479 -16.521 13.427 1.00 93.00 209 PHE A C 1
ATOM 1657 O O . PHE A 1 209 ? -2.449 -16.860 12.849 1.00 93.00 209 PHE A O 1
ATOM 1664 N N . ILE A 1 210 ? -4.566 -17.294 13.447 1.00 94.19 210 ILE A N 1
ATOM 1665 C CA . ILE A 1 210 ? -4.641 -18.588 12.752 1.00 94.19 210 ILE A CA 1
ATOM 1666 C C . ILE A 1 210 ? -4.532 -18.394 11.233 1.00 94.19 210 ILE A C 1
ATOM 1668 O O . ILE A 1 210 ? -3.811 -19.139 10.566 1.00 94.19 210 ILE A O 1
ATOM 1672 N N . VAL A 1 211 ? -5.184 -17.371 10.671 1.00 94.19 211 VAL A N 1
ATOM 1673 C CA . VAL A 1 211 ? -5.058 -17.028 9.241 1.00 94.19 211 VAL A CA 1
ATOM 1674 C C . VAL A 1 211 ? -3.614 -16.646 8.890 1.00 94.19 211 VAL A C 1
ATOM 1676 O O . VAL A 1 211 ? -3.070 -17.124 7.894 1.00 94.19 211 VAL A O 1
ATOM 1679 N N . ILE A 1 212 ? -2.954 -15.845 9.730 1.00 91.44 212 ILE A N 1
ATOM 1680 C CA . ILE A 1 212 ? -1.545 -15.471 9.537 1.00 91.44 212 ILE A CA 1
ATOM 1681 C C . ILE A 1 212 ? -0.638 -16.705 9.633 1.00 91.44 212 ILE A C 1
ATOM 1683 O O . ILE A 1 212 ? 0.144 -16.965 8.720 1.00 91.44 212 ILE A O 1
ATOM 1687 N N . ALA A 1 213 ? -0.767 -17.500 10.696 1.00 91.88 213 ALA A N 1
ATOM 1688 C CA . ALA A 1 213 ? 0.063 -18.677 10.937 1.00 91.88 213 ALA A CA 1
ATOM 1689 C C . ALA A 1 213 ? -0.107 -19.746 9.847 1.00 91.88 213 ALA A C 1
ATOM 1691 O O . ALA A 1 213 ? 0.885 -20.296 9.372 1.00 91.88 213 ALA A O 1
ATOM 1692 N N . SER A 1 214 ? -1.342 -20.004 9.404 1.00 92.12 214 SER A N 1
ATOM 1693 C CA . SER A 1 214 ? -1.615 -20.935 8.301 1.00 92.12 214 SER A CA 1
ATOM 1694 C C . SER A 1 214 ? -0.997 -20.460 6.987 1.00 92.12 214 SER A C 1
ATOM 1696 O O . SER A 1 214 ? -0.406 -21.264 6.270 1.00 92.12 214 SER A O 1
ATOM 1698 N N . THR A 1 215 ? -1.033 -19.157 6.703 1.00 89.94 215 THR A N 1
ATOM 1699 C CA . THR A 1 215 ? -0.387 -18.594 5.508 1.00 89.94 215 THR A CA 1
ATOM 1700 C C . THR A 1 215 ? 1.132 -18.743 5.572 1.00 89.94 215 THR A C 1
ATOM 1702 O O . THR A 1 215 ? 1.745 -19.188 4.603 1.00 89.94 215 THR A O 1
ATOM 1705 N N . VAL A 1 216 ? 1.748 -18.430 6.716 1.00 90.56 216 VAL A N 1
ATOM 1706 C CA . VAL A 1 216 ? 3.198 -18.606 6.924 1.00 90.56 216 VAL A CA 1
ATOM 1707 C C . VAL A 1 216 ? 3.598 -20.079 6.789 1.00 90.56 216 VAL A C 1
ATOM 1709 O O . VAL A 1 216 ? 4.616 -20.391 6.170 1.00 90.56 216 VAL A O 1
ATOM 1712 N N . TYR A 1 217 ? 2.783 -20.993 7.315 1.00 92.62 217 TYR A N 1
ATOM 1713 C CA . TYR A 1 217 ? 2.998 -22.430 7.176 1.00 92.62 217 TYR A CA 1
ATOM 1714 C C . TYR A 1 217 ? 2.935 -22.883 5.708 1.00 92.62 217 TYR A C 1
ATOM 1716 O O . TYR A 1 217 ? 3.853 -23.553 5.232 1.00 92.62 217 TYR A O 1
ATOM 1724 N N . LEU A 1 218 ? 1.911 -22.458 4.958 1.00 92.25 218 LEU A N 1
ATOM 1725 C CA . LEU A 1 218 ? 1.779 -22.760 3.527 1.00 92.25 218 LEU A CA 1
ATOM 1726 C C . LEU A 1 218 ? 2.924 -22.166 2.698 1.00 92.25 218 LEU A C 1
ATOM 1728 O O . LEU A 1 218 ? 3.418 -22.831 1.785 1.00 92.25 218 LEU A O 1
ATOM 1732 N N . TYR A 1 219 ? 3.374 -20.955 3.034 1.00 90.75 219 TYR A N 1
ATOM 1733 C CA . TYR A 1 219 ? 4.557 -20.338 2.436 1.00 90.75 219 TYR A CA 1
ATOM 1734 C C . TYR A 1 219 ? 5.798 -21.217 2.641 1.00 90.75 219 TYR A C 1
ATOM 1736 O O . TYR A 1 219 ? 6.525 -21.492 1.689 1.00 90.75 219 TYR A O 1
ATOM 1744 N N . TYR A 1 220 ? 6.020 -21.710 3.863 1.00 91.44 220 TYR A N 1
ATOM 1745 C CA . TYR A 1 220 ? 7.177 -22.551 4.170 1.00 91.44 220 TYR A CA 1
ATOM 1746 C C . TYR A 1 220 ? 7.149 -23.884 3.407 1.00 91.44 220 TYR A C 1
ATOM 1748 O O . TYR A 1 220 ? 8.175 -24.296 2.867 1.00 91.44 220 TYR A O 1
ATOM 1756 N N . LEU A 1 221 ? 5.976 -24.521 3.297 1.00 92.88 221 LEU A N 1
ATOM 1757 C CA . LEU A 1 221 ? 5.807 -25.769 2.540 1.00 92.88 221 LEU A CA 1
ATOM 1758 C C . LEU A 1 221 ? 6.063 -25.611 1.035 1.00 92.88 221 LEU A C 1
ATOM 1760 O O . LEU A 1 221 ? 6.495 -26.559 0.387 1.00 92.88 221 LEU A O 1
ATOM 1764 N N . ASN A 1 222 ? 5.805 -24.425 0.480 1.00 91.75 222 ASN A N 1
ATOM 1765 C CA . ASN A 1 222 ? 5.875 -24.164 -0.959 1.00 91.75 222 ASN A CA 1
ATOM 1766 C C . ASN A 1 222 ? 7.024 -23.224 -1.343 1.00 91.75 222 ASN A C 1
ATOM 1768 O O . ASN A 1 222 ? 7.010 -22.660 -2.435 1.00 91.75 222 ASN A O 1
ATOM 1772 N N . LYS A 1 223 ? 8.038 -23.060 -0.479 1.00 89.88 223 LYS A N 1
ATOM 1773 C CA . LYS A 1 223 ? 9.145 -22.107 -0.688 1.00 89.88 223 LYS A CA 1
ATOM 1774 C C . LYS A 1 223 ? 9.896 -22.313 -2.016 1.00 89.88 223 LYS A C 1
ATOM 1776 O O . LYS A 1 223 ? 10.506 -21.376 -2.518 1.00 89.88 223 LYS A O 1
ATOM 1781 N N . SER A 1 224 ? 9.866 -23.518 -2.584 1.00 86.88 224 SER A N 1
ATOM 1782 C CA . SER A 1 224 ? 10.500 -23.841 -3.868 1.00 86.88 224 SER A CA 1
ATOM 1783 C C . SER A 1 224 ? 9.668 -23.481 -5.105 1.00 86.88 224 SER A C 1
ATOM 1785 O O . SER A 1 224 ? 10.212 -23.498 -6.205 1.00 86.88 224 SER A O 1
ATOM 1787 N N . ASN A 1 225 ? 8.372 -23.179 -4.965 1.00 86.00 225 ASN A N 1
ATOM 1788 C CA . ASN A 1 225 ? 7.472 -22.940 -6.093 1.00 86.00 225 ASN A CA 1
ATOM 1789 C C . ASN A 1 225 ? 6.985 -21.487 -6.117 1.00 86.00 225 ASN A C 1
ATOM 1791 O O . ASN A 1 225 ? 5.992 -21.138 -5.477 1.00 86.00 225 ASN A O 1
ATOM 1795 N N . GLU A 1 226 ? 7.663 -20.652 -6.904 1.00 80.75 226 GLU A N 1
ATOM 1796 C CA . GLU A 1 226 ? 7.392 -19.214 -7.019 1.00 80.75 226 GLU A CA 1
ATOM 1797 C C . GLU A 1 226 ? 5.927 -18.897 -7.354 1.00 80.75 226 GLU A C 1
ATOM 1799 O O . GLU A 1 226 ? 5.342 -17.988 -6.766 1.00 80.75 226 GLU A O 1
ATOM 1804 N N . LEU A 1 227 ? 5.293 -19.682 -8.232 1.00 78.12 227 LEU A N 1
ATOM 1805 C CA . LEU A 1 227 ? 3.903 -19.459 -8.631 1.00 78.12 227 LEU A CA 1
ATOM 1806 C C . LEU A 1 227 ? 2.932 -19.648 -7.457 1.00 78.12 227 LEU A C 1
ATOM 1808 O O . LEU A 1 227 ? 2.027 -18.833 -7.263 1.00 78.12 227 LEU A O 1
ATOM 1812 N N . ILE A 1 228 ? 3.126 -20.703 -6.657 1.00 84.94 228 ILE A N 1
ATOM 1813 C CA . ILE A 1 228 ? 2.293 -20.954 -5.471 1.00 84.94 228 ILE A CA 1
ATOM 1814 C C . ILE A 1 228 ? 2.496 -19.841 -4.445 1.00 84.94 228 ILE A C 1
ATOM 1816 O O . ILE A 1 228 ? 1.522 -19.371 -3.859 1.00 84.94 228 ILE A O 1
ATOM 1820 N N . LEU A 1 229 ? 3.733 -19.379 -4.251 1.00 84.06 229 LEU A N 1
ATOM 1821 C CA . LEU A 1 229 ? 4.024 -18.283 -3.327 1.00 84.06 229 LEU A CA 1
ATOM 1822 C C . LEU A 1 229 ? 3.301 -16.994 -3.727 1.00 84.06 229 LEU A C 1
ATOM 1824 O O . LEU A 1 229 ? 2.695 -16.342 -2.877 1.00 84.06 229 LEU A O 1
ATOM 1828 N N . ILE A 1 230 ? 3.306 -16.653 -5.015 1.00 78.69 230 ILE A N 1
ATOM 1829 C CA . ILE A 1 230 ? 2.600 -15.474 -5.527 1.00 78.69 230 ILE A CA 1
ATOM 1830 C C . ILE A 1 230 ? 1.091 -15.611 -5.306 1.00 78.69 230 ILE A C 1
ATOM 1832 O O . ILE A 1 230 ? 0.455 -14.683 -4.803 1.00 78.69 230 ILE A O 1
ATOM 1836 N N . LEU A 1 231 ? 0.516 -16.778 -5.613 1.00 82.50 231 LEU A N 1
ATOM 1837 C CA . LEU A 1 231 ? -0.906 -17.032 -5.383 1.00 82.50 231 LEU A CA 1
ATOM 1838 C C . LEU A 1 231 ? -1.271 -16.925 -3.894 1.00 82.50 231 LEU A C 1
ATOM 1840 O O . LEU A 1 231 ? -2.293 -16.327 -3.560 1.00 82.50 231 LEU A O 1
ATOM 1844 N N . LEU A 1 232 ? -0.428 -17.451 -3.001 1.00 87.50 232 LEU A N 1
ATOM 1845 C CA . LEU A 1 232 ? -0.613 -17.347 -1.551 1.00 87.50 232 LEU A CA 1
ATOM 1846 C C . LEU A 1 232 ? -0.609 -15.889 -1.081 1.00 87.50 232 LEU A C 1
ATOM 1848 O O . LEU A 1 232 ? -1.474 -15.512 -0.293 1.00 87.50 232 LEU A O 1
ATOM 1852 N N . VAL A 1 233 ? 0.310 -15.057 -1.586 1.00 82.62 233 VAL A N 1
ATOM 1853 C CA . VAL A 1 233 ? 0.360 -13.620 -1.263 1.00 82.62 233 VAL A CA 1
ATOM 1854 C C . VAL A 1 233 ? -0.917 -12.913 -1.713 1.00 82.62 233 VAL A C 1
ATOM 1856 O O . VAL A 1 233 ? -1.486 -12.135 -0.946 1.00 82.62 233 VAL A O 1
ATOM 1859 N N . ILE A 1 234 ? -1.400 -13.214 -2.922 1.00 80.12 234 ILE A N 1
ATOM 1860 C CA . ILE A 1 234 ? -2.653 -12.654 -3.436 1.00 80.12 234 ILE A CA 1
ATOM 1861 C C . ILE A 1 234 ? -3.811 -13.075 -2.530 1.00 80.12 234 ILE A C 1
ATOM 1863 O O . ILE A 1 234 ? -4.475 -12.212 -1.972 1.00 80.12 234 ILE A O 1
ATOM 1867 N N . VAL A 1 235 ? -4.027 -14.372 -2.296 1.00 85.38 235 VAL A N 1
ATOM 1868 C CA . VAL A 1 235 ? -5.125 -14.854 -1.433 1.00 85.38 235 VAL A CA 1
ATOM 1869 C C . VAL A 1 235 ? -5.066 -14.213 -0.042 1.00 85.38 235 VAL A C 1
ATOM 1871 O O . VAL A 1 235 ? -6.084 -13.759 0.481 1.00 85.38 235 VAL A O 1
ATOM 1874 N N . TYR A 1 236 ? -3.871 -14.097 0.531 1.00 85.50 236 TYR A N 1
ATOM 1875 C CA . TYR A 1 236 ? -3.658 -13.472 1.831 1.00 85.50 236 TYR A CA 1
ATOM 1876 C C . TYR A 1 236 ? -4.102 -12.003 1.875 1.00 85.50 236 TYR A C 1
ATOM 1878 O O . TYR A 1 236 ? -4.753 -11.590 2.839 1.00 85.50 236 TYR A O 1
ATOM 1886 N N . MET A 1 237 ? -3.834 -11.228 0.819 1.00 77.25 237 MET A N 1
ATOM 1887 C CA . MET A 1 237 ? -4.306 -9.840 0.704 1.00 77.25 237 MET A CA 1
ATOM 1888 C C . MET A 1 237 ? -5.836 -9.741 0.690 1.00 77.25 237 MET A C 1
ATOM 1890 O O . MET A 1 237 ? -6.397 -8.806 1.261 1.00 77.25 237 MET A O 1
ATOM 1894 N N . PHE A 1 238 ? -6.521 -10.714 0.086 1.00 83.88 238 PHE A N 1
ATOM 1895 C CA . PHE A 1 238 ? -7.984 -10.724 -0.009 1.00 83.88 238 PHE A CA 1
ATOM 1896 C C . PHE A 1 238 ? -8.652 -11.116 1.312 1.00 83.88 238 PHE A C 1
ATOM 1898 O O . PHE A 1 238 ? -9.799 -10.743 1.549 1.00 83.88 238 PHE A O 1
ATOM 1905 N N . VAL A 1 239 ? -7.951 -11.848 2.179 1.00 90.19 239 VAL A N 1
ATOM 1906 C CA . VAL A 1 239 ? -8.499 -12.313 3.459 1.00 90.19 239 VAL A CA 1
ATOM 1907 C C . VAL A 1 239 ? -8.175 -11.343 4.590 1.00 90.19 239 VAL A C 1
ATOM 1909 O O . VAL A 1 239 ? -9.067 -10.958 5.345 1.00 90.19 239 VAL A O 1
ATOM 1912 N N . LEU A 1 240 ? -6.918 -10.916 4.727 1.00 89.62 240 LEU A N 1
ATOM 1913 C CA . LEU A 1 240 ? -6.520 -10.128 5.890 1.00 89.62 240 LEU A CA 1
ATOM 1914 C C . LEU A 1 240 ? -7.082 -8.719 5.897 1.00 89.62 240 LEU A C 1
ATOM 1916 O O . LEU A 1 240 ? -7.483 -8.237 6.953 1.00 89.62 240 LEU A O 1
ATOM 1920 N N . SER A 1 241 ? -7.091 -8.032 4.759 1.00 87.75 241 SER A N 1
ATOM 1921 C CA . SER A 1 241 ? -7.495 -6.628 4.743 1.00 87.75 241 SER A CA 1
ATOM 1922 C C . SER A 1 241 ? -8.943 -6.428 5.212 1.00 87.75 241 SER A C 1
ATOM 1924 O O . SER A 1 241 ? -9.154 -5.578 6.080 1.00 87.75 241 SER A O 1
ATOM 1926 N N . PRO A 1 242 ? -9.923 -7.244 4.773 1.00 90.88 242 PRO A N 1
ATOM 1927 C CA . PRO A 1 242 ? -11.262 -7.257 5.363 1.00 90.88 242 PRO A CA 1
ATOM 1928 C C . PRO A 1 242 ? -11.302 -7.609 6.855 1.00 90.88 242 PRO A C 1
ATOM 1930 O O . PRO A 1 242 ? -12.092 -7.030 7.600 1.00 90.88 242 PRO A O 1
ATOM 1933 N N . LEU A 1 243 ? -10.449 -8.524 7.324 1.00 94.00 243 LEU A N 1
ATOM 1934 C CA . LEU A 1 243 ? -10.391 -8.870 8.748 1.00 94.00 243 LEU A CA 1
ATOM 1935 C C . LEU A 1 243 ? -9.874 -7.699 9.597 1.00 94.00 243 LEU A C 1
ATOM 1937 O O . LEU A 1 243 ? -10.463 -7.375 10.626 1.00 94.00 243 LEU A O 1
ATOM 1941 N N . PHE A 1 244 ? -8.826 -7.003 9.144 1.00 91.44 244 PHE A N 1
ATOM 1942 C CA . PHE A 1 244 ? -8.339 -5.778 9.787 1.00 91.44 244 PHE A CA 1
ATOM 1943 C C . PHE A 1 244 ? -9.402 -4.675 9.783 1.00 91.44 244 PHE A C 1
ATOM 1945 O O . PHE A 1 244 ? -9.630 -4.026 10.805 1.00 91.44 244 PHE A O 1
ATOM 1952 N N . ALA A 1 245 ? -10.102 -4.509 8.661 1.00 89.88 245 ALA A N 1
ATOM 1953 C CA . ALA A 1 245 ? -11.249 -3.618 8.538 1.00 89.88 245 ALA A CA 1
ATOM 1954 C C . ALA A 1 245 ? -12.356 -3.922 9.564 1.00 89.88 245 ALA A C 1
ATOM 1956 O O . ALA A 1 245 ? -12.959 -2.999 10.114 1.00 89.88 245 ALA A O 1
ATOM 1957 N N . GLY A 1 246 ? -12.573 -5.199 9.879 1.00 91.94 246 GLY A N 1
ATOM 1958 C CA . GLY A 1 246 ? -13.493 -5.662 10.914 1.00 91.94 246 GLY A CA 1
ATOM 1959 C C . GLY A 1 246 ? -13.303 -5.003 12.280 1.00 91.94 246 GLY A C 1
ATOM 1960 O O . GLY A 1 246 ? -14.284 -4.613 12.918 1.00 91.94 246 GLY A O 1
ATOM 1961 N N . TYR A 1 247 ? -12.052 -4.808 12.712 1.00 93.50 247 TYR A N 1
ATOM 1962 C CA . TYR A 1 247 ? -11.756 -4.115 13.973 1.00 93.50 247 TYR A CA 1
ATOM 1963 C C . TYR A 1 247 ? -12.260 -2.675 13.961 1.00 93.50 247 TYR A C 1
ATOM 1965 O O . TYR A 1 247 ? -12.840 -2.226 14.947 1.00 93.50 247 TYR A O 1
ATOM 1973 N N . PHE A 1 248 ? -12.097 -1.967 12.840 1.00 90.94 248 PHE A N 1
ATOM 1974 C CA . PHE A 1 248 ? -12.596 -0.601 12.691 1.00 90.94 248 PHE A CA 1
ATOM 1975 C C . PHE A 1 248 ? -14.117 -0.547 12.702 1.00 90.94 248 PHE A C 1
ATOM 1977 O O . PHE A 1 248 ? -14.685 0.295 13.392 1.00 90.94 248 PHE A O 1
ATOM 1984 N N . VAL A 1 249 ? -14.793 -1.453 11.988 1.00 90.06 249 VAL A N 1
ATOM 1985 C CA . VAL A 1 249 ? -16.265 -1.506 11.989 1.00 90.06 249 VAL A CA 1
ATOM 1986 C C . VAL A 1 249 ? -16.797 -1.748 13.401 1.00 90.06 249 VAL A C 1
ATOM 1988 O O . VAL A 1 249 ? -17.755 -1.096 13.831 1.00 90.06 249 VAL A O 1
ATOM 1991 N N . SER A 1 250 ? -16.161 -2.662 14.134 1.00 92.12 250 SER A N 1
ATOM 1992 C CA . SER A 1 250 ? -16.480 -2.926 15.534 1.00 92.12 250 SER A CA 1
ATOM 1993 C C . SER A 1 250 ? -16.253 -1.688 16.407 1.00 92.12 250 SER A C 1
ATOM 1995 O O . SER A 1 250 ? -17.180 -1.232 17.079 1.00 92.12 250 SER A O 1
ATOM 1997 N N . ALA A 1 251 ? -15.067 -1.078 16.321 1.00 91.50 251 ALA A N 1
ATOM 1998 C CA . ALA A 1 251 ? -14.712 0.109 17.093 1.00 91.50 251 ALA A CA 1
ATOM 1999 C C . ALA A 1 251 ? -15.674 1.274 16.825 1.00 91.50 251 ALA A C 1
ATOM 2001 O O . ALA A 1 251 ? -16.199 1.877 17.758 1.00 91.50 251 ALA A O 1
ATOM 2002 N N . PHE A 1 252 ? -15.977 1.569 15.559 1.00 88.69 252 PHE A N 1
ATOM 2003 C CA . PHE A 1 252 ? -16.904 2.643 15.200 1.00 88.69 252 PHE A CA 1
ATOM 2004 C C . PHE A 1 252 ? -18.336 2.364 15.638 1.00 88.69 252 PHE A C 1
ATOM 2006 O O . PHE A 1 252 ? -19.054 3.308 15.972 1.00 88.69 252 PHE A O 1
ATOM 2013 N N . SER A 1 253 ? -18.754 1.097 15.682 1.00 86.38 253 SER A N 1
ATOM 2014 C CA . SER A 1 253 ? -20.061 0.730 16.231 1.00 86.38 253 SER A CA 1
ATOM 2015 C C . SER A 1 253 ? -20.146 1.084 17.716 1.00 86.38 253 SER A C 1
ATOM 2017 O O . SER A 1 253 ? -21.112 1.730 18.125 1.00 86.38 253 SER A O 1
ATOM 2019 N N . ASP A 1 254 ? -19.113 0.748 18.492 1.00 86.56 254 ASP A N 1
ATOM 2020 C CA . ASP A 1 254 ? -19.037 1.089 19.915 1.00 86.56 254 ASP A CA 1
ATOM 2021 C C . ASP A 1 254 ? -18.947 2.598 20.152 1.00 86.56 254 ASP A C 1
ATOM 2023 O O . ASP A 1 254 ? -19.667 3.124 21.005 1.00 86.56 254 ASP A O 1
ATOM 2027 N N . ILE A 1 255 ? -18.106 3.311 19.394 1.00 86.94 255 ILE A N 1
ATOM 2028 C CA . ILE A 1 255 ? -17.959 4.761 19.569 1.00 86.94 255 ILE A CA 1
ATOM 2029 C C . ILE A 1 255 ? -19.246 5.502 19.172 1.00 86.94 255 ILE A C 1
ATOM 2031 O O . ILE A 1 255 ? -19.622 6.483 19.809 1.00 86.94 255 ILE A O 1
ATOM 2035 N N . SER A 1 256 ? -19.986 4.992 18.184 1.00 82.88 256 SER A N 1
ATOM 2036 C CA . SER A 1 256 ? -21.302 5.528 17.804 1.00 82.88 256 SER A CA 1
ATOM 2037 C C . SER A 1 256 ? -22.415 5.200 18.811 1.00 82.88 256 SER A C 1
ATOM 2039 O O . SER A 1 256 ? -23.580 5.494 18.544 1.00 82.88 256 SER A O 1
ATOM 2041 N N . GLY A 1 257 ? -22.103 4.535 19.929 1.00 83.44 257 GLY A N 1
ATOM 2042 C CA . GLY A 1 257 ? -23.079 4.132 20.941 1.00 83.44 257 GLY A CA 1
ATOM 2043 C C . GLY A 1 257 ? -24.012 2.997 20.505 1.00 83.44 257 GLY A C 1
ATOM 2044 O O . GLY A 1 257 ? -25.009 2.732 21.179 1.00 83.44 257 GLY A O 1
ATOM 2045 N N . LYS A 1 258 ? -23.724 2.311 19.390 1.00 83.69 258 LYS A N 1
ATOM 2046 C CA . LYS A 1 258 ? -24.508 1.146 18.959 1.00 83.69 258 LYS A CA 1
ATOM 2047 C C . LYS A 1 258 ? -24.181 -0.045 19.859 1.00 83.69 258 LYS A C 1
ATOM 2049 O O . LYS A 1 258 ? -23.087 -0.155 20.411 1.00 83.69 258 LYS A O 1
ATOM 2054 N N . ARG A 1 259 ? -25.137 -0.966 20.007 1.00 81.81 259 ARG A N 1
ATOM 2055 C CA . ARG A 1 259 ? -24.872 -2.233 20.699 1.00 81.81 259 ARG A CA 1
ATOM 2056 C C . ARG A 1 259 ? -23.848 -3.037 19.902 1.00 81.81 259 ARG A C 1
ATOM 2058 O O . ARG A 1 259 ? -23.962 -3.147 18.681 1.00 81.81 259 ARG A O 1
ATOM 2065 N N . PHE A 1 260 ? -22.874 -3.591 20.613 1.00 86.25 260 PHE A N 1
ATOM 2066 C CA . PHE A 1 260 ? -21.874 -4.471 20.034 1.00 86.25 260 PHE A CA 1
ATOM 2067 C C . PHE A 1 260 ? -22.552 -5.709 19.425 1.00 86.25 260 PHE A C 1
ATOM 2069 O O . PHE A 1 260 ? -23.500 -6.257 19.992 1.00 86.25 260 PHE A O 1
ATOM 2076 N N . GLN A 1 261 ? -22.082 -6.133 18.252 1.00 90.44 261 GLN A N 1
ATOM 2077 C CA . GLN A 1 261 ? -22.531 -7.353 17.587 1.00 90.44 261 GLN A CA 1
ATOM 2078 C C . GLN A 1 261 ? -21.317 -8.079 17.015 1.00 90.44 261 GLN A C 1
ATOM 2080 O O . GLN A 1 261 ? -20.562 -7.487 16.248 1.00 90.44 261 GLN A O 1
ATOM 2085 N N . TRP A 1 262 ? -21.186 -9.373 17.314 1.00 92.75 262 TRP A N 1
ATOM 2086 C CA . TRP A 1 262 ? -20.102 -10.232 16.818 1.00 92.75 262 TRP A CA 1
ATOM 2087 C C . TRP A 1 262 ? -19.901 -10.141 15.296 1.00 92.75 262 TRP A C 1
ATOM 2089 O O . TRP A 1 262 ? -18.779 -10.035 14.808 1.00 92.75 262 TRP A O 1
ATOM 2099 N N . ILE A 1 263 ? -21.002 -10.091 14.538 1.00 92.75 263 ILE A N 1
ATOM 2100 C CA . ILE A 1 263 ? -20.981 -10.004 13.072 1.00 92.75 263 ILE A CA 1
ATOM 2101 C C . ILE A 1 263 ? -20.257 -8.756 12.542 1.00 92.75 263 ILE A C 1
ATOM 2103 O O . ILE A 1 263 ? -19.795 -8.755 11.404 1.00 92.75 263 ILE A O 1
ATOM 2107 N N . ASN A 1 264 ? -20.113 -7.697 13.348 1.00 90.75 264 ASN A N 1
ATOM 2108 C CA . ASN A 1 264 ? -19.439 -6.467 12.928 1.00 90.75 264 ASN A CA 1
ATOM 2109 C C . ASN A 1 264 ? -17.976 -6.700 12.535 1.00 90.75 264 ASN A C 1
ATOM 2111 O O . ASN A 1 264 ? -17.495 -6.020 11.633 1.00 90.75 264 ASN A O 1
ATOM 2115 N N . PHE A 1 265 ? -17.299 -7.684 13.131 1.00 94.56 265 PHE A N 1
ATOM 2116 C CA . PHE A 1 265 ? -15.930 -8.036 12.756 1.00 94.56 265 PHE A CA 1
ATOM 2117 C C . PHE A 1 265 ? -15.806 -8.586 11.328 1.00 94.56 265 PHE A C 1
ATOM 2119 O O . PHE A 1 265 ? -14.764 -8.444 10.698 1.00 94.56 265 PHE A O 1
ATOM 2126 N N . PHE A 1 266 ? -16.869 -9.168 10.778 1.00 94.81 266 PHE A N 1
ATOM 2127 C CA . PHE A 1 266 ? -16.864 -9.709 9.417 1.00 94.81 266 PHE A CA 1
ATOM 2128 C C . PHE A 1 266 ? -17.430 -8.728 8.383 1.00 94.81 266 PHE A C 1
ATOM 2130 O O . PHE A 1 266 ? -17.235 -8.920 7.188 1.00 94.81 266 PHE A O 1
ATOM 2137 N N . LYS A 1 267 ? -18.045 -7.618 8.810 1.00 89.25 267 LYS A N 1
ATOM 2138 C CA . LYS A 1 267 ? -18.551 -6.574 7.897 1.00 89.25 267 LYS A CA 1
ATOM 2139 C C . LYS A 1 267 ? -17.455 -5.858 7.102 1.00 89.25 267 LYS A C 1
ATOM 2141 O O . LYS A 1 267 ? -17.757 -5.142 6.157 1.00 89.25 267 LYS A O 1
ATOM 2146 N N . GLY A 1 268 ? -16.177 -6.055 7.435 1.00 85.94 268 GLY A N 1
ATOM 2147 C CA . GLY A 1 268 ? -15.079 -5.605 6.576 1.00 85.94 268 GLY A CA 1
ATOM 2148 C C . GLY A 1 268 ? -15.101 -6.250 5.182 1.00 85.94 268 GLY A C 1
ATOM 2149 O O . GLY A 1 268 ? -14.659 -5.622 4.221 1.00 85.94 268 GLY A O 1
ATOM 2150 N N . PHE A 1 269 ? -15.673 -7.455 5.041 1.00 87.69 269 PHE A N 1
ATOM 2151 C CA . PHE A 1 269 ? -15.823 -8.137 3.748 1.00 87.69 269 PHE A CA 1
ATOM 2152 C C . PHE A 1 269 ? -16.842 -7.463 2.821 1.00 87.69 269 PHE A C 1
ATOM 2154 O O . PHE A 1 269 ? -16.699 -7.568 1.604 1.00 87.69 269 PHE A O 1
ATOM 2161 N N . ASP A 1 270 ? -17.785 -6.682 3.359 1.00 84.06 270 ASP A N 1
ATOM 2162 C CA . ASP A 1 270 ? -18.721 -5.882 2.553 1.00 84.06 270 ASP A CA 1
ATOM 2163 C C . ASP A 1 270 ? -17.982 -4.820 1.712 1.00 84.06 270 ASP A C 1
ATOM 2165 O O . ASP A 1 270 ? -18.493 -4.338 0.703 1.00 84.06 270 ASP A O 1
ATOM 2169 N N . PHE A 1 271 ? -16.747 -4.479 2.103 1.00 76.94 271 PHE A N 1
ATOM 2170 C CA . PHE A 1 271 ? -15.886 -3.494 1.448 1.00 76.94 271 PHE A CA 1
ATOM 2171 C C . PHE A 1 271 ? -14.678 -4.133 0.745 1.00 76.94 271 PHE A C 1
ATOM 2173 O O . PHE A 1 271 ? -13.681 -3.447 0.508 1.00 76.94 271 PHE A O 1
ATOM 2180 N N . LEU A 1 272 ? -14.750 -5.425 0.391 1.00 81.06 272 LEU A N 1
ATOM 2181 C CA . LEU A 1 272 ? -13.639 -6.176 -0.212 1.00 81.06 272 LEU A CA 1
ATOM 2182 C C . LEU A 1 272 ? -13.034 -5.470 -1.436 1.00 81.06 272 LEU A C 1
ATOM 2184 O O . LEU A 1 272 ? -11.819 -5.302 -1.509 1.00 81.06 272 LEU A O 1
ATOM 2188 N N . ILE A 1 273 ? -13.874 -5.036 -2.382 1.00 74.56 273 ILE A N 1
ATOM 2189 C CA . ILE A 1 273 ? -13.410 -4.411 -3.629 1.00 74.56 273 ILE A CA 1
ATOM 2190 C C . ILE A 1 273 ? -12.736 -3.048 -3.367 1.00 74.56 273 ILE A C 1
ATOM 2192 O O . ILE A 1 273 ? -11.591 -2.881 -3.789 1.00 74.56 273 ILE A O 1
ATOM 2196 N N . PRO A 1 274 ? -13.351 -2.091 -2.636 1.00 72.19 274 PRO A N 1
ATOM 2197 C CA . PRO A 1 274 ? -12.675 -0.845 -2.260 1.00 72.19 274 PRO A CA 1
ATOM 2198 C C . PRO A 1 274 ? -11.353 -1.050 -1.507 1.00 72.19 274 PRO A C 1
ATOM 2200 O O . PRO A 1 274 ? -10.368 -0.369 -1.793 1.00 72.19 274 PRO A O 1
ATOM 2203 N N . LEU A 1 275 ? -11.313 -2.002 -0.568 1.00 75.88 275 LEU A N 1
ATOM 2204 C CA . LEU A 1 275 ? -10.109 -2.346 0.194 1.00 75.88 275 LEU A CA 1
ATOM 2205 C C . LEU A 1 275 ? -8.988 -2.855 -0.708 1.00 75.88 275 LEU A C 1
ATOM 2207 O O . LEU A 1 275 ? -7.846 -2.411 -0.591 1.00 75.88 275 LEU A O 1
ATOM 2211 N N . LEU A 1 276 ? -9.321 -3.765 -1.623 1.00 76.75 276 LEU A N 1
ATOM 2212 C CA . LEU A 1 276 ? -8.368 -4.317 -2.573 1.00 76.75 276 LEU A CA 1
ATOM 2213 C C . LEU A 1 276 ? -7.785 -3.220 -3.467 1.00 76.75 276 LEU A C 1
ATOM 2215 O O . LEU A 1 276 ? -6.571 -3.167 -3.645 1.00 76.75 276 LEU A O 1
ATOM 2219 N N . LEU A 1 277 ? -8.629 -2.324 -3.983 1.00 72.69 277 LEU A N 1
ATOM 2220 C CA . LEU A 1 277 ? -8.185 -1.212 -4.823 1.00 72.69 277 LEU A CA 1
ATOM 2221 C C . LEU A 1 277 ? -7.236 -0.271 -4.073 1.00 72.69 277 LEU A C 1
ATOM 2223 O O . LEU A 1 277 ? -6.207 0.107 -4.630 1.00 72.69 277 LEU A O 1
ATOM 2227 N N . VAL A 1 278 ? -7.527 0.066 -2.809 1.00 75.00 278 VAL A N 1
ATOM 2228 C CA . VAL A 1 278 ? -6.608 0.871 -1.981 1.00 75.00 278 VAL A CA 1
ATOM 2229 C C . VAL A 1 278 ? -5.291 0.152 -1.773 1.00 75.00 278 VAL A C 1
ATOM 2231 O O . VAL A 1 278 ? -4.245 0.754 -1.995 1.00 75.00 278 VAL A O 1
ATOM 2234 N N . ASN A 1 279 ? -5.312 -1.124 -1.405 1.00 78.12 279 ASN A N 1
ATOM 2235 C CA . ASN A 1 279 ? -4.077 -1.858 -1.153 1.00 78.12 279 ASN A CA 1
ATOM 2236 C C . ASN A 1 279 ? -3.229 -2.004 -2.415 1.00 78.12 279 ASN A C 1
ATOM 2238 O O . ASN A 1 279 ? -2.030 -1.746 -2.364 1.00 78.12 279 ASN A O 1
ATOM 2242 N N . LEU A 1 280 ? -3.837 -2.362 -3.548 1.00 77.81 280 LEU A N 1
ATOM 2243 C CA . LEU A 1 280 ? -3.132 -2.471 -4.825 1.00 77.81 280 LEU A CA 1
ATOM 2244 C C . LEU A 1 280 ? -2.545 -1.126 -5.249 1.00 77.81 280 LEU A C 1
ATOM 2246 O O . LEU A 1 280 ? -1.380 -1.074 -5.642 1.00 77.81 280 LEU A O 1
ATOM 2250 N N . LEU A 1 281 ? -3.308 -0.036 -5.126 1.00 76.69 281 LEU A N 1
ATOM 2251 C CA . LEU A 1 281 ? -2.811 1.285 -5.486 1.00 76.69 281 LEU A CA 1
ATOM 2252 C C . LEU A 1 281 ? -1.680 1.731 -4.556 1.00 76.69 281 LEU A C 1
ATOM 2254 O O . LEU A 1 281 ? -0.637 2.160 -5.038 1.00 76.69 281 LEU A O 1
ATOM 2258 N N . VAL A 1 282 ? -1.855 1.617 -3.238 1.00 78.44 282 VAL A N 1
ATOM 2259 C CA . VAL A 1 282 ? -0.833 2.014 -2.260 1.00 78.44 282 VAL A CA 1
ATOM 2260 C C . VAL A 1 282 ? 0.432 1.185 -2.452 1.00 78.44 282 VAL A C 1
ATOM 2262 O O . VAL A 1 282 ? 1.519 1.755 -2.500 1.00 78.44 282 VAL A O 1
ATOM 2265 N N . MET A 1 283 ? 0.311 -0.131 -2.644 1.00 78.25 283 MET A N 1
ATOM 2266 C CA . MET A 1 283 ? 1.464 -0.976 -2.952 1.00 78.25 283 MET A CA 1
ATOM 2267 C C . MET A 1 283 ? 2.145 -0.562 -4.249 1.00 78.25 283 MET A C 1
ATOM 2269 O O . MET A 1 283 ? 3.368 -0.508 -4.284 1.00 78.25 283 MET A O 1
ATOM 2273 N N . PHE A 1 284 ? 1.387 -0.238 -5.295 1.00 77.12 284 PHE A N 1
ATOM 2274 C CA . PHE A 1 284 ? 1.971 0.218 -6.549 1.00 77.12 284 PHE A CA 1
ATOM 2275 C C . PHE A 1 284 ? 2.670 1.576 -6.398 1.00 77.12 284 PHE A C 1
ATOM 2277 O O . PHE A 1 284 ? 3.766 1.758 -6.920 1.00 77.12 284 PHE A O 1
ATOM 2284 N N . VAL A 1 285 ? 2.089 2.521 -5.653 1.00 79.69 285 VAL A N 1
ATOM 2285 C CA . VAL A 1 285 ? 2.718 3.821 -5.363 1.00 79.69 285 VAL A CA 1
ATOM 2286 C C . VAL A 1 285 ? 4.023 3.627 -4.599 1.00 79.69 285 VAL A C 1
ATOM 2288 O O . VAL A 1 285 ? 5.036 4.220 -4.962 1.00 79.69 285 VAL A O 1
ATOM 2291 N N . VAL A 1 286 ? 4.023 2.773 -3.576 1.00 81.81 286 VAL A N 1
ATOM 2292 C CA . VAL A 1 286 ? 5.230 2.438 -2.807 1.00 81.81 286 VAL A CA 1
ATOM 2293 C C . VAL A 1 286 ? 6.248 1.733 -3.691 1.00 81.81 286 VAL A C 1
ATOM 2295 O O . VAL A 1 286 ? 7.425 2.066 -3.651 1.00 81.81 286 VAL A O 1
ATOM 2298 N N . PHE A 1 287 ? 5.803 0.807 -4.532 1.00 80.12 287 PHE A N 1
ATOM 2299 C CA . PHE A 1 287 ? 6.649 0.107 -5.485 1.00 80.12 287 PHE A CA 1
ATOM 2300 C C . PHE A 1 287 ? 7.311 1.076 -6.473 1.00 80.12 287 PHE A C 1
ATOM 2302 O O . PHE A 1 287 ? 8.524 1.027 -6.654 1.00 80.12 287 PHE A O 1
ATOM 2309 N N . MET A 1 288 ? 6.555 2.006 -7.059 1.00 77.44 288 MET A N 1
ATOM 2310 C CA . MET A 1 288 ? 7.100 3.058 -7.923 1.00 77.44 288 MET A CA 1
ATOM 2311 C C . MET A 1 288 ? 8.051 3.975 -7.163 1.00 77.44 288 MET A C 1
ATOM 2313 O O . MET A 1 288 ? 9.103 4.324 -7.689 1.00 77.44 288 MET A O 1
ATOM 2317 N N . PHE A 1 289 ? 7.727 4.330 -5.920 1.00 81.88 289 PHE A N 1
ATOM 2318 C CA . PHE A 1 289 ? 8.630 5.093 -5.067 1.00 81.88 289 PHE A CA 1
ATOM 2319 C C . PHE A 1 289 ? 9.949 4.335 -4.839 1.00 81.88 289 PHE A C 1
ATOM 2321 O O . PHE A 1 289 ? 11.023 4.917 -4.980 1.00 81.88 289 PHE A O 1
ATOM 2328 N N . CYS A 1 290 ? 9.897 3.023 -4.592 1.00 79.81 290 CYS A N 1
ATOM 2329 C CA . CYS A 1 290 ? 11.085 2.178 -4.531 1.00 79.81 290 CYS A CA 1
ATOM 2330 C C . CYS A 1 290 ? 11.854 2.190 -5.854 1.00 79.81 290 CYS A C 1
ATOM 2332 O O . CYS A 1 290 ? 13.043 2.480 -5.866 1.00 79.81 290 CYS A O 1
ATOM 2334 N N . VAL A 1 291 ? 11.219 1.919 -6.990 1.00 77.44 291 VAL A N 1
ATOM 2335 C CA . VAL A 1 291 ? 11.966 1.836 -8.254 1.00 77.44 291 VAL A CA 1
ATOM 2336 C C . VAL A 1 291 ? 12.559 3.189 -8.660 1.00 77.44 291 VAL A C 1
ATOM 2338 O O . VAL A 1 291 ? 13.689 3.233 -9.129 1.00 77.44 291 VAL A O 1
ATOM 2341 N N . LEU A 1 292 ? 11.852 4.298 -8.434 1.00 79.06 292 LEU A N 1
ATOM 2342 C CA . LEU A 1 292 ? 12.313 5.631 -8.830 1.00 79.06 292 LEU A CA 1
ATOM 2343 C C . LEU A 1 292 ? 13.361 6.222 -7.883 1.00 79.06 292 LEU A C 1
ATOM 2345 O O . LEU A 1 292 ? 14.252 6.931 -8.342 1.00 79.06 292 LEU A O 1
ATOM 2349 N N . PHE A 1 293 ? 13.256 5.961 -6.578 1.00 80.31 293 PHE A N 1
ATOM 2350 C CA . PHE A 1 293 ? 14.128 6.589 -5.582 1.00 80.31 293 PHE A CA 1
ATOM 2351 C C . PHE A 1 293 ? 15.068 5.597 -4.894 1.00 80.31 293 PHE A C 1
ATOM 2353 O O . PHE A 1 293 ? 16.212 5.953 -4.630 1.00 80.31 293 PHE A O 1
ATOM 2360 N N . PHE A 1 294 ? 14.641 4.359 -4.619 1.00 82.06 294 PHE A N 1
ATOM 2361 C CA . PHE A 1 294 ? 15.506 3.365 -3.971 1.00 82.06 294 PHE A CA 1
ATOM 2362 C C . PHE A 1 294 ? 16.561 2.859 -4.922 1.00 82.06 294 PHE A C 1
ATOM 2364 O O . PHE A 1 294 ? 17.739 2.906 -4.600 1.00 82.06 294 PHE A O 1
ATOM 2371 N N . MET A 1 295 ? 16.127 2.334 -6.070 1.00 78.06 295 MET A N 1
ATOM 2372 C CA . MET A 1 295 ? 16.996 1.551 -6.940 1.00 78.06 295 MET A CA 1
ATOM 2373 C C . MET A 1 295 ? 18.158 2.390 -7.478 1.00 78.06 295 MET A C 1
ATOM 2375 O O . MET A 1 295 ? 19.289 1.916 -7.382 1.00 78.06 295 MET A O 1
ATOM 2379 N N . PRO A 1 296 ? 17.962 3.648 -7.928 1.00 77.56 296 PRO A N 1
ATOM 2380 C CA . PRO A 1 296 ? 19.077 4.495 -8.334 1.00 77.56 296 PRO A CA 1
ATOM 2381 C C . PRO A 1 296 ? 20.021 4.827 -7.177 1.00 77.56 296 PRO A C 1
ATOM 2383 O O . PRO A 1 296 ? 21.233 4.739 -7.341 1.00 77.56 296 PRO A O 1
ATOM 2386 N N . VAL A 1 297 ? 19.488 5.164 -5.996 1.00 78.88 297 VAL A N 1
ATOM 2387 C CA . VAL A 1 297 ? 20.305 5.495 -4.814 1.00 78.88 297 VAL A CA 1
ATOM 2388 C C . VAL A 1 297 ? 21.086 4.279 -4.328 1.00 78.88 297 VAL A C 1
ATOM 2390 O O . VAL A 1 297 ? 22.263 4.397 -4.000 1.00 78.88 297 VAL A O 1
ATOM 2393 N N . TYR A 1 298 ? 20.451 3.111 -4.308 1.00 79.56 298 TYR A N 1
ATOM 2394 C CA . TYR A 1 298 ? 21.074 1.846 -3.956 1.00 79.56 298 TYR A CA 1
ATOM 2395 C C . TYR A 1 298 ? 22.183 1.508 -4.950 1.00 79.56 298 TYR A C 1
ATOM 2397 O O . TYR A 1 298 ? 23.313 1.284 -4.534 1.00 79.56 298 TYR A O 1
ATOM 2405 N N . PHE A 1 299 ? 21.900 1.553 -6.253 1.00 76.06 299 PHE A N 1
ATOM 2406 C CA . PHE A 1 299 ? 22.872 1.221 -7.293 1.00 76.06 299 PHE A CA 1
ATOM 2407 C C . PHE A 1 299 ? 24.075 2.175 -7.286 1.00 76.06 299 PHE A C 1
ATOM 2409 O O . PHE A 1 299 ? 25.218 1.727 -7.224 1.00 76.06 299 PHE A O 1
ATOM 2416 N N . VAL A 1 300 ? 23.834 3.491 -7.259 1.00 75.31 300 VAL A N 1
ATOM 2417 C CA . VAL A 1 300 ? 24.897 4.510 -7.190 1.00 75.31 300 VAL A CA 1
ATOM 2418 C C . VAL A 1 300 ? 25.669 4.414 -5.875 1.00 75.31 300 VAL A C 1
ATOM 2420 O O . VAL A 1 300 ? 26.896 4.480 -5.879 1.00 75.31 300 VAL A O 1
ATOM 2423 N N . GLY A 1 301 ? 24.974 4.231 -4.750 1.00 73.81 301 GLY A N 1
ATOM 2424 C CA . GLY A 1 301 ? 25.589 4.104 -3.432 1.00 73.81 301 GLY A CA 1
ATOM 2425 C C . GLY A 1 301 ? 26.515 2.895 -3.349 1.00 73.81 301 GLY A C 1
ATOM 2426 O O . GLY A 1 301 ? 27.668 3.041 -2.953 1.00 73.81 301 GLY A O 1
ATOM 2427 N N . VAL A 1 302 ? 26.044 1.724 -3.784 1.00 73.12 302 VAL A N 1
ATOM 2428 C CA . VAL A 1 302 ? 26.844 0.491 -3.840 1.00 73.12 302 VAL A CA 1
ATOM 2429 C C . VAL A 1 302 ? 28.048 0.670 -4.763 1.00 73.12 302 VAL A C 1
ATOM 2431 O O . VAL A 1 302 ? 29.168 0.382 -4.348 1.00 73.12 302 VAL A O 1
ATOM 2434 N N . PHE A 1 303 ? 27.839 1.204 -5.970 1.00 73.19 303 PHE A N 1
ATOM 2435 C CA . PHE A 1 303 ? 28.908 1.423 -6.948 1.00 73.19 303 PHE A CA 1
ATOM 2436 C C . PHE A 1 303 ? 30.008 2.356 -6.418 1.00 73.19 303 PHE A C 1
ATOM 2438 O O . PHE A 1 303 ? 31.195 2.063 -6.554 1.00 73.19 303 PHE A O 1
ATOM 2445 N N . ILE A 1 304 ? 29.631 3.462 -5.769 1.00 70.56 304 ILE A N 1
ATOM 2446 C CA . ILE A 1 304 ? 30.576 4.413 -5.165 1.00 70.56 304 ILE A CA 1
ATOM 2447 C C . ILE A 1 304 ? 31.337 3.765 -4.003 1.00 70.56 304 ILE A C 1
ATOM 2449 O O . ILE A 1 304 ? 32.559 3.883 -3.924 1.00 70.56 304 ILE A O 1
ATOM 2453 N N . LEU A 1 305 ? 30.633 3.095 -3.089 1.00 71.56 305 LEU A N 1
ATOM 2454 C CA . LEU A 1 305 ? 31.234 2.537 -1.874 1.00 71.56 305 LEU A CA 1
ATOM 2455 C C . LEU A 1 305 ? 32.197 1.386 -2.176 1.00 71.56 305 LEU A C 1
ATOM 2457 O O . LEU A 1 305 ? 33.282 1.331 -1.588 1.00 71.56 305 LEU A O 1
ATOM 2461 N N . ASP A 1 306 ? 31.816 0.506 -3.102 1.00 70.94 306 ASP A N 1
ATOM 2462 C CA . ASP A 1 306 ? 32.633 -0.637 -3.509 1.00 70.94 306 ASP A CA 1
ATOM 2463 C C . ASP A 1 306 ? 33.784 -0.193 -4.427 1.00 70.94 306 ASP A C 1
ATOM 2465 O O . ASP A 1 306 ? 34.938 -0.552 -4.198 1.00 70.94 306 ASP A O 1
ATOM 2469 N N . GLY A 1 307 ? 33.498 0.668 -5.412 1.00 71.19 307 GLY A N 1
ATOM 2470 C CA . GLY A 1 307 ? 34.458 1.073 -6.441 1.00 71.19 307 GLY A CA 1
ATOM 2471 C C . GLY A 1 307 ? 35.470 2.146 -6.023 1.00 71.19 307 GLY A C 1
ATOM 2472 O O . GLY A 1 307 ? 36.612 2.099 -6.476 1.00 71.19 307 GLY A O 1
ATOM 2473 N N . LEU A 1 308 ? 35.090 3.114 -5.178 1.00 67.06 308 LEU A N 1
ATOM 2474 C CA . LEU A 1 308 ? 35.975 4.231 -4.796 1.00 67.06 308 LEU A CA 1
ATOM 2475 C C . LEU A 1 308 ? 36.602 4.065 -3.411 1.00 67.06 308 LEU A C 1
ATOM 2477 O O . LEU A 1 308 ? 37.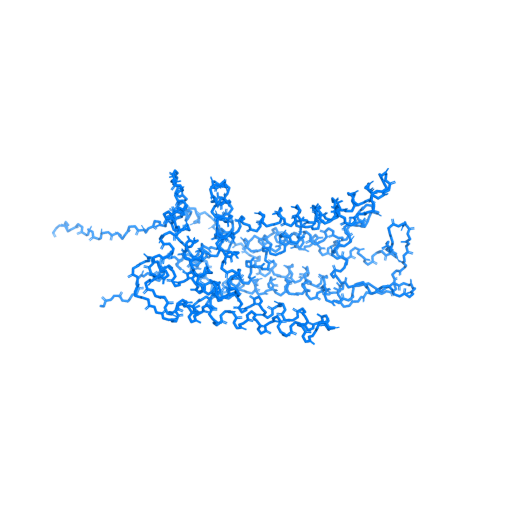722 4.522 -3.194 1.00 67.06 308 LEU A O 1
ATOM 2481 N N . ILE A 1 309 ? 35.884 3.449 -2.469 1.00 71.75 309 ILE A N 1
ATOM 2482 C CA . ILE A 1 309 ? 36.287 3.398 -1.052 1.00 71.75 309 ILE A CA 1
ATOM 2483 C C . ILE A 1 309 ? 36.706 1.974 -0.640 1.00 71.75 309 ILE A C 1
ATOM 2485 O O . ILE A 1 309 ? 37.292 1.782 0.424 1.00 71.75 309 ILE A O 1
ATOM 2489 N N . GLY A 1 310 ? 36.455 0.963 -1.483 1.00 72.12 310 GLY A N 1
ATOM 2490 C CA . GLY A 1 310 ? 36.820 -0.432 -1.219 1.00 72.12 310 GLY A CA 1
ATOM 2491 C C . GLY A 1 310 ? 36.073 -1.052 -0.032 1.00 72.12 310 GLY A C 1
ATOM 2492 O O . GLY A 1 310 ? 36.512 -2.066 0.519 1.00 72.12 310 GLY A O 1
ATOM 2493 N N . ILE A 1 311 ? 34.956 -0.447 0.395 1.00 69.56 311 ILE A N 1
ATOM 2494 C CA . ILE A 1 311 ? 34.121 -0.970 1.477 1.00 69.56 311 ILE A CA 1
ATOM 2495 C C . ILE A 1 311 ? 33.177 -2.003 0.871 1.00 69.56 311 ILE A C 1
ATOM 2497 O O . ILE A 1 311 ? 32.144 -1.658 0.301 1.00 69.56 311 ILE A O 1
ATOM 2501 N N . LYS A 1 312 ? 33.508 -3.287 1.043 1.00 66.56 312 LYS A N 1
ATOM 2502 C CA . LYS A 1 312 ? 32.638 -4.387 0.609 1.00 66.56 312 LYS A CA 1
ATOM 2503 C C . LYS A 1 312 ? 31.274 -4.268 1.293 1.00 66.56 312 LYS A C 1
ATOM 2505 O O . LYS A 1 312 ? 31.167 -4.332 2.519 1.00 66.56 312 LYS A O 1
ATOM 2510 N N . GLY A 1 313 ? 30.235 -4.089 0.481 1.00 58.12 313 GLY A N 1
ATOM 2511 C CA . GLY A 1 313 ? 28.964 -3.462 0.853 1.00 58.12 313 GLY A CA 1
ATOM 2512 C C . GLY A 1 313 ? 28.073 -4.150 1.894 1.00 58.12 313 GLY A C 1
ATOM 2513 O O . GLY A 1 313 ? 26.984 -3.655 2.132 1.00 58.12 313 GLY A O 1
ATOM 2514 N N . GLY A 1 314 ? 28.461 -5.241 2.560 1.00 66.56 314 GLY A N 1
ATOM 2515 C CA . GLY A 1 314 ? 27.547 -5.998 3.438 1.00 66.56 314 GLY A CA 1
ATOM 2516 C C . GLY A 1 314 ? 26.819 -5.136 4.488 1.00 66.56 314 GLY A C 1
ATOM 2517 O O . GLY A 1 314 ? 25.587 -5.054 4.504 1.00 66.56 314 GLY A O 1
ATOM 2518 N N . SER A 1 315 ? 27.574 -4.431 5.334 1.00 68.00 315 SER A N 1
ATOM 2519 C CA . SER A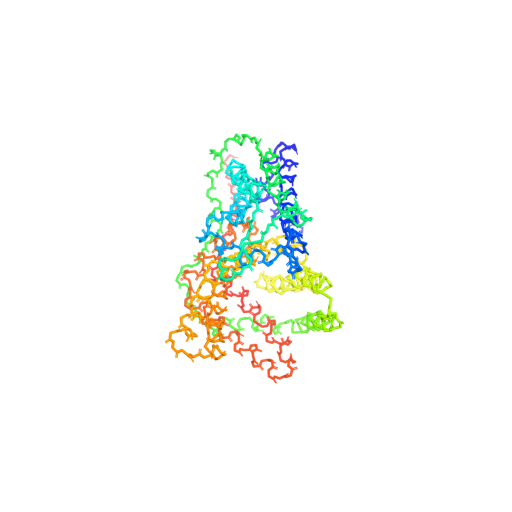 1 315 ? 27.004 -3.605 6.411 1.00 68.00 315 SER A CA 1
ATOM 2520 C C . SER A 1 315 ? 26.361 -2.315 5.893 1.00 68.00 315 SER A C 1
ATOM 2522 O O . SER A 1 315 ? 25.317 -1.901 6.392 1.00 68.00 315 SER A O 1
ATOM 2524 N N . VAL A 1 316 ? 26.949 -1.684 4.871 1.00 68.81 316 VAL A N 1
ATOM 2525 C CA . VAL A 1 316 ? 26.455 -0.402 4.343 1.00 68.81 316 VAL A CA 1
ATOM 2526 C C . VAL A 1 316 ? 25.192 -0.589 3.500 1.00 68.81 316 VAL A C 1
ATOM 2528 O O . VAL A 1 316 ? 24.241 0.175 3.656 1.00 68.81 316 VAL A O 1
ATOM 2531 N N . ASN A 1 317 ? 25.111 -1.659 2.705 1.00 71.94 317 ASN A N 1
ATOM 2532 C CA . ASN A 1 317 ? 23.911 -2.016 1.943 1.00 71.94 317 ASN A CA 1
ATOM 2533 C C . ASN A 1 317 ? 22.732 -2.261 2.882 1.00 71.94 317 ASN A C 1
ATOM 2535 O O . ASN A 1 317 ? 21.619 -1.827 2.599 1.00 71.94 317 ASN A O 1
ATOM 2539 N N . THR A 1 318 ? 22.989 -2.896 4.028 1.00 72.44 318 THR A N 1
ATOM 2540 C CA . THR A 1 318 ? 21.967 -3.115 5.057 1.00 72.44 318 THR A CA 1
ATOM 2541 C C . THR A 1 318 ? 21.430 -1.785 5.591 1.00 72.44 318 THR A C 1
ATOM 2543 O O . THR A 1 318 ? 20.218 -1.607 5.677 1.00 72.44 318 THR A O 1
ATOM 2546 N N . ILE A 1 319 ? 22.302 -0.814 5.884 1.00 78.56 319 ILE A N 1
ATOM 2547 C CA . ILE A 1 319 ? 21.883 0.516 6.358 1.00 78.56 319 ILE A CA 1
ATOM 2548 C C . ILE A 1 319 ? 21.062 1.251 5.288 1.00 78.56 319 ILE A C 1
ATOM 2550 O O . ILE A 1 319 ? 19.998 1.780 5.606 1.00 78.56 319 ILE A O 1
ATOM 2554 N N . ILE A 1 320 ? 21.506 1.246 4.025 1.00 78.38 320 ILE A N 1
ATOM 2555 C CA . ILE A 1 320 ? 20.788 1.889 2.909 1.00 78.38 320 ILE A CA 1
ATOM 2556 C C . ILE A 1 320 ? 19.383 1.287 2.751 1.00 78.38 320 ILE A C 1
ATOM 2558 O O . ILE A 1 320 ? 18.400 2.025 2.662 1.00 78.38 320 ILE A O 1
ATOM 2562 N N . VAL A 1 321 ? 19.274 -0.045 2.777 1.00 79.81 321 VAL A N 1
ATOM 2563 C CA . VAL A 1 321 ? 17.990 -0.761 2.701 1.00 79.81 321 VAL A CA 1
ATOM 2564 C C . VAL A 1 321 ? 17.078 -0.380 3.870 1.00 79.81 321 VAL A C 1
ATOM 2566 O O . VAL A 1 321 ? 15.892 -0.127 3.657 1.00 79.81 321 VAL A O 1
ATOM 2569 N N . LEU A 1 322 ? 17.603 -0.308 5.097 1.00 79.81 322 LEU A N 1
ATOM 2570 C CA . LEU A 1 322 ? 16.817 0.040 6.286 1.00 79.81 322 LEU A CA 1
ATOM 2571 C C . LEU A 1 322 ? 16.301 1.481 6.238 1.00 79.81 322 LEU A C 1
ATOM 2573 O O . LEU A 1 322 ? 15.112 1.709 6.472 1.00 79.81 322 LEU A O 1
ATOM 2577 N N . VAL A 1 323 ? 17.164 2.441 5.892 1.00 83.12 323 VAL A N 1
ATOM 2578 C CA . VAL A 1 323 ? 16.780 3.854 5.748 1.00 83.12 323 VAL A CA 1
ATOM 2579 C C . VAL A 1 323 ? 15.691 3.995 4.691 1.00 83.12 323 VAL A C 1
ATOM 2581 O O . VAL A 1 323 ? 14.683 4.662 4.922 1.00 83.12 323 VAL A O 1
ATOM 2584 N N . PHE A 1 324 ? 15.840 3.326 3.550 1.00 82.50 324 PHE A N 1
ATOM 2585 C CA . PHE A 1 324 ? 14.846 3.432 2.492 1.00 82.50 324 PHE A CA 1
ATOM 2586 C C . PHE A 1 324 ? 13.530 2.720 2.827 1.00 82.50 324 PHE A C 1
ATOM 2588 O O . PHE A 1 324 ? 12.452 3.240 2.540 1.00 82.50 324 PHE A O 1
ATOM 2595 N N . SER A 1 325 ? 13.593 1.566 3.493 1.00 79.31 325 SER A N 1
ATOM 2596 C CA . SER A 1 325 ? 12.401 0.867 3.989 1.00 79.31 325 SER A CA 1
ATOM 2597 C C . SER A 1 325 ? 11.621 1.743 4.971 1.00 79.31 325 SER A C 1
ATOM 2599 O O . SER A 1 325 ? 10.391 1.804 4.917 1.00 79.31 325 SER A O 1
ATOM 2601 N N . PHE A 1 326 ? 12.332 2.492 5.820 1.00 82.88 326 PHE A N 1
ATOM 2602 C CA . PHE A 1 326 ? 11.723 3.495 6.686 1.00 82.88 326 PHE A CA 1
ATOM 2603 C C . PHE A 1 326 ? 11.040 4.607 5.873 1.00 82.88 326 PHE A C 1
ATOM 2605 O O . PHE A 1 326 ? 9.870 4.893 6.122 1.00 82.88 326 PHE A O 1
ATOM 2612 N N . LEU A 1 327 ? 11.691 5.166 4.846 1.00 84.56 327 LEU A N 1
ATOM 2613 C CA . LEU A 1 327 ? 11.074 6.172 3.965 1.00 84.56 327 LEU A CA 1
ATOM 2614 C C . LEU A 1 327 ? 9.814 5.650 3.254 1.00 84.56 327 LEU A C 1
ATOM 2616 O O . LEU A 1 327 ? 8.805 6.350 3.203 1.00 84.56 327 LEU A O 1
ATOM 2620 N N . CYS A 1 328 ? 9.829 4.406 2.771 1.00 82.88 328 CYS A N 1
ATOM 2621 C CA . CYS A 1 328 ? 8.649 3.767 2.178 1.00 82.88 328 CYS A CA 1
ATOM 2622 C C . CYS A 1 328 ? 7.497 3.666 3.170 1.00 82.88 328 CYS A C 1
ATOM 2624 O O . CYS A 1 328 ? 6.346 3.928 2.819 1.00 82.88 328 CYS A O 1
ATOM 2626 N N . SER A 1 329 ? 7.804 3.308 4.419 1.00 79.94 329 SER A N 1
ATOM 2627 C CA . SER A 1 329 ? 6.791 3.236 5.466 1.00 79.94 329 SER A CA 1
ATOM 2628 C C . SER A 1 329 ? 6.127 4.597 5.690 1.00 79.94 329 SER A C 1
ATOM 2630 O O . SER A 1 329 ? 4.907 4.642 5.808 1.00 79.94 329 SER A O 1
ATOM 2632 N N . LEU A 1 330 ? 6.875 5.709 5.630 1.00 82.56 330 LEU A N 1
ATOM 2633 C CA . LEU A 1 330 ? 6.312 7.061 5.738 1.00 82.56 330 LEU A CA 1
ATOM 2634 C C . LEU A 1 330 ? 5.348 7.379 4.589 1.00 82.56 330 LEU A C 1
ATOM 2636 O O . LEU A 1 330 ? 4.292 7.962 4.829 1.00 82.56 330 LEU A O 1
ATOM 2640 N N . VAL A 1 331 ? 5.660 6.943 3.362 1.00 85.12 331 VAL A N 1
ATOM 2641 C CA . VAL A 1 331 ? 4.744 7.075 2.214 1.00 85.12 331 VAL A CA 1
ATOM 2642 C C . VAL A 1 331 ? 3.447 6.306 2.474 1.00 85.12 331 VAL A C 1
ATOM 2644 O O . VAL A 1 331 ? 2.367 6.863 2.286 1.00 85.12 331 VAL A O 1
ATOM 2647 N N . ILE A 1 332 ? 3.529 5.069 2.976 1.00 84.19 332 ILE A N 1
ATOM 2648 C CA . ILE A 1 332 ? 2.346 4.269 3.345 1.00 84.19 332 ILE A CA 1
ATOM 2649 C C . ILE A 1 332 ? 1.504 4.990 4.404 1.00 84.19 332 ILE A C 1
ATOM 2651 O O . ILE A 1 332 ? 0.276 5.019 4.293 1.00 84.19 332 ILE A O 1
ATOM 2655 N N . MET A 1 333 ? 2.141 5.624 5.395 1.00 82.25 333 MET A N 1
ATOM 2656 C CA . MET A 1 333 ? 1.428 6.323 6.470 1.00 82.25 333 MET A CA 1
ATOM 2657 C C . MET A 1 333 ? 0.584 7.506 5.978 1.00 82.25 333 MET A C 1
ATOM 2659 O O . MET A 1 333 ? -0.403 7.847 6.627 1.00 82.25 333 MET A O 1
ATOM 2663 N N . THR A 1 334 ? 0.885 8.099 4.819 1.00 85.56 334 THR A N 1
ATOM 2664 C CA . THR A 1 334 ? 0.024 9.151 4.238 1.00 85.56 334 THR A CA 1
ATOM 2665 C C . THR A 1 334 ? -1.388 8.644 3.917 1.00 85.56 334 THR A C 1
ATOM 2667 O O . THR A 1 334 ? -2.356 9.408 3.946 1.00 85.56 334 THR A O 1
ATOM 2670 N N . TYR A 1 335 ? -1.531 7.336 3.694 1.00 87.38 335 TYR A N 1
ATOM 2671 C CA . TYR A 1 335 ? -2.785 6.675 3.338 1.00 87.38 335 TYR A CA 1
ATOM 2672 C C . TYR A 1 335 ? -3.476 6.001 4.530 1.00 87.38 335 TYR A C 1
ATOM 2674 O O . TYR A 1 335 ? -4.497 5.332 4.352 1.00 87.38 335 TYR A O 1
ATOM 2682 N N . LEU A 1 336 ? -2.960 6.213 5.742 1.00 84.44 336 LEU A N 1
ATOM 2683 C CA . LEU A 1 336 ? -3.400 5.582 6.984 1.00 84.44 336 LEU A CA 1
ATOM 2684 C C . LEU A 1 336 ? -4.907 5.768 7.277 1.00 84.44 336 LEU A C 1
ATOM 2686 O O . LEU A 1 336 ? -5.555 4.844 7.766 1.00 84.44 336 LEU A O 1
ATOM 2690 N N . PHE A 1 337 ? -5.495 6.921 6.938 1.00 87.75 337 PHE A N 1
ATOM 2691 C CA . PHE A 1 337 ? -6.918 7.215 7.181 1.00 87.75 337 PHE A CA 1
ATOM 2692 C C . PHE A 1 337 ? -7.840 6.901 6.000 1.00 87.75 337 PHE A C 1
ATOM 2694 O O . PHE A 1 337 ? -9.058 7.027 6.132 1.00 87.75 337 PHE A O 1
ATOM 2701 N N . SER A 1 338 ? -7.295 6.467 4.864 1.00 84.88 338 SER A N 1
ATOM 2702 C CA . SER A 1 338 ? -8.070 6.258 3.632 1.00 84.88 338 SER A CA 1
ATOM 2703 C C . SER A 1 338 ? -9.169 5.221 3.826 1.00 84.88 338 SER A C 1
ATOM 2705 O O . SER A 1 338 ? -10.304 5.431 3.409 1.00 84.88 338 SER A O 1
ATOM 2707 N N . PHE A 1 339 ? -8.867 4.121 4.521 1.00 79.75 339 PHE A N 1
ATOM 2708 C CA . PHE A 1 339 ? -9.865 3.092 4.790 1.00 79.75 339 PHE A CA 1
ATOM 2709 C C . PHE A 1 339 ? -10.976 3.554 5.754 1.00 79.75 339 PHE A C 1
ATOM 2711 O O . PHE A 1 339 ? -12.144 3.492 5.365 1.00 79.75 339 PHE A O 1
ATOM 2718 N N . PRO A 1 340 ? -10.670 4.073 6.960 1.00 81.81 340 PRO A N 1
ATOM 2719 C CA . PRO A 1 340 ? -11.677 4.675 7.834 1.00 81.81 340 PRO A CA 1
ATOM 2720 C C . PRO A 1 340 ? -12.569 5.724 7.155 1.00 81.81 340 PRO A C 1
ATOM 2722 O O . PRO A 1 340 ? -13.777 5.733 7.393 1.00 81.81 340 PRO A O 1
ATOM 2725 N N . LEU A 1 341 ? -11.999 6.562 6.278 1.00 78.62 341 LEU A N 1
ATOM 2726 C CA . LEU A 1 341 ? -12.735 7.549 5.482 1.00 78.62 341 LEU A CA 1
ATOM 2727 C C . LEU A 1 341 ? -13.741 6.889 4.535 1.00 78.62 341 LEU A C 1
ATOM 2729 O O . LEU A 1 341 ? -14.914 7.263 4.530 1.00 78.62 341 LEU A O 1
ATOM 2733 N N . MET A 1 342 ? -13.315 5.884 3.767 1.00 73.12 342 MET A N 1
ATOM 2734 C CA . MET A 1 342 ? -14.221 5.142 2.882 1.00 73.12 342 MET A CA 1
ATOM 2735 C C . MET A 1 342 ? -15.325 4.428 3.669 1.00 73.12 342 MET A C 1
ATOM 2737 O O . MET A 1 342 ? -16.474 4.403 3.235 1.00 73.12 342 MET A O 1
ATOM 2741 N N . LEU A 1 343 ? -15.002 3.870 4.838 1.00 70.56 343 LEU A N 1
ATOM 2742 C CA . LEU A 1 343 ? -15.967 3.122 5.638 1.00 70.56 343 LEU A CA 1
ATOM 2743 C C . LEU A 1 343 ? -17.001 4.035 6.314 1.00 70.56 343 LEU A C 1
ATOM 2745 O O . LEU A 1 343 ? -18.203 3.771 6.253 1.00 70.56 343 LEU A O 1
ATOM 2749 N N . ASN A 1 344 ? -16.536 5.091 6.984 1.00 66.75 344 ASN A N 1
ATOM 2750 C CA . ASN A 1 344 ? -17.381 5.923 7.837 1.00 66.75 344 ASN A CA 1
ATOM 2751 C C . ASN A 1 344 ? -18.023 7.091 7.079 1.00 66.75 344 ASN A C 1
ATOM 2753 O O . ASN A 1 344 ? -19.161 7.449 7.372 1.00 66.75 344 ASN A O 1
ATOM 2757 N N . CYS A 1 345 ? -17.316 7.673 6.107 1.00 61.22 345 CYS A N 1
ATOM 2758 C CA . CYS A 1 345 ? -17.802 8.823 5.342 1.00 61.22 345 CYS A CA 1
ATOM 2759 C C . CYS A 1 345 ? -18.309 8.448 3.942 1.00 61.22 345 CYS A C 1
ATOM 2761 O O . CYS A 1 345 ? -18.867 9.309 3.274 1.00 61.22 345 CYS A O 1
ATOM 2763 N N . ARG A 1 346 ? -18.108 7.197 3.485 1.00 62.16 346 ARG A N 1
ATOM 2764 C CA . ARG A 1 346 ? -18.440 6.728 2.121 1.00 62.16 346 ARG A CA 1
ATOM 2765 C C . ARG A 1 346 ? -17.940 7.655 1.008 1.00 62.16 346 ARG A C 1
ATOM 2767 O O . ARG A 1 346 ? -18.535 7.725 -0.062 1.00 62.16 346 ARG A O 1
ATOM 2774 N N . VAL A 1 347 ? -16.836 8.357 1.260 1.00 63.53 347 VAL A N 1
ATOM 2775 C CA . VAL A 1 347 ? -16.183 9.180 0.242 1.00 63.53 347 VAL A CA 1
ATOM 2776 C C . VAL A 1 347 ? -15.694 8.306 -0.898 1.00 63.53 347 VAL A C 1
ATOM 2778 O O . VAL A 1 347 ? -15.276 7.162 -0.686 1.00 63.53 347 VAL A O 1
ATOM 2781 N N . CYS A 1 348 ? -15.706 8.869 -2.106 1.00 62.47 348 CYS A N 1
ATOM 2782 C CA . CYS A 1 348 ? -15.077 8.226 -3.244 1.00 62.47 348 CYS A CA 1
ATOM 2783 C C . CYS A 1 348 ? -13.613 7.914 -2.913 1.00 62.47 348 CYS A C 1
ATOM 2785 O O . CYS A 1 348 ? -12.926 8.663 -2.215 1.00 62.47 348 CYS A O 1
ATOM 2787 N N . PHE A 1 349 ? -13.141 6.794 -3.451 1.00 68.12 349 PHE A N 1
ATOM 2788 C CA . PHE A 1 349 ? -11.796 6.254 -3.259 1.00 68.12 349 PHE A CA 1
ATOM 2789 C C . PHE A 1 349 ? -10.689 7.320 -3.267 1.00 68.12 349 PHE A C 1
ATOM 2791 O O . PHE A 1 349 ? -9.809 7.344 -2.408 1.00 68.12 349 PHE A O 1
ATOM 2798 N N . TRP A 1 350 ? -10.737 8.214 -4.250 1.00 67.69 350 TRP A N 1
ATOM 2799 C CA . TRP A 1 350 ? -9.663 9.164 -4.478 1.00 67.69 350 TRP A CA 1
ATOM 2800 C C . TRP A 1 350 ? -9.696 10.344 -3.517 1.00 67.69 350 TRP A C 1
ATOM 2802 O O . TRP A 1 350 ? -8.654 10.761 -3.008 1.00 67.69 350 TRP A O 1
ATOM 2812 N N . ASP A 1 351 ? -10.896 10.809 -3.182 1.00 73.12 351 ASP A N 1
ATOM 2813 C CA . ASP A 1 351 ? -11.087 11.810 -2.140 1.00 73.12 351 ASP A CA 1
ATOM 2814 C C . ASP A 1 351 ? -10.620 11.272 -0.786 1.00 73.12 351 ASP A C 1
ATOM 2816 O O . ASP A 1 351 ? -9.973 11.999 -0.033 1.00 73.12 351 ASP A O 1
ATOM 2820 N N . ALA A 1 352 ? -10.839 9.982 -0.503 1.00 77.31 352 ALA A N 1
ATOM 2821 C CA . ALA A 1 352 ? -10.343 9.341 0.713 1.00 77.31 352 ALA A CA 1
ATOM 2822 C C . ALA A 1 352 ? -8.811 9.422 0.833 1.00 77.31 352 ALA A C 1
ATOM 2824 O O . ALA A 1 352 ? -8.291 9.774 1.892 1.00 77.31 352 ALA A O 1
ATOM 2825 N N . LEU A 1 353 ? -8.088 9.143 -0.256 1.00 80.06 353 LEU A N 1
ATOM 2826 C CA . LEU A 1 353 ? -6.622 9.170 -0.279 1.00 80.06 353 LEU A CA 1
ATOM 2827 C C . LEU A 1 353 ? -6.079 10.604 -0.149 1.00 80.06 353 LEU A C 1
ATOM 2829 O O . LEU A 1 353 ? -5.162 10.849 0.638 1.00 80.06 353 LEU A O 1
ATOM 2833 N N . VAL A 1 354 ? -6.687 11.576 -0.840 1.00 81.31 354 VAL A N 1
ATOM 2834 C CA . VAL A 1 354 ? -6.293 12.995 -0.753 1.00 81.31 354 VAL A CA 1
ATOM 2835 C C . VAL A 1 354 ? -6.581 13.579 0.634 1.00 81.31 354 VAL A C 1
ATOM 2837 O O . VAL A 1 354 ? -5.734 14.280 1.197 1.00 81.31 354 VAL A O 1
ATOM 2840 N N . ILE A 1 355 ? -7.754 13.295 1.209 1.00 82.19 355 ILE A N 1
ATOM 2841 C CA . ILE A 1 355 ? -8.114 13.750 2.558 1.00 82.19 355 ILE A CA 1
ATOM 2842 C C . ILE A 1 355 ? -7.196 13.092 3.592 1.00 82.19 355 ILE A C 1
ATOM 2844 O O . ILE A 1 355 ? -6.691 13.796 4.466 1.00 82.19 355 ILE A O 1
ATOM 2848 N N . SER A 1 356 ? -6.912 11.789 3.466 1.00 88.88 356 SER A N 1
ATOM 2849 C CA . SER A 1 356 ? -5.957 11.092 4.337 1.00 88.88 356 SER A CA 1
ATOM 2850 C C . SER A 1 356 ? -4.591 11.776 4.325 1.00 88.88 356 SER A C 1
ATOM 2852 O O . SER A 1 356 ? -4.078 12.127 5.389 1.00 88.88 356 SER A O 1
ATOM 2854 N N . GLY A 1 357 ? -4.044 12.057 3.136 1.00 87.62 357 GLY A N 1
ATOM 2855 C CA . GLY A 1 357 ? -2.767 12.757 3.001 1.00 87.62 357 GLY A CA 1
ATOM 2856 C C . GLY A 1 357 ? -2.795 14.147 3.639 1.00 87.62 357 GLY A C 1
ATOM 2857 O O . GLY A 1 357 ? -1.882 14.513 4.379 1.00 87.62 357 GLY A O 1
ATOM 2858 N N . ARG A 1 358 ? -3.877 14.909 3.436 1.00 86.25 358 ARG A N 1
ATOM 2859 C CA . ARG A 1 358 ? -4.046 16.240 4.042 1.00 86.25 358 ARG A CA 1
ATOM 2860 C C . ARG A 1 358 ? -4.069 16.183 5.572 1.00 86.25 358 ARG A C 1
ATOM 2862 O O . ARG A 1 358 ? -3.421 17.007 6.213 1.00 86.25 358 ARG A O 1
ATOM 2869 N N . VAL A 1 359 ? -4.794 15.226 6.155 1.00 88.81 359 VAL A N 1
ATOM 2870 C CA . VAL A 1 359 ? -4.843 15.021 7.614 1.00 88.81 359 VAL A CA 1
ATOM 2871 C C . VAL A 1 359 ? -3.470 14.611 8.140 1.00 88.81 359 VAL A C 1
ATOM 2873 O O . VAL A 1 359 ? -3.005 15.178 9.130 1.00 88.81 359 VAL A O 1
ATOM 2876 N N . TYR A 1 360 ? -2.804 13.679 7.454 1.00 90.50 360 TYR A N 1
ATOM 2877 C CA . TYR A 1 360 ? -1.479 13.201 7.830 1.00 90.50 360 TYR A CA 1
ATOM 2878 C C . TYR A 1 360 ? -0.450 14.334 7.860 1.00 90.50 360 TYR A C 1
ATOM 2880 O O . TYR A 1 360 ? 0.196 14.535 8.883 1.00 90.50 360 TYR A O 1
ATOM 2888 N N . PHE A 1 361 ? -0.339 15.128 6.789 1.00 89.44 361 PHE A N 1
ATOM 2889 C CA . PHE A 1 361 ? 0.627 16.232 6.736 1.00 89.44 361 PHE A CA 1
ATOM 2890 C C . PHE A 1 361 ? 0.298 17.371 7.707 1.00 89.44 361 PHE A C 1
ATOM 2892 O O . PHE A 1 361 ? 1.214 17.997 8.237 1.00 89.44 361 PHE A O 1
ATOM 2899 N N . LYS A 1 362 ? -0.985 17.611 8.005 1.00 89.38 362 LYS A N 1
ATOM 2900 C CA . LYS A 1 362 ? -1.396 18.592 9.022 1.00 89.38 362 LYS A CA 1
ATOM 2901 C C . LYS A 1 362 ? -0.951 18.190 10.433 1.00 89.38 362 LYS A C 1
ATOM 2903 O O . LYS A 1 362 ? -0.567 19.050 11.220 1.00 89.38 362 LYS A O 1
ATOM 2908 N N . TYR A 1 363 ? -0.991 16.895 10.743 1.00 89.12 363 TYR A N 1
ATOM 2909 C CA . TYR A 1 363 ? -0.668 16.339 12.060 1.00 89.12 363 TYR A CA 1
ATOM 2910 C C . TYR A 1 363 ? 0.551 15.408 12.032 1.00 89.12 363 TYR A C 1
ATOM 2912 O O . TYR A 1 363 ? 0.619 14.436 12.784 1.00 89.12 363 TYR A O 1
ATOM 2920 N N . TYR A 1 364 ? 1.533 15.725 11.185 1.00 89.56 364 TYR A N 1
ATOM 2921 C CA . TYR A 1 364 ? 2.661 14.848 10.863 1.00 89.56 364 TYR A CA 1
ATOM 2922 C C . TYR A 1 364 ? 3.434 14.365 12.100 1.00 89.56 364 TYR A C 1
ATOM 2924 O O . TYR A 1 364 ? 3.531 13.161 12.345 1.00 89.56 364 TYR A O 1
ATOM 2932 N N . PHE A 1 365 ? 3.941 15.293 12.922 1.00 89.75 365 PHE A N 1
ATOM 2933 C CA . PHE A 1 365 ? 4.748 14.936 14.095 1.00 89.75 365 PHE A CA 1
ATOM 2934 C C . PHE A 1 365 ? 3.957 14.155 15.159 1.00 89.75 365 PHE A C 1
ATOM 2936 O O . PHE A 1 365 ? 4.439 13.098 15.579 1.00 89.75 365 PHE A O 1
ATOM 2943 N N . PRO A 1 366 ? 2.746 14.587 15.577 1.00 91.12 366 PRO A N 1
ATOM 2944 C CA . PRO A 1 366 ? 1.962 13.817 16.540 1.00 91.12 366 PRO A CA 1
ATOM 2945 C C . PRO A 1 366 ? 1.576 12.417 16.051 1.00 91.12 366 PRO A C 1
ATOM 2947 O O . PRO A 1 366 ? 1.615 11.466 16.833 1.00 91.12 366 PRO A O 1
ATOM 2950 N N . LEU A 1 367 ? 1.241 12.263 14.764 1.00 91.44 367 LEU A N 1
ATOM 2951 C CA . LEU A 1 367 ? 0.875 10.965 14.192 1.00 91.44 367 LEU A CA 1
ATOM 2952 C C . LEU A 1 367 ? 2.059 10.000 14.139 1.00 91.44 367 LEU A C 1
ATOM 2954 O O . LEU A 1 367 ? 1.892 8.832 14.481 1.00 91.44 367 LEU A O 1
ATOM 2958 N N . ILE A 1 368 ? 3.258 10.470 13.784 1.00 90.00 368 ILE A N 1
ATOM 2959 C CA . ILE A 1 368 ? 4.468 9.636 13.840 1.00 90.00 368 ILE A CA 1
ATOM 2960 C C . ILE A 1 368 ? 4.749 9.184 15.274 1.00 90.00 368 ILE A C 1
ATOM 2962 O O . ILE A 1 368 ? 4.976 7.996 15.498 1.00 90.00 368 ILE A O 1
ATOM 2966 N N . GLY A 1 369 ? 4.683 10.096 16.250 1.00 90.31 369 GLY A N 1
ATOM 2967 C CA . GLY A 1 369 ? 4.865 9.748 17.663 1.00 90.31 369 GLY A CA 1
ATOM 2968 C C . GLY A 1 369 ? 3.853 8.704 18.144 1.00 90.31 369 GLY A C 1
ATOM 2969 O O . GLY A 1 369 ? 4.224 7.734 18.806 1.00 90.31 369 GLY A O 1
ATOM 2970 N N . PHE A 1 370 ? 2.588 8.850 17.743 1.00 92.12 370 PHE A N 1
ATOM 2971 C CA . PHE A 1 370 ? 1.536 7.876 18.028 1.00 92.12 370 PHE A CA 1
ATOM 2972 C C . PHE A 1 370 ? 1.821 6.504 17.402 1.00 92.12 370 PHE A C 1
ATOM 2974 O O . PHE A 1 370 ? 1.721 5.488 18.085 1.00 92.12 370 PHE A O 1
ATOM 2981 N N . ILE A 1 371 ? 2.228 6.454 16.132 1.00 90.06 371 ILE A N 1
ATOM 2982 C CA . ILE A 1 371 ? 2.549 5.194 15.446 1.00 90.06 371 ILE A CA 1
ATOM 2983 C C . ILE A 1 371 ? 3.747 4.505 16.104 1.00 90.06 371 ILE A C 1
ATOM 2985 O O . ILE A 1 371 ? 3.687 3.304 16.355 1.00 90.06 371 ILE A O 1
ATOM 2989 N N . ILE A 1 372 ? 4.809 5.246 16.435 1.00 90.31 372 ILE A N 1
ATOM 2990 C CA . ILE A 1 372 ? 5.979 4.694 17.135 1.00 90.31 372 ILE A CA 1
ATOM 2991 C C . ILE A 1 372 ? 5.559 4.091 18.479 1.00 90.31 372 ILE A C 1
ATOM 2993 O O . ILE A 1 372 ? 5.955 2.969 18.793 1.00 90.31 372 ILE A O 1
ATOM 2997 N N . LEU A 1 373 ? 4.710 4.785 19.244 1.00 93.06 373 LEU A N 1
ATOM 2998 C CA . LEU A 1 373 ? 4.171 4.266 20.502 1.00 93.06 373 LEU A CA 1
ATOM 2999 C C . LEU A 1 373 ? 3.414 2.945 20.290 1.00 93.06 373 LEU A C 1
ATOM 3001 O O . LEU A 1 373 ? 3.650 1.977 21.014 1.00 93.06 373 LEU A O 1
ATOM 3005 N N . LEU A 1 374 ? 2.544 2.877 19.280 1.00 92.75 374 LEU A N 1
ATOM 3006 C CA . LEU A 1 374 ? 1.820 1.651 18.940 1.00 92.75 374 LEU A CA 1
ATOM 3007 C C . LEU A 1 374 ? 2.765 0.517 18.520 1.00 92.75 374 LEU A C 1
ATOM 3009 O O . LEU A 1 374 ? 2.563 -0.628 18.926 1.00 92.75 374 LEU A O 1
ATOM 3013 N N . VAL A 1 375 ? 3.812 0.812 17.745 1.00 90.94 375 VAL A N 1
ATOM 3014 C CA . VAL A 1 375 ? 4.834 -0.174 17.361 1.00 90.94 375 VAL A CA 1
ATOM 3015 C C . VAL A 1 375 ? 5.535 -0.723 18.602 1.00 90.94 375 VAL A C 1
ATOM 3017 O O . VAL A 1 375 ? 5.603 -1.939 18.758 1.00 90.94 375 VAL A O 1
ATOM 3020 N N . VAL A 1 376 ? 5.978 0.138 19.522 1.00 92.81 376 VAL A N 1
ATOM 3021 C CA . VAL A 1 376 ? 6.621 -0.283 20.779 1.00 92.81 376 VAL A CA 1
ATOM 3022 C C . VAL A 1 376 ? 5.690 -1.173 21.607 1.00 92.81 376 VAL A C 1
ATOM 3024 O O . VAL A 1 376 ? 6.114 -2.229 22.073 1.00 92.81 376 VAL A O 1
ATOM 3027 N N . ILE A 1 377 ? 4.413 -0.805 21.741 1.00 92.88 377 ILE A N 1
ATOM 3028 C CA . ILE A 1 377 ? 3.422 -1.610 22.472 1.00 92.88 377 ILE A CA 1
ATOM 3029 C C . ILE A 1 377 ? 3.259 -2.998 21.837 1.00 92.88 377 ILE A C 1
ATOM 3031 O O . ILE A 1 377 ? 3.245 -3.999 22.553 1.00 92.88 377 ILE A O 1
ATOM 3035 N N . ASN A 1 378 ? 3.180 -3.089 20.507 1.00 93.38 378 ASN A N 1
ATOM 3036 C CA . ASN A 1 378 ? 3.078 -4.386 19.833 1.00 93.38 378 ASN A CA 1
ATOM 3037 C C . ASN A 1 378 ? 4.377 -5.198 19.909 1.00 93.38 378 ASN A C 1
ATOM 3039 O O . ASN A 1 378 ? 4.308 -6.415 20.047 1.00 93.38 378 ASN A O 1
ATOM 3043 N N . LEU A 1 379 ? 5.552 -4.563 19.896 1.00 92.62 379 LEU A N 1
ATOM 3044 C CA . LEU A 1 379 ? 6.823 -5.257 20.130 1.00 92.62 379 LEU A CA 1
ATOM 3045 C C . LEU A 1 379 ? 6.887 -5.849 21.542 1.00 92.62 379 LEU A C 1
ATOM 3047 O O . LEU A 1 379 ? 7.301 -6.995 21.703 1.00 92.62 379 LEU A O 1
ATOM 3051 N N . ILE A 1 380 ? 6.411 -5.120 22.555 1.00 92.31 380 ILE A N 1
ATOM 3052 C CA . ILE A 1 380 ? 6.270 -5.652 23.917 1.00 92.31 380 ILE A CA 1
ATOM 3053 C C . ILE A 1 380 ? 5.315 -6.851 23.916 1.00 92.31 380 ILE A C 1
ATOM 3055 O O . ILE A 1 380 ? 5.650 -7.897 24.466 1.00 92.31 380 ILE A O 1
ATOM 3059 N N . GLY A 1 381 ? 4.162 -6.741 23.247 1.00 90.38 381 GLY A N 1
ATOM 3060 C CA . GLY A 1 381 ? 3.219 -7.853 23.089 1.00 90.38 381 GLY A CA 1
ATOM 3061 C C . GLY A 1 381 ? 3.833 -9.082 22.408 1.00 90.38 381 GLY A C 1
ATOM 3062 O O . GLY A 1 381 ? 3.544 -10.215 22.797 1.00 90.38 381 GLY A O 1
ATOM 3063 N N . LEU A 1 382 ? 4.719 -8.869 21.433 1.00 90.50 382 LEU A N 1
ATOM 3064 C CA . LEU A 1 382 ? 5.439 -9.930 20.732 1.00 90.50 382 LEU A CA 1
ATOM 3065 C C . LEU A 1 382 ? 6.443 -10.656 21.643 1.00 90.50 382 LEU A C 1
ATOM 3067 O O . LEU A 1 382 ? 6.524 -11.882 21.571 1.00 90.50 382 LEU A O 1
ATOM 3071 N N . ILE A 1 383 ? 7.157 -9.935 22.519 1.00 91.50 383 ILE A N 1
ATOM 3072 C CA . ILE A 1 383 ? 8.142 -10.512 23.460 1.00 91.50 383 ILE A CA 1
ATOM 3073 C C . ILE A 1 383 ? 7.503 -11.570 24.372 1.00 91.50 383 ILE A C 1
ATOM 3075 O O . ILE A 1 383 ? 8.142 -12.567 24.704 1.00 91.50 383 ILE A O 1
ATOM 3079 N N . PHE A 1 384 ? 6.220 -11.424 24.711 1.00 87.12 384 PHE A N 1
ATOM 3080 C CA . PHE A 1 384 ? 5.449 -12.434 25.444 1.00 87.12 384 PHE A CA 1
ATOM 3081 C C . PHE A 1 384 ? 4.976 -13.584 24.531 1.00 87.12 384 PHE A C 1
ATOM 3083 O O . PHE A 1 384 ? 3.786 -13.906 24.482 1.00 87.12 384 PHE A O 1
ATOM 3090 N N . PHE A 1 385 ? 5.912 -14.185 23.784 1.00 78.00 385 PHE A N 1
ATOM 3091 C CA . PHE A 1 385 ? 5.713 -15.321 22.867 1.00 78.00 385 PHE A CA 1
ATOM 3092 C C . PHE A 1 385 ? 4.575 -15.129 21.849 1.00 78.00 385 PHE A C 1
ATOM 3094 O O . PHE A 1 385 ? 3.883 -16.078 21.484 1.00 78.00 385 PHE A O 1
ATOM 3101 N N . GLY A 1 386 ? 4.330 -13.890 21.419 1.00 78.06 386 GLY A N 1
ATOM 3102 C CA . GLY A 1 386 ? 3.229 -13.545 20.516 1.00 78.06 386 GLY A CA 1
ATOM 3103 C C . GLY A 1 386 ? 1.827 -13.585 21.141 1.00 78.06 386 GLY A C 1
ATOM 3104 O O . GLY A 1 386 ? 0.903 -13.030 20.554 1.00 78.06 386 GLY A O 1
ATOM 3105 N N . VAL A 1 387 ? 1.646 -14.142 22.346 1.00 85.25 387 VAL A N 1
ATOM 3106 C CA . VAL A 1 387 ? 0.347 -14.161 23.049 1.00 85.25 387 VAL A CA 1
ATOM 3107 C C . VAL A 1 387 ? -0.079 -12.747 23.429 1.00 85.25 387 VAL A C 1
ATOM 3109 O O . VAL A 1 387 ? -1.254 -12.401 23.317 1.00 85.25 387 VAL A O 1
ATOM 3112 N N . GLY A 1 388 ? 0.878 -11.893 23.804 1.00 89.75 388 GLY A N 1
ATOM 3113 C CA . GLY A 1 388 ? 0.605 -10.484 24.084 1.00 89.75 388 GLY A CA 1
ATOM 3114 C C . GLY A 1 388 ? 0.006 -9.743 22.883 1.00 89.75 388 GLY A C 1
ATOM 3115 O O . GLY A 1 388 ? -0.792 -8.825 23.078 1.00 89.75 388 GLY A O 1
ATOM 3116 N N . LEU A 1 389 ? 0.286 -10.183 21.649 1.00 91.88 389 LEU A N 1
ATOM 3117 C CA . LEU A 1 389 ? -0.292 -9.576 20.450 1.00 91.88 389 LEU A CA 1
ATOM 3118 C C . LEU A 1 389 ? -1.805 -9.775 20.327 1.00 91.88 389 LEU A C 1
ATOM 3120 O O . LEU A 1 389 ? -2.466 -8.927 19.727 1.00 91.88 389 LEU A O 1
ATOM 3124 N N . LEU A 1 390 ? -2.374 -10.819 20.944 1.00 93.94 390 LEU A N 1
ATOM 3125 C CA . LEU A 1 390 ? -3.830 -11.005 21.005 1.00 93.94 390 LEU A CA 1
ATOM 3126 C C . LEU A 1 390 ? -4.532 -9.822 21.683 1.00 93.94 390 LEU A C 1
ATOM 3128 O O . LEU A 1 390 ? -5.694 -9.550 21.386 1.00 93.94 390 LEU A O 1
ATOM 3132 N N . VAL A 1 391 ? -3.814 -9.114 22.561 1.00 93.81 391 VAL A N 1
ATOM 3133 C CA . VAL A 1 391 ? -4.283 -7.932 23.291 1.00 93.81 391 VAL A CA 1
ATOM 3134 C C . VAL A 1 391 ? -3.782 -6.644 22.642 1.00 93.81 391 VAL A C 1
ATOM 3136 O O . VAL A 1 391 ? -4.561 -5.716 22.427 1.00 93.81 391 VAL A O 1
ATOM 3139 N N . THR A 1 392 ? -2.491 -6.546 22.314 1.00 95.12 392 THR A N 1
ATOM 3140 C CA . THR A 1 392 ? -1.924 -5.271 21.846 1.00 95.12 392 THR A CA 1
ATOM 3141 C C . THR A 1 392 ? -2.429 -4.876 20.462 1.00 95.12 392 THR A C 1
ATOM 3143 O O . THR A 1 392 ? -2.649 -3.687 20.222 1.00 95.12 392 THR A O 1
ATOM 3146 N N . MET A 1 393 ? -2.690 -5.843 19.577 1.00 93.12 393 MET A N 1
ATOM 3147 C CA . MET A 1 393 ? -3.213 -5.597 18.231 1.00 93.12 393 MET A CA 1
ATOM 3148 C C . MET A 1 393 ? -4.621 -4.967 18.245 1.00 93.12 393 MET A C 1
ATOM 3150 O O . MET A 1 393 ? -4.780 -3.889 17.666 1.00 93.12 393 MET A O 1
ATOM 3154 N N . PRO A 1 394 ? -5.645 -5.534 18.918 1.00 95.50 394 PRO A N 1
ATOM 3155 C CA . PRO A 1 394 ? -6.962 -4.902 18.965 1.00 95.50 394 PRO A CA 1
ATOM 3156 C C . PRO A 1 394 ? -6.946 -3.557 19.699 1.00 95.50 394 PRO A C 1
ATOM 3158 O O . PRO A 1 394 ? -7.614 -2.623 19.258 1.00 95.50 394 PRO A O 1
ATOM 3161 N N . VAL A 1 395 ? -6.152 -3.410 20.768 1.00 96.00 395 VAL A N 1
ATOM 3162 C CA . VAL A 1 395 ? -5.985 -2.114 21.454 1.00 96.00 395 VAL A CA 1
ATOM 3163 C C . VAL A 1 395 ? -5.407 -1.066 20.503 1.00 96.00 395 VAL A C 1
ATOM 3165 O O . VAL A 1 395 ? -5.890 0.065 20.472 1.00 96.00 395 VAL A O 1
ATOM 3168 N N . THR A 1 396 ? -4.428 -1.452 19.684 1.00 94.81 396 THR A N 1
ATOM 3169 C CA . THR A 1 396 ? -3.813 -0.588 18.669 1.00 94.81 396 THR A CA 1
ATOM 3170 C C . THR A 1 396 ? -4.825 -0.128 17.626 1.00 94.81 396 THR A C 1
ATOM 3172 O O . THR A 1 396 ? -4.937 1.069 17.362 1.00 94.81 396 THR A O 1
ATOM 3175 N N . LEU A 1 397 ? -5.602 -1.058 17.068 1.00 94.31 397 LEU A N 1
ATOM 3176 C CA . LEU A 1 397 ? -6.606 -0.748 16.047 1.00 94.31 397 LEU A CA 1
ATOM 3177 C C . LEU A 1 397 ? -7.740 0.121 16.607 1.00 94.31 397 LEU A C 1
ATOM 3179 O O . LEU A 1 397 ? -8.166 1.072 15.954 1.00 94.31 397 LEU A O 1
ATOM 3183 N N . ASN A 1 398 ? -8.172 -0.133 17.845 1.00 95.25 398 ASN A N 1
ATOM 3184 C CA . ASN A 1 398 ? -9.174 0.693 18.519 1.00 95.25 398 ASN A CA 1
ATOM 3185 C C . ASN A 1 398 ? -8.640 2.097 18.844 1.00 95.25 398 ASN A C 1
ATOM 3187 O O . ASN A 1 398 ? -9.342 3.080 18.622 1.00 95.25 398 ASN A O 1
ATOM 3191 N N . ALA A 1 399 ? -7.405 2.219 19.341 1.00 95.12 399 ALA A N 1
ATOM 3192 C CA . ALA A 1 399 ? -6.779 3.520 19.593 1.00 95.12 399 ALA A CA 1
ATOM 3193 C C . ALA A 1 399 ? -6.642 4.322 18.293 1.00 95.12 399 ALA A C 1
ATOM 3195 O O . ALA A 1 399 ? -6.914 5.521 18.256 1.00 95.12 399 ALA A O 1
ATOM 3196 N N . PHE A 1 400 ? -6.294 3.647 17.202 1.00 93.12 400 PHE A N 1
ATOM 3197 C CA . PHE A 1 400 ? -6.215 4.266 15.892 1.00 93.12 400 PHE A CA 1
ATOM 3198 C C . PHE A 1 400 ? -7.601 4.694 15.354 1.00 93.12 400 PHE A C 1
ATOM 3200 O O . PHE A 1 400 ? -7.736 5.795 14.817 1.00 93.12 400 PHE A O 1
ATOM 3207 N N . ALA A 1 401 ? -8.663 3.916 15.594 1.00 92.25 401 ALA A N 1
ATOM 3208 C CA . ALA A 1 401 ? -10.042 4.331 15.311 1.00 92.25 401 ALA A CA 1
ATOM 3209 C C . ALA A 1 401 ? -10.475 5.571 16.126 1.00 92.25 401 ALA A C 1
ATOM 3211 O O . ALA A 1 401 ? -11.199 6.427 15.614 1.00 92.25 401 ALA A O 1
ATOM 3212 N N . VAL A 1 402 ? -10.004 5.706 17.372 1.00 92.81 402 VAL A N 1
ATOM 3213 C CA . VAL A 1 402 ? -10.229 6.909 18.193 1.00 92.81 402 VAL A CA 1
ATOM 3214 C C . VAL A 1 402 ? -9.506 8.116 17.598 1.00 92.81 402 VAL A C 1
ATOM 3216 O O . VAL A 1 402 ? -10.119 9.172 17.472 1.00 92.81 402 VAL A O 1
ATOM 3219 N N . VAL A 1 403 ? -8.243 7.969 17.180 1.00 93.19 403 VAL A N 1
ATOM 3220 C CA . VAL A 1 403 ? -7.501 9.047 16.498 1.00 93.19 403 VAL A CA 1
ATOM 3221 C C . VAL A 1 403 ? -8.249 9.518 15.256 1.00 93.19 403 VAL A C 1
ATOM 3223 O O . VAL A 1 403 ? -8.429 10.720 15.078 1.00 93.19 403 VAL A O 1
ATOM 3226 N N . TYR A 1 404 ? -8.737 8.590 14.431 1.00 90.38 404 TYR A N 1
ATOM 3227 C CA . TYR A 1 404 ? -9.542 8.931 13.260 1.00 90.38 404 TYR A CA 1
ATOM 3228 C C . TYR A 1 404 ? -10.730 9.837 13.618 1.00 90.38 404 TYR A C 1
ATOM 3230 O O . TYR A 1 404 ? -10.887 10.902 13.022 1.00 90.38 404 TYR A O 1
ATOM 3238 N N . GLN A 1 405 ? -11.527 9.461 14.622 1.00 86.56 405 GLN A N 1
ATOM 3239 C CA . GLN A 1 405 ? -12.681 10.265 15.033 1.00 86.56 405 GLN A CA 1
ATOM 3240 C C . GLN A 1 405 ? -12.308 11.605 15.670 1.00 86.56 405 GLN A C 1
ATOM 3242 O O . GLN A 1 405 ? -13.046 12.576 15.526 1.00 86.56 405 GLN A O 1
ATOM 3247 N N . SER A 1 406 ? -11.176 11.671 16.368 1.00 87.44 406 SER A N 1
ATOM 3248 C CA . SER A 1 406 ? -10.686 12.917 16.958 1.00 87.44 406 SER A CA 1
ATOM 3249 C C . SER A 1 406 ? -10.244 13.936 15.904 1.00 87.44 406 SER A C 1
ATOM 3251 O O . SER A 1 406 ? -10.343 15.139 16.137 1.00 87.44 406 SER A O 1
ATOM 3253 N N . LEU A 1 407 ? -9.732 13.473 14.759 1.00 86.75 407 LEU A N 1
ATOM 3254 C CA . LEU A 1 407 ? -9.167 14.341 13.720 1.00 86.75 407 LEU A CA 1
ATOM 3255 C C . LEU A 1 407 ? -10.146 14.668 12.595 1.00 86.75 407 LEU A C 1
ATOM 3257 O O . LEU A 1 407 ? -9.989 15.694 11.928 1.00 86.75 407 LEU A O 1
ATOM 3261 N N . ILE A 1 408 ? -11.133 13.805 12.360 1.00 83.56 408 ILE A N 1
ATOM 3262 C CA . ILE A 1 408 ? -12.069 13.923 11.245 1.00 83.56 408 ILE A CA 1
ATOM 3263 C C . ILE A 1 408 ? -13.486 14.024 11.807 1.00 83.56 408 ILE A C 1
ATOM 3265 O O . ILE A 1 408 ? -14.063 13.041 12.272 1.00 83.56 408 ILE A O 1
ATOM 3269 N N . ALA A 1 409 ? -14.049 15.230 11.736 1.00 70.50 409 ALA A N 1
ATOM 3270 C CA . ALA A 1 409 ? -15.431 15.498 12.101 1.00 70.50 409 ALA A CA 1
ATOM 3271 C C . ALA A 1 409 ? -16.332 15.384 10.865 1.00 70.50 409 ALA A C 1
ATOM 3273 O O . ALA A 1 409 ? -16.042 15.955 9.811 1.00 70.50 409 ALA A O 1
ATOM 3274 N N . VAL A 1 410 ? -17.445 14.666 11.018 1.00 61.75 410 VAL A N 1
ATOM 3275 C CA . VAL A 1 410 ? -18.502 14.573 10.006 1.00 61.75 410 VAL A CA 1
ATOM 3276 C C . VAL A 1 410 ? -19.683 15.405 10.489 1.00 61.75 410 VAL A C 1
ATOM 3278 O O . VAL A 1 410 ? -20.273 15.089 11.525 1.00 61.75 410 VAL A O 1
ATOM 3281 N N . ASN A 1 411 ? -20.031 16.466 9.763 1.00 51.97 411 ASN A N 1
ATOM 3282 C CA . ASN A 1 411 ? -21.240 17.230 10.061 1.00 51.97 411 ASN A CA 1
ATOM 3283 C C . ASN A 1 411 ? -22.457 16.373 9.695 1.00 51.97 411 ASN A C 1
ATOM 3285 O O . ASN A 1 411 ? -22.604 15.953 8.548 1.00 51.97 411 ASN A O 1
ATOM 3289 N N . LYS A 1 412 ? -23.352 16.121 10.656 1.00 42.81 412 LYS A N 1
ATOM 3290 C CA . LYS A 1 412 ? -24.710 15.687 10.313 1.00 42.81 412 LYS A CA 1
ATOM 3291 C C . LYS A 1 412 ? -25.399 16.880 9.658 1.00 42.81 412 LYS A C 1
ATOM 3293 O O . LYS A 1 412 ? -25.414 17.956 10.251 1.00 42.81 412 LYS A O 1
ATOM 3298 N N . VAL A 1 413 ? -25.937 16.698 8.453 1.00 36.84 413 VAL A N 1
ATOM 3299 C CA . VAL A 1 413 ? -26.852 17.679 7.854 1.00 36.84 413 VAL A CA 1
ATOM 3300 C C . VAL A 1 413 ? -27.961 17.931 8.885 1.00 36.84 413 VAL A C 1
ATOM 3302 O O . VAL A 1 413 ? -28.508 16.943 9.386 1.00 36.84 413 VAL A O 1
ATOM 3305 N N . PRO A 1 414 ? -28.241 19.187 9.282 1.00 29.58 414 PRO A N 1
ATOM 3306 C CA . PRO A 1 414 ? -29.341 19.456 10.195 1.00 29.58 414 PRO A CA 1
ATOM 3307 C C . PRO A 1 414 ? -30.621 18.916 9.558 1.00 29.58 414 PRO A C 1
ATOM 3309 O O . PRO A 1 414 ? -30.916 19.231 8.408 1.00 29.58 414 PRO A O 1
ATOM 3312 N N . GLU A 1 415 ? -31.340 18.050 10.278 1.00 32.78 415 GLU A N 1
ATOM 3313 C CA . GLU A 1 415 ? -32.713 17.711 9.915 1.00 32.78 415 GLU A CA 1
ATOM 3314 C C . GLU A 1 415 ? -33.458 19.041 9.820 1.00 32.78 415 GLU A C 1
ATOM 3316 O O . GLU A 1 415 ? -33.489 19.788 10.800 1.00 32.78 415 GLU A O 1
ATOM 3321 N N . GLU A 1 416 ? -33.975 19.379 8.635 1.00 31.02 416 GLU A N 1
ATOM 3322 C CA . GLU A 1 416 ? -34.893 20.501 8.493 1.00 31.02 416 GLU A CA 1
ATOM 3323 C C . GLU A 1 416 ? -36.028 20.260 9.485 1.00 31.02 416 GLU A C 1
ATOM 3325 O O . GLU A 1 416 ? -36.873 19.380 9.306 1.00 31.02 416 GLU A O 1
ATOM 3330 N N . SER A 1 417 ? -36.009 21.013 10.582 1.00 30.92 417 SER A N 1
ATOM 3331 C CA . SER A 1 417 ? -37.158 21.175 11.446 1.00 30.92 417 SER A CA 1
ATOM 3332 C C . SER A 1 417 ? -38.262 21.718 10.555 1.00 30.92 417 SER A C 1
ATOM 3334 O O . SER A 1 417 ? -38.231 22.886 10.168 1.00 30.92 417 SER A O 1
ATOM 3336 N N . GLY A 1 418 ? -39.201 20.850 10.185 1.00 34.03 418 GLY A N 1
ATOM 3337 C CA . GLY A 1 418 ? -40.442 21.229 9.535 1.00 34.03 418 GLY A CA 1
ATOM 3338 C C . GLY A 1 418 ? -41.278 22.084 10.480 1.00 34.03 418 GLY A C 1
ATOM 3339 O O . GLY A 1 418 ? -42.284 21.624 11.009 1.00 34.03 418 GLY A O 1
ATOM 3340 N N . GLU A 1 419 ? -40.872 23.334 10.688 1.00 31.31 419 GLU A N 1
ATOM 3341 C CA . GLU A 1 419 ? -41.785 24.412 11.031 1.00 31.31 419 GLU A CA 1
ATOM 3342 C C . GLU A 1 419 ? -42.554 24.749 9.755 1.00 31.31 419 GLU A C 1
ATOM 3344 O O . GLU A 1 419 ? -42.239 25.671 9.006 1.00 31.31 419 GLU A O 1
ATOM 3349 N N . PHE A 1 420 ? -43.590 23.953 9.492 1.00 31.53 420 PHE A N 1
ATOM 3350 C CA . PHE A 1 420 ? -44.708 24.440 8.706 1.00 31.53 420 PHE A CA 1
ATOM 3351 C C . PHE A 1 420 ? -45.359 25.545 9.542 1.00 31.53 420 PHE A C 1
ATOM 3353 O O . PHE A 1 420 ? -46.125 25.280 10.468 1.00 31.53 420 PHE A O 1
ATOM 3360 N N . GLY A 1 421 ? -44.995 26.793 9.246 1.00 28.56 421 GLY A N 1
ATOM 3361 C CA . GLY A 1 421 ? -45.736 27.959 9.692 1.00 28.56 421 GLY A CA 1
ATOM 3362 C C . GLY A 1 421 ? -47.176 27.833 9.208 1.00 28.56 421 GLY A C 1
ATOM 3363 O O . GLY A 1 421 ? -47.464 28.027 8.028 1.00 28.56 421 GLY A O 1
ATOM 3364 N N . ALA A 1 422 ? -48.074 27.478 10.122 1.00 30.45 422 ALA A N 1
ATOM 3365 C CA . ALA A 1 422 ? -49.504 27.626 9.933 1.00 30.45 422 ALA A CA 1
ATOM 3366 C C . ALA A 1 422 ? -49.827 29.125 9.982 1.00 30.45 422 ALA A C 1
ATOM 3368 O O . ALA A 1 422 ? -50.016 29.702 11.050 1.00 30.45 422 ALA A O 1
ATOM 3369 N N . ASN A 1 423 ? -49.829 29.756 8.810 1.00 28.64 423 ASN A N 1
ATOM 3370 C CA . ASN A 1 423 ? -50.568 30.986 8.580 1.00 28.64 423 ASN A CA 1
ATOM 3371 C C . ASN A 1 423 ? -51.919 30.611 7.959 1.00 28.64 423 ASN A C 1
ATOM 3373 O O . ASN A 1 423 ? -51.933 29.999 6.888 1.00 28.64 423 ASN A O 1
ATOM 3377 N N . LEU A 1 424 ? -52.979 31.084 8.631 1.00 31.11 424 LEU A N 1
ATOM 3378 C CA . LEU A 1 424 ? -54.431 31.015 8.377 1.00 31.11 424 LEU A CA 1
ATOM 3379 C C . LEU A 1 424 ? -55.198 29.958 9.173 1.00 31.11 424 LEU A C 1
ATOM 3381 O O . LEU A 1 424 ? -55.092 28.752 8.861 1.00 31.11 424 LEU A O 1
#

Secondary structure (DSSP, 8-state):
----GGGSTTHHHHHHHTSSHHHHHHHHHHHHHHHHHHHHHHHHTTSB-EEESSSPPP-BHHHHHHHGGGGGGGT--GGGHHHHHHHHHHHHHTT-HHHHHHHHHHHHHHHHGGGG-SEEE-SSSS-EEEEEEE-HHHHHHHHHHHHHHHHHHHH-S--S-GGG--S-GGGGEEEPSS----HHHHHHHHHHHHHHTHHHHHHHHHHHHHHHHHHHHHHHHTTT-HHHHHHHHHHHHHHHHHHHHHHHHHHHHHHTTPPP-GGGGTGGGGGHHHHHHHHHHHHHHHHHHIIIIIHHHHHHHHHHHHHHH---THHHHHHHHHHHHHHHHHHHHTTTTHHHHHHHH---HHHHHHHHHHHHHHTHHHHHHHHHHHHHHHHHHHHTTTTTHHHHHHHHHHHHHHHHHHHEEEPPPPP---------

pLDDT: mean 79.28, std 18.48, range [21.84, 97.75]

Organism: NCBI:txid377431

Foldseek 3Di:
DDPDDVPPDVVVVVVVCVPDVLLVVLLVVLVVLLVLLLVLLVVLQQAAFFDWPDDDDGRRNVVCLQCVVVVVVVVLCLNVLVVLQLVLSVCVLVLNLVSNLVSLVVSLVSLCVVVVDQWGADDPPRDITGTPDTIPSSVSNSVSSVSSNVSSVSSDDDDDDPVVVPPCPVVQKDFDPPQDDDLVVLLVQLLVLCVVVVVLLLVLLVVLVVLVVVLVVQCVVCVVPPVSNVVSVVVSQLPNQLQLLLLLQQLVCVVVVHDGDSCSSNCSNVCSPLSSVLVSSLVVVLVCCCSVPVSVCLVVVCCCCCPPVVPNCPVVSVVSVVVSVVVSVLSSQLLVQLSVCCVVVVDRSVVSSVVSNVLCVVCVVSVVVSVVVLVVQCVVLVVVVVVNNSSSVSSSSSSSSSVSPSRMGGDDDPDPPPPPPPDD

Sequence (424 aa):
MCVNDINKNVCILENRVIQNPDNGKRVIMSSVLLLCSVILFLLSLLFDCVYLEGEKPLTPGWSLLMTGWLGIIYGYISWLANPIVFVGWIVLLKKDFELGLLFSICALLVMLSVLFYKSIITSEYPAYSRIIGYGVGYWLWVSSAGILAAASVCGLKKTIDESALNIDDKSCIRVVDGYHFDLFELLKKGYKIFSKNIYEYLVFSLIVFIVIASTVYLYYLNKSNELILILLVIVYMFVLSPLFAGYFVSAFSDISGKRFQWINFFKGFDFLIPLLLVNLLVMFVVFMFCVLFFMPVYFVGVFILDGLIGIKGGSVNTIIVLVFSFLCSLVIMTYLFSFPLMLNCRVCFWDALVISGRVYFKYYFPLIGFIILLVVINLIGLIFFGVGLLVTMPVTLNAFAVVYQSLIAVNKVPEESGEFGANL